Protein AF-A0AA38TNM7-F1 (afdb_monomer)

Sequence (543 aa):
MSTSIPLPTKPESNQDALYEKIIVEYEHLIKTLPEGKGWLFEHICNYNGFWLGPIMLKNVLLLQSYFKSQPSDVFLASFVKSGTTWLKALMFSTINRHRYTISDHHLLHHAPQTTFPNIEVSFDHTTDLTHLPAPRLFHTHLPRTLLPPSMTSCKFVYICRDPKDVLISKWYFMNKIKSKDLAPLSMDEAFELFCQGVSEYGPLWDQALQYWRASLDSPNKVLFLKYEELKKQPEVELRKLAAFIGHPFTVEEEEKGVVEGIVKLCSFENLSNLEVNKAGSNDYKVAEVDNSLFFRKGEIGDWKNYLSEEMKERIDRITNEKLKGSGLILGCWRRALRGGREENEKKNLERICENLPVNEVGRGWTWGLTSNGIFTVASLREALDDMTLRRCGLPTIWINTVPIKVRICYWRARLGRLPTKINLVKRRMGIESDLCVMCNDERETGNHIFFTCRKATEVRRALNLWMNLFPNSCANWEDFYNVHGAGSNFADDKKILEITRQAYIWAIWIGRNNVIFNNKVFNSLYTAILIQSLVHLWTLARG

pLDDT: mean 88.7, std 12.92, range [33.84, 98.75]

InterPro domains:
  IPR000863 Sulfotransferase domain [PF00685] (71-327)
  IPR026960 Reverse transcriptase zinc-binding domain [PF13966] (375-458)
  IPR027417 P-loop containing nucleoside triphosphate hydrolase [G3DSA:3.40.50.300] (11-329)
  IPR027417 P-loop containing nucleoside triphosphate hydrolase [SSF52540] (45-329)

Solvent-accessible surface area (backbone atoms only — not comparable to full-atom values): 31185 Å² total; per-residue (Å²): 141,88,81,81,81,83,77,82,78,75,80,76,53,79,65,57,62,52,50,53,52,51,51,53,49,41,63,48,45,74,73,70,39,56,75,45,68,35,68,60,43,78,54,20,32,44,56,96,78,27,22,31,39,69,72,45,50,48,26,38,57,42,41,51,74,60,65,80,68,50,67,63,28,38,30,42,33,30,55,77,65,21,48,60,61,50,50,41,33,48,54,51,49,61,76,38,53,90,81,32,52,89,93,64,31,69,69,70,72,38,48,47,72,75,75,42,53,42,56,55,70,71,49,54,88,83,61,82,71,82,85,55,61,85,62,37,58,36,30,40,52,70,41,71,90,67,51,40,78,73,47,75,62,24,33,35,43,34,32,40,51,33,64,61,43,26,50,53,49,38,54,58,44,32,54,71,56,32,56,87,90,50,83,72,73,50,69,69,57,49,50,53,31,52,76,74,25,50,32,80,58,12,30,61,65,64,37,51,47,49,53,48,51,44,20,71,79,33,59,89,35,23,45,74,44,43,40,68,55,39,71,72,39,46,61,60,48,46,49,53,49,26,46,66,80,69,55,55,79,50,74,69,42,55,76,70,39,49,56,60,48,50,52,53,59,46,26,64,74,47,46,56,67,31,62,40,23,60,74,31,69,47,77,59,93,82,41,72,38,55,37,38,73,78,56,84,79,87,69,86,68,63,31,69,82,76,50,53,72,68,57,48,51,51,52,51,49,53,50,51,63,73,35,56,92,69,82,66,78,71,80,48,102,57,79,77,71,87,43,71,68,55,44,51,52,48,53,50,48,50,57,52,58,73,70,50,61,66,46,81,52,92,98,47,69,33,25,64,79,35,97,84,32,57,82,47,73,64,51,53,48,53,54,50,44,64,76,71,46,85,81,70,96,63,85,86,84,84,57,84,44,48,58,67,72,44,55,52,49,45,55,31,49,75,69,65,65,50,87,32,51,51,54,36,49,76,68,72,45,95,65,95,65,50,52,19,90,76,72,65,79,49,65,21,39,67,44,32,62,68,30,59,29,67,52,36,44,49,21,44,55,57,42,32,78,74,51,39,52,61,65,96,70,33,66,43,70,64,55,65,64,76,55,64,24,88,90,24,98,54,54,84,40,67,64,61,49,52,45,41,53,42,29,47,54,44,38,52,52,50,42,52,47,35,32,73,80,64,74,43,81,71,50,38,66,61,40,32,53,49,28,51,53,46,32,54,52,38,69,67,43,79,116

Foldseek 3Di:
DDDDDDDDDDPDPPLVVVLVVLVVVLVVQVVPFDWDQEQQDRIWGQDPNWTADSLLSSLLSQQQPQPDDDLQEEEEEEAPPQCSQLVLLLLLCLVCVVVAPLVGDPLLPARSCPSAEASSQPDDNPDDPPPADTPHYYYYHAFPVSGHPNCPSYAYEYEGAFLLSSLVLVLLLSQVFHDPVDDRQDSVNSLVCQLVQNYHRTDRLVSLLRLLVCCVVCVLRGHYHYLVVCVVCVLVVSQVSCVSSPRHDDPVCVVVCVSVSSCVCSDLVNSLPRPCQQANWDDSVSGIGRSNSSRDPSDHPCSVVPDDPVSVVSSQVSNCVSCPPSPDDHPDPDDPQPDDVSVVVVVVVVVLVVPQPWDDDDPDIFHPQDPVSDDDPVSVVVSCCVVPFDDDPDDQDDQPLADPVLSVLLVCLSRQNDPQLVVCVVVVHDDPDQAQLQQSPDGGGSQCLQFVPPLNLLLVVLLCVPFVWADNHGRDDCNRVVTQRPPGPCSPPPSLSSQLVSLSSVLSVVLSVCCVPVVDHRDSNVSSVSSVVSSVSSVPDDD

Mean predicted aligned error: 15.74 Å

Radius of gyration: 34.66 Å; Cα contacts (8 Å, |Δi|>4): 697; chains: 1; bounding box: 106×96×76 Å

Secondary structure (DSSP, 8-state):
----PPPPPPPPPHHHHHHHHHHHHHHHHHHHSPEEE-SSSSEEEEETTEEE-HHHHHHHHHHHHH----TT-EEEEE-TTSSHHHHHHHHHHHHHTTT--STT-GGGTS-GGGSS-BHHHH--TT---TTSPSSPEEEE-S-GGGS-GGGGGSEEEEEE--HHHHHHHHHHHHHHHS-TTSPPPPHHHHHHHHHTT-STT--HHHHHHHHHHHHHH-TTTEEEEEHHHHHHSHHHHHHHHHHHHT-PPPHHHHHTTHHHHHHHHTSHHHHHHSHHHHH-EEE-SS-EEEGGGG-S---SSGGGGT--HHHHHHHHHHHHHHHTTT----S-SSPPP-STHHHHHHHHHHHHHHTS-EEEETTEEEETTSTT----HHHHHHHHHHHHS---SSPPP--TTS-HHHHHHHHHHHTT-S--HHHHHHTT---S--B-TTTSSSB--HHIIIII-HHHHHHHHHHHHHH--S-S---SHHHHHS---TT-TTTT-HHHHHHHHHHHHHHHHHHHHHHHHH-PPP-HHHHHHHHHHHHHHHHH---

Organism: NCBI:txid347529

Nearest PDB structures (foldseek):
  5mex-assembly1_A  TM=9.234E-01  e=1.250E-27  Arabidopsis thaliana
  8k9y-assembly2_B  TM=9.255E-01  e=1.830E-27  Arabidopsis thaliana
  8xjp-assembly1_A  TM=8.372E-01  e=2.563E-15  Bambusicola thoracicus
  3ckl-assembly2_B  TM=8.364E-01  e=4.262E-14  Homo sapiens
  2z5f-assembly1_B  TM=8.142E-01  e=1.402E-13  Homo sapiens

Structure (mmCIF, N/CA/C/O backbone):
data_AF-A0AA38TNM7-F1
#
_entry.id   AF-A0AA38TNM7-F1
#
loop_
_atom_site.group_PDB
_atom_site.id
_atom_site.type_symbol
_atom_site.label_atom_id
_atom_site.label_alt_id
_atom_site.label_comp_id
_atom_site.label_asym_id
_atom_site.label_entity_id
_atom_site.label_seq_id
_atom_site.pdbx_PDB_ins_code
_atom_site.Cartn_x
_atom_site.Cartn_y
_atom_site.Cartn_z
_atom_site.occupancy
_atom_site.B_iso_or_equiv
_atom_site.auth_seq_id
_atom_site.auth_comp_id
_atom_site.auth_asym_id
_atom_site.auth_atom_id
_atom_site.pdbx_PDB_model_num
ATOM 1 N N . MET A 1 1 ? 45.335 -56.166 -32.153 1.00 39.31 1 MET A N 1
ATOM 2 C CA . MET A 1 1 ? 44.394 -55.118 -32.596 1.00 39.31 1 MET A CA 1
ATOM 3 C C . MET A 1 1 ? 43.359 -54.946 -31.500 1.00 39.31 1 MET A C 1
ATOM 5 O O . MET A 1 1 ? 42.541 -55.832 -31.316 1.00 39.31 1 MET A O 1
ATOM 9 N N . SER A 1 2 ? 43.482 -53.888 -30.701 1.00 40.25 2 SER A N 1
ATOM 10 C CA . SER A 1 2 ? 42.500 -53.518 -29.679 1.00 40.25 2 SER A CA 1
ATOM 11 C C . SER A 1 2 ? 41.967 -52.150 -30.074 1.00 40.25 2 SER A C 1
ATOM 13 O O . SER A 1 2 ? 42.717 -51.178 -30.045 1.00 40.25 2 SER A O 1
ATOM 15 N N . THR A 1 3 ? 40.714 -52.090 -30.511 1.00 35.44 3 THR A N 1
ATOM 16 C CA . THR A 1 3 ? 40.023 -50.833 -30.812 1.00 35.44 3 THR A CA 1
ATOM 17 C C . THR A 1 3 ? 38.659 -50.849 -30.141 1.00 35.44 3 THR A C 1
ATOM 19 O O . THR A 1 3 ? 37.692 -51.411 -30.647 1.00 35.44 3 THR A O 1
ATOM 22 N N . SER A 1 4 ? 38.697 -50.294 -28.930 1.00 33.84 4 SER A N 1
ATOM 23 C CA . SER A 1 4 ? 37.693 -49.521 -28.193 1.00 33.84 4 SER A CA 1
ATOM 24 C C . SER A 1 4 ? 36.262 -49.465 -28.740 1.00 33.84 4 SER A C 1
ATOM 26 O O . SER A 1 4 ? 35.990 -48.876 -29.785 1.00 33.84 4 SER A O 1
ATOM 28 N N . ILE A 1 5 ? 35.346 -49.963 -27.910 1.00 39.00 5 ILE A N 1
ATOM 29 C CA . ILE A 1 5 ? 33.904 -49.705 -27.941 1.00 39.00 5 ILE A CA 1
ATOM 30 C C . ILE A 1 5 ? 33.664 -48.224 -27.564 1.00 39.00 5 ILE A C 1
ATOM 32 O O . ILE A 1 5 ? 34.296 -47.754 -26.613 1.00 39.00 5 ILE A O 1
ATOM 36 N N . PRO A 1 6 ? 32.777 -47.476 -28.251 1.00 41.78 6 PRO A N 1
ATOM 37 C CA . PRO A 1 6 ? 32.454 -46.102 -27.875 1.00 41.78 6 PRO A CA 1
ATOM 38 C C . PRO A 1 6 ? 31.722 -46.073 -26.528 1.00 41.78 6 PRO A C 1
ATOM 40 O O . PRO A 1 6 ? 30.757 -46.811 -26.324 1.00 41.78 6 PRO A O 1
ATOM 43 N N . LEU A 1 7 ? 32.171 -45.214 -25.611 1.00 39.44 7 LEU A N 1
ATOM 44 C CA . LEU A 1 7 ? 31.452 -44.926 -24.369 1.00 39.44 7 LEU A CA 1
ATOM 45 C C . LEU A 1 7 ? 30.089 -44.277 -24.677 1.00 39.44 7 LEU A C 1
ATOM 47 O O . LEU A 1 7 ? 30.015 -43.444 -25.583 1.00 39.44 7 LEU A O 1
ATOM 51 N N . PRO A 1 8 ? 29.024 -44.589 -23.913 1.00 41.22 8 PRO A N 1
ATOM 52 C CA . PRO A 1 8 ? 27.747 -43.912 -24.063 1.00 41.22 8 PRO A CA 1
ATOM 53 C C . PRO A 1 8 ? 27.897 -42.447 -23.647 1.00 41.22 8 PRO A C 1
ATOM 55 O O . PRO A 1 8 ? 28.389 -42.144 -22.556 1.00 41.22 8 PRO A O 1
ATOM 58 N N . THR A 1 9 ? 27.449 -41.539 -24.509 1.00 47.22 9 THR A N 1
ATOM 59 C CA . THR A 1 9 ? 27.214 -40.134 -24.171 1.00 47.22 9 THR A CA 1
ATOM 60 C C . THR A 1 9 ? 26.310 -40.059 -22.942 1.00 47.22 9 THR A C 1
ATOM 62 O O . THR A 1 9 ? 25.226 -40.649 -22.927 1.00 47.22 9 THR A O 1
ATOM 65 N N . LYS A 1 10 ? 26.774 -39.364 -21.895 1.00 41.28 10 LYS A N 1
ATOM 66 C CA . LYS A 1 10 ? 25.965 -39.039 -20.713 1.00 41.28 10 LYS A CA 1
ATOM 67 C C . LYS A 1 10 ? 24.643 -38.406 -21.172 1.00 41.28 10 LYS A C 1
ATOM 69 O O . LYS A 1 10 ? 24.690 -37.560 -22.061 1.00 41.28 10 LYS A O 1
ATOM 74 N N . PRO A 1 11 ? 23.495 -38.761 -20.574 1.00 40.03 11 PRO A N 1
ATOM 75 C CA . PRO A 1 11 ? 22.277 -38.002 -20.797 1.00 40.03 11 PRO A CA 1
ATOM 76 C C . PRO A 1 11 ? 22.515 -36.582 -20.272 1.00 40.03 11 PRO A C 1
ATOM 78 O O . PRO A 1 11 ? 22.844 -36.413 -19.095 1.00 40.03 11 PRO A O 1
ATOM 81 N N . GLU A 1 12 ? 22.411 -35.583 -21.150 1.00 45.84 12 GLU A N 1
ATOM 82 C CA . GLU A 1 12 ? 22.304 -34.177 -20.753 1.00 45.84 12 GLU A CA 1
ATOM 83 C C . GLU A 1 12 ? 21.226 -34.069 -19.675 1.00 45.84 12 GLU A C 1
ATOM 85 O O . GLU A 1 12 ? 20.172 -34.714 -19.755 1.00 45.84 12 GLU A O 1
ATOM 90 N N . SER A 1 13 ? 21.520 -33.341 -18.599 1.00 57.41 13 SER A N 1
ATOM 91 C CA . SER A 1 13 ? 20.575 -33.259 -17.499 1.00 57.41 13 SER A CA 1
ATOM 92 C C . SER A 1 13 ? 19.302 -32.575 -18.011 1.00 57.41 13 SER A C 1
ATOM 94 O O . SER A 1 13 ? 19.357 -31.604 -18.759 1.00 57.41 13 SER A O 1
ATOM 96 N N . ASN A 1 14 ? 18.122 -33.056 -17.613 1.00 63.53 14 ASN A N 1
ATOM 97 C CA . ASN A 1 14 ? 16.833 -32.475 -18.027 1.00 63.53 14 ASN A CA 1
ATOM 98 C C . ASN A 1 14 ? 16.710 -30.964 -17.680 1.00 63.53 14 ASN A C 1
ATOM 100 O O . ASN A 1 14 ? 15.830 -30.269 -18.181 1.00 63.53 14 ASN A O 1
ATOM 104 N N . GLN A 1 15 ? 17.585 -30.446 -16.806 1.00 68.69 15 GLN A N 1
ATOM 105 C CA . GLN A 1 15 ? 17.685 -29.024 -16.475 1.00 68.69 15 GLN A CA 1
ATOM 106 C C . GLN A 1 15 ? 18.393 -28.201 -17.559 1.00 68.69 15 GLN A C 1
ATOM 108 O O . GLN A 1 15 ? 17.965 -27.069 -17.791 1.00 68.69 15 GLN A O 1
ATOM 113 N N . ASP A 1 16 ? 19.394 -28.768 -18.237 1.00 77.31 16 ASP A N 1
ATOM 114 C CA . ASP A 1 16 ? 20.164 -28.095 -19.292 1.00 77.31 16 ASP A CA 1
ATOM 115 C C . ASP A 1 16 ? 19.284 -27.867 -20.533 1.00 77.31 16 ASP A C 1
ATOM 117 O O . ASP A 1 16 ? 19.188 -26.749 -21.036 1.00 77.31 16 ASP A O 1
ATOM 121 N N . ALA A 1 17 ? 18.502 -28.878 -20.929 1.00 87.56 17 ALA A N 1
ATOM 122 C CA . ALA A 1 17 ? 17.564 -28.776 -22.051 1.00 87.56 17 ALA A CA 1
ATOM 123 C C . ALA A 1 17 ? 16.440 -27.741 -21.820 1.00 87.56 17 ALA A C 1
ATOM 125 O O . ALA A 1 17 ? 16.013 -27.047 -22.747 1.00 87.56 17 ALA A O 1
ATOM 126 N N . LEU A 1 18 ? 15.939 -27.613 -20.582 1.00 91.62 18 LEU A N 1
ATOM 127 C CA . LEU A 1 18 ? 14.939 -26.594 -20.243 1.00 91.62 18 LEU A CA 1
ATOM 128 C C . LEU A 1 18 ? 15.538 -25.183 -20.290 1.00 91.62 18 LEU A C 1
ATOM 130 O O . LEU A 1 18 ? 14.882 -24.263 -20.781 1.00 91.62 18 LEU A O 1
ATOM 134 N N . TYR A 1 19 ? 16.770 -25.017 -19.806 1.00 92.75 19 TYR A N 1
ATOM 135 C CA . TYR A 1 19 ? 17.457 -23.732 -19.835 1.00 92.75 19 TYR A CA 1
ATOM 136 C C . TYR A 1 19 ? 17.687 -23.280 -21.278 1.00 92.75 19 TYR A C 1
ATOM 138 O O . TYR A 1 19 ? 17.301 -22.169 -21.634 1.00 92.75 19 TYR A O 1
ATOM 146 N N . GLU A 1 20 ? 18.216 -24.158 -22.135 1.00 93.81 20 GLU A N 1
ATOM 147 C CA . GLU A 1 20 ? 18.411 -23.873 -23.561 1.00 93.81 20 GLU A CA 1
ATOM 148 C C . GLU A 1 20 ? 17.106 -23.476 -24.252 1.00 93.81 20 GLU A C 1
ATOM 150 O O . GLU A 1 20 ? 17.064 -22.478 -24.974 1.00 93.81 20 GLU A O 1
ATOM 155 N N . LYS A 1 21 ? 16.006 -24.183 -23.963 1.00 95.69 21 LYS A N 1
ATOM 156 C CA . LYS A 1 21 ? 14.682 -23.828 -24.485 1.00 95.69 21 LYS A CA 1
ATOM 157 C C . LYS A 1 21 ? 14.261 -22.410 -24.083 1.00 95.69 21 LYS A C 1
ATOM 159 O O . LYS A 1 21 ? 13.740 -21.676 -24.920 1.00 95.69 21 LYS A O 1
ATOM 164 N N . ILE A 1 22 ? 14.494 -22.017 -22.829 1.00 95.56 22 ILE A N 1
ATOM 165 C CA . ILE A 1 22 ? 14.178 -20.669 -22.333 1.00 95.56 22 ILE A CA 1
ATOM 166 C C . ILE A 1 22 ? 15.063 -19.612 -23.001 1.00 95.56 22 ILE A C 1
ATOM 168 O O . ILE A 1 22 ? 14.580 -18.522 -23.303 1.00 95.56 22 ILE A O 1
ATOM 172 N N . ILE A 1 23 ? 16.337 -19.912 -23.265 1.00 95.62 23 ILE A N 1
ATOM 173 C CA . ILE A 1 23 ? 17.227 -18.994 -23.987 1.00 95.62 23 ILE A CA 1
ATOM 174 C C . ILE A 1 23 ? 16.756 -18.794 -25.431 1.00 95.62 23 ILE A C 1
ATOM 176 O O . ILE A 1 23 ? 16.663 -17.651 -25.873 1.00 95.62 23 ILE A O 1
ATOM 180 N N . VAL A 1 24 ? 16.370 -19.862 -26.133 1.00 97.00 24 VAL A N 1
ATOM 181 C CA . VAL A 1 24 ? 15.803 -19.762 -27.490 1.00 97.00 24 VAL A CA 1
ATOM 182 C C . VAL A 1 24 ? 14.502 -18.951 -27.489 1.00 97.00 24 VAL A C 1
ATOM 184 O O . VAL A 1 24 ? 14.302 -18.095 -28.353 1.00 97.00 24 VAL A O 1
ATOM 187 N N . GLU A 1 25 ? 13.624 -19.172 -26.507 1.00 96.88 25 GLU A N 1
ATOM 188 C CA . GLU A 1 25 ? 12.398 -18.384 -26.338 1.00 96.88 25 GLU A CA 1
ATOM 189 C C . GLU A 1 25 ? 12.708 -16.902 -26.084 1.00 96.88 25 GLU A C 1
ATOM 191 O O . GLU A 1 25 ? 12.135 -16.029 -26.734 1.00 96.88 25 GLU A O 1
ATOM 196 N N . TYR A 1 26 ? 13.655 -16.604 -25.194 1.00 96.75 26 TYR A N 1
ATOM 197 C CA . TYR A 1 26 ? 14.118 -15.246 -24.923 1.00 96.75 26 TYR A CA 1
ATOM 198 C C . TYR A 1 26 ? 14.662 -14.553 -26.183 1.00 96.75 26 TYR A C 1
ATOM 200 O O . TYR A 1 26 ? 14.276 -13.420 -26.476 1.00 96.75 26 TYR A O 1
ATOM 208 N N . GLU A 1 27 ? 15.523 -15.227 -26.950 1.00 97.00 27 GLU A N 1
ATOM 209 C CA . GLU A 1 27 ? 16.099 -14.701 -28.193 1.00 97.00 27 GLU A CA 1
ATOM 210 C C . GLU A 1 27 ? 15.050 -14.452 -29.278 1.00 97.00 27 GLU A C 1
ATOM 212 O O . GLU A 1 27 ? 15.219 -13.558 -30.113 1.00 97.00 27 GLU A O 1
ATOM 217 N N . HIS A 1 28 ? 13.972 -15.236 -29.284 1.00 97.38 28 HIS A N 1
ATOM 218 C CA . HIS A 1 28 ? 12.823 -14.983 -30.139 1.00 97.38 28 HIS A CA 1
ATOM 219 C C . HIS A 1 28 ? 12.050 -13.750 -29.653 1.00 97.38 28 HIS A C 1
ATOM 221 O O . HIS A 1 28 ? 11.879 -12.797 -30.412 1.00 97.38 28 HIS A O 1
ATOM 227 N N . LEU A 1 29 ? 11.658 -13.725 -28.375 1.00 96.94 29 LEU A N 1
ATOM 228 C CA . LEU A 1 29 ? 10.849 -12.656 -27.788 1.00 96.94 29 LEU A CA 1
ATOM 229 C C . LEU A 1 29 ? 11.516 -11.282 -27.895 1.00 96.94 29 LEU A C 1
ATOM 231 O O . LEU A 1 29 ? 10.850 -10.316 -28.265 1.00 96.94 29 LEU A O 1
ATOM 235 N N . ILE A 1 30 ? 12.823 -11.179 -27.637 1.00 95.50 30 ILE A N 1
ATOM 236 C CA . ILE A 1 30 ? 13.545 -9.900 -27.721 1.00 95.50 30 ILE A CA 1
ATOM 237 C C . ILE A 1 30 ? 13.505 -9.297 -29.138 1.00 95.50 30 ILE A C 1
ATOM 239 O O . ILE A 1 30 ? 13.589 -8.083 -29.282 1.00 95.50 30 ILE A O 1
ATOM 243 N N . LYS A 1 31 ? 13.354 -10.128 -30.181 1.00 95.19 31 LYS A N 1
ATOM 244 C CA . LYS A 1 31 ? 13.289 -9.696 -31.589 1.00 95.19 31 LYS A CA 1
ATOM 245 C C . LYS A 1 31 ? 11.867 -9.399 -32.063 1.00 95.19 31 LYS A C 1
ATOM 247 O O . LYS A 1 31 ? 11.703 -8.689 -33.049 1.00 95.19 31 LYS A O 1
ATOM 252 N N . THR A 1 32 ? 10.850 -9.983 -31.427 1.00 97.06 32 THR A N 1
ATOM 253 C CA . THR A 1 32 ? 9.458 -9.905 -31.901 1.00 97.06 32 THR A CA 1
ATOM 254 C C . THR A 1 32 ? 8.562 -8.994 -31.074 1.00 97.06 32 THR A C 1
ATOM 256 O O . THR A 1 32 ? 7.527 -8.551 -31.572 1.00 97.06 32 THR A O 1
ATOM 259 N N . LEU A 1 33 ? 8.889 -8.762 -29.801 1.00 97.62 33 LEU A N 1
ATOM 260 C CA . LEU A 1 33 ? 8.066 -7.926 -28.930 1.00 97.62 33 LEU A CA 1
ATOM 261 C C . LEU A 1 33 ? 8.165 -6.445 -29.326 1.00 97.62 33 LEU A C 1
ATOM 263 O O . LEU A 1 33 ? 9.218 -6.006 -29.785 1.00 97.62 33 LEU A O 1
ATOM 267 N N . PRO A 1 34 ? 7.099 -5.648 -29.108 1.00 97.69 34 PRO A N 1
ATOM 268 C CA . PRO A 1 34 ? 7.151 -4.212 -29.340 1.00 97.69 34 PRO A CA 1
ATOM 269 C C . PRO A 1 34 ? 8.281 -3.559 -28.544 1.00 97.69 34 PRO A C 1
ATOM 271 O O . PRO A 1 34 ? 8.395 -3.763 -27.332 1.00 97.69 34 PRO A O 1
ATOM 274 N N . GLU A 1 35 ? 9.083 -2.753 -29.226 1.00 97.00 35 GLU A N 1
ATOM 275 C CA . GLU A 1 35 ? 10.228 -2.054 -28.655 1.00 97.00 35 GLU A CA 1
ATOM 276 C C . GLU A 1 35 ? 9.861 -0.615 -28.265 1.00 97.00 35 GLU A C 1
ATOM 278 O O . GLU A 1 35 ? 9.003 0.024 -28.877 1.00 97.00 35 GLU A O 1
ATOM 283 N N . GLY A 1 36 ? 10.502 -0.102 -27.221 1.00 95.25 36 GLY A N 1
ATOM 284 C CA . GLY A 1 36 ? 10.356 1.264 -26.743 1.00 95.25 36 GLY A CA 1
ATOM 285 C C . GLY A 1 36 ? 11.671 1.782 -26.174 1.00 95.25 36 GLY A C 1
ATOM 286 O O . GLY A 1 36 ? 12.573 1.010 -25.846 1.00 95.25 36 GLY A O 1
ATOM 287 N N . LYS A 1 37 ? 11.779 3.104 -26.031 1.00 95.44 37 LYS A N 1
ATOM 288 C CA . LYS A 1 37 ? 12.970 3.743 -25.465 1.00 95.44 37 LYS A CA 1
ATOM 289 C C . LYS A 1 37 ? 13.038 3.520 -23.953 1.00 95.44 37 LYS A C 1
ATOM 291 O O . LYS A 1 37 ? 12.096 3.848 -23.227 1.00 95.44 37 LYS A O 1
ATOM 296 N N . GLY A 1 38 ? 14.154 2.974 -23.477 1.00 94.06 38 GLY A N 1
ATOM 297 C CA . GLY A 1 38 ? 14.403 2.775 -22.050 1.00 94.06 38 GLY A CA 1
ATOM 298 C C . GLY A 1 38 ? 14.877 4.045 -21.339 1.00 94.06 38 GLY A C 1
ATOM 299 O O . GLY A 1 38 ? 15.362 4.999 -21.951 1.00 94.06 38 GLY A O 1
ATOM 300 N N . TRP A 1 39 ? 14.730 4.072 -20.013 1.00 95.12 39 TRP A N 1
ATOM 301 C CA . TRP A 1 39 ? 15.268 5.154 -19.182 1.00 95.12 39 TRP A CA 1
ATOM 302 C C . TRP A 1 39 ? 16.670 4.793 -18.702 1.00 95.12 39 TRP A C 1
ATOM 304 O O . TRP A 1 39 ? 17.563 5.640 -18.699 1.00 95.12 39 TRP A O 1
ATOM 314 N N . LEU A 1 40 ? 16.849 3.525 -18.328 1.00 92.31 40 LEU A N 1
ATOM 315 C CA . LEU A 1 40 ? 18.116 2.909 -17.955 1.00 92.31 40 LEU A CA 1
ATOM 316 C C . LEU A 1 40 ? 18.809 2.270 -19.163 1.00 92.31 40 LEU A C 1
ATOM 318 O O . LEU A 1 40 ? 2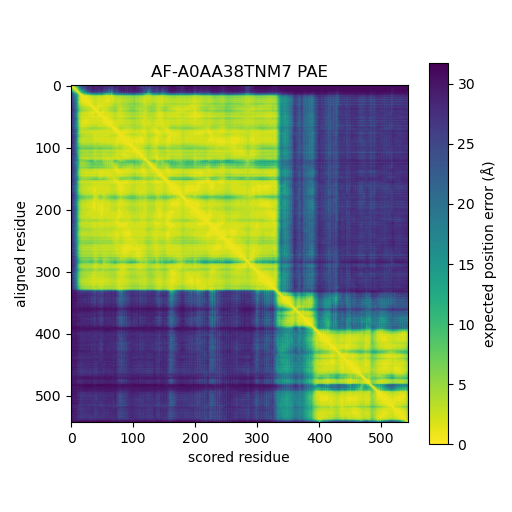0.003 2.465 -19.366 1.00 92.31 40 LEU A O 1
ATOM 322 N N . PHE A 1 41 ? 18.050 1.521 -19.962 1.00 91.31 41 PHE A N 1
ATOM 323 C CA . PHE A 1 41 ? 18.541 0.854 -21.168 1.00 91.31 41 PHE A CA 1
ATOM 324 C C . PHE A 1 41 ? 18.290 1.714 -22.405 1.00 91.31 41 PHE A C 1
ATOM 326 O O . PHE A 1 41 ? 17.440 2.600 -22.381 1.00 91.31 41 PHE A O 1
ATOM 333 N N . GLU A 1 42 ? 19.004 1.446 -23.496 1.00 91.44 42 GLU A N 1
ATOM 334 C CA . GLU A 1 42 ? 18.698 2.065 -24.790 1.00 91.44 42 GLU A CA 1
ATOM 335 C C . GLU A 1 42 ? 17.298 1.644 -25.264 1.00 91.44 42 GLU A C 1
ATOM 337 O O . GLU A 1 42 ? 16.442 2.488 -25.538 1.00 91.44 42 GLU A O 1
ATOM 342 N N . HIS A 1 43 ? 17.029 0.337 -25.191 1.00 94.00 43 HIS A N 1
ATOM 343 C CA . HIS A 1 43 ? 15.781 -0.282 -25.622 1.00 94.00 43 HIS A CA 1
ATOM 344 C C . HIS A 1 43 ? 15.171 -1.156 -24.518 1.00 94.00 43 HIS A C 1
ATOM 346 O O . HIS A 1 43 ? 15.871 -1.845 -23.769 1.00 94.00 43 HIS A O 1
ATOM 352 N N . ILE A 1 44 ? 13.843 -1.124 -24.425 1.00 97.00 44 ILE A N 1
ATOM 353 C CA . ILE A 1 44 ? 13.010 -1.982 -23.577 1.00 97.00 44 ILE A CA 1
ATOM 354 C C . ILE A 1 44 ? 11.928 -2.636 -24.440 1.00 97.00 44 ILE A C 1
ATOM 356 O O . ILE A 1 44 ? 11.517 -2.084 -25.456 1.00 97.00 44 ILE A O 1
ATOM 360 N N . CYS A 1 45 ? 11.442 -3.800 -24.026 1.00 97.75 45 CYS A N 1
ATOM 361 C CA . CYS A 1 45 ? 10.435 -4.570 -24.755 1.00 97.75 45 CYS A CA 1
ATOM 362 C C . CYS A 1 45 ? 9.128 -4.659 -23.961 1.00 97.75 45 CYS A C 1
ATOM 364 O O . CYS A 1 45 ? 9.144 -4.754 -22.730 1.00 97.75 45 CYS A O 1
ATOM 366 N N . ASN A 1 46 ? 7.989 -4.620 -24.652 1.00 97.94 46 ASN A N 1
ATOM 367 C CA . ASN A 1 46 ? 6.679 -4.795 -24.037 1.00 97.94 46 ASN A CA 1
ATOM 368 C C . ASN A 1 46 ? 6.327 -6.286 -23.954 1.00 97.94 46 ASN A C 1
ATOM 370 O O . ASN A 1 46 ? 5.943 -6.893 -24.950 1.00 97.94 46 ASN A O 1
ATOM 374 N N . TYR A 1 47 ? 6.436 -6.869 -22.762 1.00 97.50 47 TYR A N 1
ATOM 375 C CA . TYR A 1 47 ? 6.063 -8.251 -22.478 1.00 97.50 47 TYR A CA 1
ATOM 376 C C . TYR A 1 47 ? 4.796 -8.289 -21.620 1.00 97.50 47 TYR A C 1
ATOM 378 O O . TYR A 1 47 ? 4.780 -7.813 -20.483 1.00 97.50 47 TYR A O 1
ATOM 386 N N . ASN A 1 48 ? 3.713 -8.848 -22.170 1.00 95.69 48 ASN A N 1
ATOM 387 C CA . ASN A 1 48 ? 2.401 -8.950 -21.517 1.00 95.69 48 ASN A CA 1
ATOM 388 C C . ASN A 1 48 ? 1.893 -7.619 -20.928 1.00 95.69 48 ASN A C 1
ATOM 390 O O . ASN A 1 48 ? 1.340 -7.579 -19.827 1.00 95.69 48 ASN A O 1
ATOM 394 N N . GLY A 1 49 ? 2.089 -6.520 -21.662 1.00 97.00 49 GLY A N 1
ATOM 395 C CA . GLY A 1 49 ? 1.630 -5.188 -21.272 1.00 97.00 49 GLY A CA 1
ATOM 396 C C . GLY A 1 49 ? 2.593 -4.414 -20.373 1.00 97.00 49 GLY A C 1
ATOM 397 O O . GLY A 1 49 ? 2.256 -3.293 -19.996 1.00 97.00 49 GLY A O 1
ATOM 398 N N . PHE A 1 50 ? 3.770 -4.964 -20.048 1.00 98.19 50 PHE A N 1
ATOM 399 C CA . PHE A 1 50 ? 4.771 -4.303 -19.209 1.00 98.19 50 PHE A CA 1
ATOM 400 C C . PHE A 1 50 ? 6.128 -4.180 -19.888 1.00 98.19 50 PHE A C 1
ATOM 402 O O . PHE A 1 50 ? 6.558 -5.070 -20.615 1.00 98.19 50 PHE A O 1
ATOM 409 N N . TRP A 1 51 ? 6.824 -3.082 -19.615 1.00 98.25 51 TRP A N 1
ATOM 410 C CA . TRP A 1 51 ? 8.096 -2.780 -20.261 1.00 98.25 51 TRP A CA 1
ATOM 411 C C . TRP A 1 51 ? 9.292 -3.300 -19.465 1.00 98.25 51 TRP A C 1
ATOM 413 O O . TRP A 1 51 ? 9.511 -2.893 -18.322 1.00 98.25 51 TRP A O 1
ATOM 423 N N . LEU A 1 52 ? 10.093 -4.174 -20.070 1.00 96.62 52 LEU A N 1
ATOM 424 C CA . LEU A 1 52 ? 11.253 -4.808 -19.442 1.00 96.62 52 LEU A CA 1
ATOM 425 C C . LEU A 1 52 ? 12.524 -4.563 -20.259 1.00 96.62 52 LEU A C 1
ATOM 427 O O . LEU A 1 52 ? 12.503 -4.587 -21.488 1.00 96.62 52 LEU A O 1
ATOM 431 N N . GLY A 1 53 ? 13.647 -4.361 -19.568 1.00 93.56 53 GLY A N 1
ATOM 432 C CA . GLY A 1 53 ? 14.961 -4.423 -20.207 1.00 93.56 53 GLY A CA 1
ATOM 433 C C . GLY A 1 53 ? 15.319 -5.864 -20.600 1.00 93.56 53 GLY A C 1
ATOM 434 O O . GLY A 1 53 ? 14.800 -6.794 -19.975 1.00 93.56 53 GLY A O 1
ATOM 435 N N . PRO A 1 54 ? 16.230 -6.073 -21.567 1.00 91.75 54 PRO A N 1
ATOM 436 C CA . PRO A 1 54 ? 16.575 -7.404 -22.082 1.00 91.75 54 PRO A CA 1
ATOM 437 C C . PRO A 1 54 ? 16.937 -8.421 -20.988 1.00 91.75 54 PRO A C 1
ATOM 439 O O . PRO A 1 54 ? 16.345 -9.494 -20.893 1.00 91.75 54 PRO A O 1
ATOM 442 N N . ILE A 1 55 ? 17.836 -8.035 -20.076 1.00 90.19 55 ILE A N 1
ATOM 443 C CA . ILE A 1 55 ? 18.267 -8.882 -18.951 1.00 90.19 55 ILE A CA 1
ATOM 444 C C . ILE A 1 55 ? 17.079 -9.245 -18.049 1.00 90.19 55 ILE A C 1
ATOM 446 O O . ILE A 1 55 ? 16.959 -10.379 -17.592 1.00 90.19 55 ILE A O 1
ATOM 450 N N . MET A 1 56 ? 16.170 -8.294 -17.822 1.00 92.56 56 MET A N 1
ATOM 451 C CA . MET A 1 56 ? 15.014 -8.503 -16.957 1.00 92.56 56 MET A CA 1
ATOM 452 C C . MET A 1 56 ? 13.999 -9.461 -17.582 1.00 92.56 56 MET A C 1
ATOM 454 O O . MET A 1 56 ? 13.455 -10.306 -16.878 1.00 92.56 56 MET A O 1
ATOM 458 N N . LEU A 1 57 ? 13.770 -9.370 -18.897 1.00 94.56 57 LEU A N 1
ATOM 459 C CA . LEU A 1 57 ? 12.903 -10.307 -19.613 1.00 94.56 57 LEU A CA 1
ATOM 460 C C . LEU A 1 57 ? 13.429 -11.741 -19.486 1.00 94.56 57 LEU A C 1
ATOM 462 O O . LEU A 1 57 ? 12.677 -12.628 -19.084 1.00 94.56 57 LEU A O 1
ATOM 466 N N . LYS A 1 58 ? 14.725 -11.956 -19.750 1.00 93.75 58 LYS A N 1
ATOM 467 C CA . LYS A 1 58 ? 15.369 -13.265 -19.564 1.00 93.75 58 LYS A CA 1
ATOM 468 C C . LYS A 1 58 ? 15.142 -13.793 -18.144 1.00 93.75 58 LYS A C 1
ATOM 470 O O . LYS A 1 58 ? 14.710 -14.931 -17.965 1.00 93.75 58 LYS A O 1
ATOM 475 N N . ASN A 1 59 ? 15.395 -12.963 -17.133 1.00 92.38 59 ASN A N 1
ATOM 476 C CA . ASN A 1 59 ? 15.270 -13.376 -15.738 1.00 92.38 59 ASN A CA 1
ATOM 477 C C . ASN A 1 59 ? 13.822 -13.680 -15.337 1.00 92.38 59 ASN A C 1
ATOM 479 O O . ASN A 1 59 ? 13.601 -14.588 -14.543 1.00 92.38 59 ASN A O 1
ATOM 483 N N . VAL A 1 60 ? 12.830 -12.987 -15.905 1.00 94.31 60 VAL A N 1
ATOM 484 C CA . VAL A 1 60 ? 11.409 -13.311 -15.695 1.00 94.31 60 VAL A CA 1
ATOM 485 C C . VAL A 1 60 ? 11.081 -14.712 -16.214 1.00 94.31 60 VAL A C 1
ATOM 487 O O . VAL A 1 60 ? 10.433 -15.472 -15.497 1.00 94.31 60 VAL A O 1
ATOM 490 N N . LEU A 1 61 ? 11.557 -15.087 -17.406 1.00 94.69 61 LEU A N 1
ATOM 491 C CA . LEU A 1 61 ? 11.319 -16.423 -17.975 1.00 94.69 61 LEU A CA 1
ATOM 492 C C . LEU A 1 61 ? 11.970 -17.529 -17.127 1.00 94.69 61 LEU A C 1
ATOM 494 O O . LEU A 1 61 ? 11.357 -18.565 -16.845 1.00 94.69 61 LEU A O 1
ATOM 498 N N . LEU A 1 62 ? 13.194 -17.280 -16.649 1.00 93.56 62 LEU A N 1
ATOM 499 C CA . LEU A 1 62 ? 13.891 -18.185 -15.733 1.00 93.56 62 LEU A CA 1
ATOM 500 C C . LEU A 1 62 ? 13.161 -18.293 -14.390 1.00 93.56 62 LEU A C 1
ATOM 502 O O . LEU A 1 62 ? 12.943 -19.398 -13.896 1.00 93.56 62 LEU A O 1
ATOM 506 N N . LEU A 1 63 ? 12.729 -17.170 -13.816 1.00 93.06 63 LEU A N 1
ATOM 507 C CA . LEU A 1 63 ? 11.981 -17.138 -12.561 1.00 93.06 63 LEU A CA 1
ATOM 508 C C . LEU A 1 63 ? 10.683 -17.947 -12.680 1.00 93.06 63 LEU A C 1
ATOM 510 O O . LEU A 1 63 ? 10.414 -18.793 -11.830 1.00 93.06 63 LEU A O 1
ATOM 514 N N . GLN A 1 64 ? 9.908 -17.733 -13.747 1.00 92.25 64 GLN A N 1
ATOM 515 C CA . GLN A 1 64 ? 8.651 -18.446 -14.011 1.00 92.25 64 GLN A CA 1
ATOM 516 C C . GLN A 1 64 ? 8.833 -19.967 -14.111 1.00 92.25 64 GLN A C 1
ATOM 518 O O . GLN A 1 64 ? 7.931 -20.711 -13.725 1.00 92.25 64 GLN A O 1
ATOM 523 N N . SER A 1 65 ? 10.002 -20.423 -14.566 1.00 91.56 65 SER A N 1
ATOM 524 C CA . SER A 1 65 ? 10.297 -21.844 -14.776 1.00 91.56 65 SER A CA 1
ATOM 525 C C . SER A 1 65 ? 10.932 -22.521 -13.553 1.00 91.56 65 SER A C 1
ATOM 527 O O . SER A 1 65 ? 10.573 -23.649 -13.196 1.00 91.56 65 SER A O 1
ATOM 529 N N . TYR A 1 66 ? 11.863 -21.840 -12.881 1.00 91.25 66 TYR A N 1
ATOM 530 C CA . TYR A 1 66 ? 12.720 -22.449 -11.861 1.00 91.25 66 TYR A CA 1
ATOM 531 C C . TYR A 1 66 ? 12.380 -22.047 -10.425 1.00 91.25 66 TYR A C 1
ATOM 533 O O . TYR A 1 66 ? 12.680 -22.817 -9.511 1.00 91.25 66 TYR A O 1
ATOM 541 N N . PHE A 1 67 ? 11.741 -20.897 -10.183 1.00 91.31 67 PHE A N 1
ATOM 542 C CA . PHE A 1 67 ? 11.521 -20.428 -8.814 1.00 91.31 67 PHE A CA 1
ATOM 543 C C . PHE A 1 67 ? 10.588 -21.361 -8.032 1.00 91.31 67 PHE A C 1
ATOM 545 O O . PHE A 1 67 ? 9.454 -21.631 -8.433 1.00 91.31 67 PHE A O 1
ATOM 552 N N . LYS A 1 68 ? 11.058 -21.839 -6.876 1.00 90.12 68 LYS A N 1
ATOM 553 C CA . LYS A 1 68 ? 10.282 -22.685 -5.960 1.00 90.12 68 LYS A CA 1
ATOM 554 C C . LYS A 1 68 ? 9.876 -21.886 -4.724 1.00 90.12 68 LYS A C 1
ATOM 556 O O . LYS A 1 68 ? 10.641 -21.724 -3.767 1.00 90.12 68 LYS A O 1
ATOM 561 N N . SER A 1 69 ? 8.649 -21.381 -4.767 1.00 91.94 69 SER A N 1
ATOM 562 C CA . SER A 1 69 ? 8.014 -20.687 -3.650 1.00 91.94 69 SER A CA 1
ATOM 563 C C . SER A 1 69 ? 7.688 -21.634 -2.495 1.00 91.94 69 SER A C 1
ATOM 565 O O . SER A 1 69 ? 7.376 -22.808 -2.690 1.00 91.94 69 SER A O 1
ATOM 567 N N . GLN A 1 70 ? 7.709 -21.091 -1.282 1.00 92.75 70 GLN A N 1
ATOM 568 C CA . GLN A 1 70 ? 7.192 -21.715 -0.070 1.00 92.75 70 GLN A CA 1
ATOM 569 C C . GLN A 1 70 ? 6.018 -20.883 0.479 1.00 92.75 70 GLN A C 1
ATOM 571 O O . GLN A 1 70 ? 6.015 -19.656 0.349 1.00 92.75 70 GLN A O 1
ATOM 576 N N . PRO A 1 71 ? 5.014 -21.501 1.132 1.00 92.00 71 PRO A N 1
ATOM 577 C CA . PRO A 1 71 ? 3.877 -20.766 1.700 1.00 92.00 71 PRO A CA 1
ATOM 578 C C . PRO A 1 71 ? 4.253 -19.715 2.757 1.00 92.00 71 PRO A C 1
ATOM 580 O O . PRO A 1 71 ? 3.486 -18.779 2.983 1.00 92.00 71 PRO A O 1
ATOM 583 N N . SER A 1 72 ? 5.410 -19.880 3.406 1.00 93.12 72 SER A N 1
ATOM 584 C CA . SER A 1 72 ? 5.976 -18.958 4.396 1.00 93.12 72 SER A CA 1
ATOM 585 C C . SER A 1 72 ? 6.737 -17.781 3.780 1.00 93.12 72 SER A C 1
ATOM 587 O O . SER A 1 72 ? 7.086 -16.863 4.516 1.00 93.12 72 SER A O 1
ATOM 589 N N . ASP A 1 73 ? 6.988 -17.775 2.467 1.00 95.88 73 ASP A N 1
ATOM 590 C CA . ASP A 1 73 ? 7.713 -16.684 1.814 1.00 95.88 73 ASP A CA 1
ATOM 591 C C . ASP A 1 73 ? 6.924 -15.371 1.872 1.00 95.88 73 ASP A C 1
ATOM 593 O O . ASP A 1 73 ? 5.699 -15.334 1.674 1.00 95.88 73 ASP A O 1
ATOM 597 N N . VAL A 1 74 ? 7.656 -14.277 2.085 1.00 97.56 74 VAL A N 1
ATOM 598 C CA . VAL A 1 74 ? 7.109 -12.922 2.136 1.00 97.56 74 VAL A CA 1
ATOM 599 C C . VAL A 1 74 ? 7.843 -12.032 1.140 1.00 97.56 74 VAL A C 1
ATOM 601 O O . VAL A 1 74 ? 9.056 -11.841 1.215 1.00 97.56 74 VAL A O 1
ATOM 604 N N . PHE A 1 75 ? 7.082 -11.444 0.224 1.00 97.94 75 PHE A N 1
ATOM 605 C CA . PHE A 1 75 ? 7.588 -10.585 -0.836 1.00 97.94 75 PHE A CA 1
ATOM 606 C C . PHE A 1 75 ? 7.256 -9.126 -0.553 1.00 97.94 75 PHE A C 1
ATOM 608 O O . PHE A 1 75 ? 6.094 -8.768 -0.374 1.00 97.94 75 PHE A O 1
ATOM 615 N N . LEU A 1 76 ? 8.261 -8.261 -0.587 1.00 98.56 76 LEU A N 1
ATOM 616 C CA . LEU A 1 76 ? 8.068 -6.834 -0.794 1.00 98.56 76 LEU A CA 1
ATOM 617 C C . LEU A 1 76 ? 7.879 -6.600 -2.294 1.00 98.56 76 LEU A C 1
ATOM 619 O O . LEU A 1 76 ? 8.790 -6.862 -3.074 1.00 98.56 76 LEU A O 1
ATOM 623 N N . ALA A 1 77 ? 6.727 -6.084 -2.703 1.00 98.44 77 ALA A N 1
ATOM 624 C CA . ALA A 1 77 ? 6.487 -5.666 -4.077 1.00 98.44 77 ALA A CA 1
ATOM 625 C C . ALA A 1 77 ? 6.334 -4.141 -4.165 1.00 98.44 77 ALA A C 1
ATOM 627 O O . ALA A 1 77 ? 5.756 -3.507 -3.284 1.00 98.44 77 ALA A O 1
ATOM 628 N N . SER A 1 78 ? 6.853 -3.514 -5.215 1.00 98.50 78 SER A N 1
ATOM 629 C CA . SER A 1 78 ? 6.604 -2.086 -5.443 1.00 98.50 78 SER A CA 1
ATOM 630 C C . SER A 1 78 ? 6.964 -1.677 -6.857 1.00 98.50 78 SER A C 1
ATOM 632 O O . SER A 1 78 ? 7.980 -2.140 -7.373 1.00 98.50 78 SER A O 1
ATOM 634 N N . PHE A 1 79 ? 6.296 -0.667 -7.405 1.00 98.19 79 PHE A N 1
ATOM 635 C CA . PHE A 1 79 ? 6.866 0.037 -8.550 1.00 98.19 79 PHE A CA 1
ATOM 636 C C . PHE A 1 79 ? 8.181 0.712 -8.138 1.00 98.19 79 PHE A C 1
ATOM 638 O O . PHE A 1 79 ? 8.307 1.197 -7.003 1.00 98.19 79 PHE A O 1
ATOM 645 N N . VAL A 1 80 ? 9.176 0.736 -9.027 1.00 95.25 80 VAL A N 1
ATOM 646 C CA . VAL A 1 80 ? 10.498 1.311 -8.728 1.00 95.25 80 VAL A CA 1
ATOM 647 C C . VAL A 1 80 ? 10.335 2.745 -8.204 1.00 95.25 80 VAL A C 1
ATOM 649 O O . VAL A 1 80 ? 9.574 3.537 -8.750 1.00 95.25 80 VAL A O 1
ATOM 652 N N . LYS A 1 81 ? 11.051 3.077 -7.121 1.00 97.25 81 LYS A N 1
ATOM 653 C CA . LYS A 1 81 ? 11.011 4.381 -6.416 1.00 97.25 81 LYS A CA 1
ATOM 654 C C . LYS A 1 81 ? 9.722 4.717 -5.645 1.00 97.25 81 LYS A C 1
ATOM 656 O O . LYS A 1 81 ? 9.525 5.870 -5.254 1.00 97.25 81 LYS A O 1
ATOM 661 N N . SER A 1 82 ? 8.915 3.713 -5.303 1.00 97.81 82 SER A N 1
ATOM 662 C CA . SER A 1 82 ? 7.709 3.889 -4.467 1.00 97.81 82 SER A CA 1
ATOM 663 C C . SER A 1 82 ? 7.931 3.717 -2.954 1.00 97.81 82 SER A C 1
ATOM 665 O O . SER A 1 82 ? 6.969 3.707 -2.200 1.00 97.81 82 SER A O 1
ATOM 667 N N . GLY A 1 83 ? 9.181 3.589 -2.488 1.00 96.75 83 GLY A N 1
ATOM 668 C CA . GLY A 1 83 ? 9.505 3.416 -1.058 1.00 96.75 83 GLY A CA 1
ATOM 669 C C . GLY A 1 83 ? 10.132 2.069 -0.685 1.00 96.75 83 GLY A C 1
ATOM 670 O O . GLY A 1 83 ? 10.200 1.729 0.491 1.00 96.75 83 GLY A O 1
ATOM 671 N N . THR A 1 84 ? 10.623 1.316 -1.670 1.00 97.38 84 THR A N 1
ATOM 672 C CA . THR A 1 84 ? 11.206 -0.025 -1.514 1.00 97.38 84 THR A CA 1
ATOM 673 C C . THR A 1 84 ? 12.289 -0.104 -0.438 1.00 97.38 84 THR A C 1
ATOM 675 O O . THR A 1 84 ? 12.190 -0.940 0.447 1.00 97.38 84 THR A O 1
ATOM 678 N N . THR A 1 85 ? 13.298 0.775 -0.476 1.00 97.69 85 THR A N 1
ATOM 679 C CA . THR A 1 85 ? 14.407 0.798 0.498 1.00 97.69 85 THR A CA 1
ATOM 680 C C . THR A 1 85 ? 13.904 0.950 1.929 1.00 97.69 85 THR A C 1
ATOM 682 O O . THR A 1 85 ? 14.353 0.242 2.826 1.00 97.69 85 THR A O 1
ATOM 685 N N . TRP A 1 86 ? 12.936 1.845 2.131 1.00 98.44 86 TRP A N 1
ATOM 686 C CA . TRP A 1 86 ? 12.386 2.108 3.453 1.00 98.44 86 TRP A CA 1
ATOM 687 C C . TRP A 1 86 ? 11.571 0.921 3.965 1.00 98.44 86 TRP A C 1
ATOM 689 O O . TRP A 1 86 ? 11.764 0.469 5.091 1.00 98.44 86 TRP A O 1
ATOM 699 N N . LEU A 1 87 ? 10.723 0.351 3.106 1.00 98.50 87 LEU A N 1
ATOM 700 C CA . LEU A 1 87 ? 9.939 -0.823 3.467 1.00 98.50 87 LEU A CA 1
ATOM 701 C C . LEU A 1 87 ? 10.818 -2.074 3.661 1.00 98.50 87 LEU A C 1
ATOM 703 O O . LEU A 1 87 ? 10.526 -2.859 4.559 1.00 98.50 87 LEU A O 1
ATOM 707 N N . LYS A 1 88 ? 11.923 -2.238 2.913 1.00 98.06 88 LYS A N 1
ATOM 708 C CA . LYS A 1 88 ? 12.918 -3.301 3.159 1.00 98.06 88 LYS A CA 1
ATOM 709 C C . LYS A 1 88 ? 13.470 -3.207 4.579 1.00 98.06 88 LYS A C 1
ATOM 711 O O . LYS A 1 88 ? 13.434 -4.199 5.301 1.00 98.06 88 LYS A O 1
ATOM 716 N N . ALA A 1 89 ? 13.920 -2.016 4.983 1.00 98.56 89 ALA A N 1
ATOM 717 C CA . ALA A 1 89 ? 14.438 -1.774 6.327 1.00 98.56 89 ALA A CA 1
ATOM 718 C C . ALA A 1 89 ? 13.395 -2.121 7.404 1.00 98.56 89 ALA A C 1
ATOM 720 O O . ALA A 1 89 ? 13.679 -2.920 8.293 1.00 98.56 89 ALA A O 1
ATOM 721 N N . LEU A 1 90 ? 12.163 -1.615 7.268 1.00 98.62 90 LEU A N 1
ATOM 722 C CA . LEU A 1 90 ? 11.078 -1.876 8.221 1.00 98.62 90 LEU A CA 1
ATOM 723 C C . LEU A 1 90 ? 10.720 -3.364 8.315 1.00 98.62 90 LEU A C 1
ATOM 725 O O . LEU A 1 90 ? 10.570 -3.886 9.419 1.00 98.62 90 LEU A O 1
ATOM 729 N N . MET A 1 91 ? 10.598 -4.064 7.184 1.00 98.44 91 MET A N 1
ATOM 730 C CA . MET A 1 91 ? 10.302 -5.500 7.166 1.00 98.44 91 MET A CA 1
ATOM 731 C C . MET A 1 91 ? 11.420 -6.307 7.830 1.00 98.44 91 MET A C 1
ATOM 733 O O . MET A 1 91 ? 11.144 -7.147 8.688 1.00 98.44 91 MET A O 1
ATOM 737 N N . PHE A 1 92 ? 12.675 -6.026 7.469 1.00 98.00 92 PHE A N 1
ATOM 738 C CA . PHE A 1 92 ? 13.833 -6.724 8.018 1.00 98.00 92 PHE A CA 1
ATOM 739 C C . PHE A 1 92 ? 13.962 -6.503 9.528 1.00 98.00 92 PHE A C 1
ATOM 741 O O . PHE A 1 92 ? 14.077 -7.479 10.272 1.00 98.00 92 PHE A O 1
ATOM 748 N N . SER A 1 93 ? 13.894 -5.248 9.985 1.00 98.06 93 SER A N 1
ATOM 749 C CA . SER A 1 93 ? 13.956 -4.908 11.409 1.00 98.06 93 SER A CA 1
ATOM 750 C C . SER A 1 93 ? 12.803 -5.525 12.190 1.00 98.06 93 SER A C 1
ATOM 752 O O . SER A 1 93 ? 13.019 -6.041 13.276 1.00 98.06 93 SER A O 1
ATOM 754 N N . THR A 1 94 ? 11.592 -5.554 11.629 1.00 97.50 94 THR A N 1
ATOM 755 C CA . THR A 1 94 ? 10.423 -6.150 12.296 1.00 97.50 94 THR A CA 1
ATOM 756 C C . THR A 1 94 ? 10.591 -7.650 12.522 1.00 97.50 94 THR A C 1
ATOM 758 O O . THR A 1 94 ? 10.306 -8.135 13.615 1.00 97.50 94 THR A O 1
ATOM 761 N N . ILE A 1 95 ? 11.052 -8.393 11.513 1.00 95.88 95 ILE A N 1
ATOM 762 C CA . ILE A 1 95 ? 11.233 -9.852 11.607 1.00 95.88 95 ILE A CA 1
ATOM 763 C C . ILE A 1 95 ? 12.434 -10.210 12.490 1.00 95.88 95 ILE A C 1
ATOM 765 O O . ILE A 1 95 ? 12.394 -11.207 13.207 1.00 95.88 95 ILE A O 1
ATOM 769 N N . ASN A 1 96 ? 13.489 -9.391 12.479 1.00 95.69 96 ASN A N 1
ATOM 770 C CA . ASN A 1 96 ? 14.736 -9.672 13.191 1.00 95.69 96 ASN A CA 1
ATOM 771 C C . ASN A 1 96 ? 14.904 -8.885 14.503 1.00 95.69 96 ASN A C 1
ATOM 773 O O . ASN A 1 96 ? 15.995 -8.885 15.069 1.00 95.69 96 ASN A O 1
ATOM 777 N N . ARG A 1 97 ? 13.849 -8.259 15.037 1.00 95.56 97 ARG A N 1
ATOM 778 C CA . ARG A 1 97 ? 13.913 -7.443 16.270 1.00 95.56 97 ARG A CA 1
ATOM 779 C C . ARG A 1 97 ? 14.333 -8.198 17.536 1.00 95.56 97 ARG A C 1
ATOM 781 O O . ARG A 1 97 ? 14.769 -7.580 18.495 1.00 95.56 97 ARG A O 1
ATOM 788 N N . HIS A 1 98 ? 14.220 -9.527 17.545 1.00 94.12 98 HIS A N 1
ATOM 789 C CA . HIS A 1 98 ? 14.739 -10.373 18.631 1.00 94.12 98 HIS A CA 1
ATOM 790 C C . HIS A 1 98 ? 16.184 -10.834 18.395 1.00 94.12 98 HIS A C 1
ATOM 792 O O . HIS A 1 98 ? 16.828 -11.336 19.309 1.00 94.12 98 HIS A O 1
ATOM 798 N N . ARG A 1 99 ? 16.682 -10.696 17.161 1.00 94.50 99 ARG A N 1
ATOM 799 C CA . ARG A 1 99 ? 18.051 -11.045 16.764 1.00 94.50 99 ARG A CA 1
ATOM 800 C C . ARG A 1 99 ? 19.018 -9.886 16.954 1.00 94.50 99 ARG A C 1
ATOM 802 O O . ARG A 1 99 ? 20.181 -10.126 17.247 1.00 94.50 99 ARG A O 1
ATOM 809 N N . TYR A 1 100 ? 18.535 -8.662 16.767 1.00 95.81 100 TYR A N 1
ATOM 810 C CA . TYR A 1 100 ? 19.343 -7.456 16.839 1.00 95.81 100 TYR A CA 1
ATOM 811 C C . TYR A 1 100 ? 18.725 -6.447 17.795 1.00 95.81 100 TYR A C 1
ATOM 813 O O . TYR A 1 100 ? 17.522 -6.192 17.749 1.00 95.81 100 TYR A O 1
ATOM 821 N N . THR A 1 101 ? 19.564 -5.824 18.618 1.00 94.56 101 THR A N 1
ATOM 822 C CA . THR A 1 101 ? 19.168 -4.634 19.378 1.00 94.56 101 THR A CA 1
ATOM 823 C C . THR A 1 101 ? 19.238 -3.400 18.478 1.00 94.56 101 THR A C 1
ATOM 825 O O . THR A 1 101 ? 19.856 -3.433 17.417 1.00 94.56 101 THR A O 1
ATOM 828 N N . ILE A 1 102 ? 18.631 -2.284 18.890 1.00 93.75 102 ILE A N 1
ATOM 829 C CA . ILE A 1 102 ? 18.699 -1.031 18.117 1.00 93.75 102 ILE A CA 1
ATOM 830 C C . ILE A 1 102 ? 20.141 -0.500 18.015 1.00 93.75 102 ILE A C 1
ATOM 832 O O . ILE A 1 102 ? 20.509 0.052 16.982 1.00 93.75 102 ILE A O 1
ATOM 836 N N . SER A 1 103 ? 20.956 -0.677 19.061 1.00 93.56 103 SER A N 1
ATOM 837 C CA . SER A 1 103 ? 22.347 -0.203 19.115 1.00 93.56 103 SER A CA 1
ATOM 838 C C . SER A 1 103 ? 23.337 -1.074 18.342 1.00 93.56 103 SER A C 1
ATOM 840 O O . SER A 1 103 ? 24.405 -0.589 17.992 1.00 93.56 103 SER A O 1
ATOM 842 N N . ASP A 1 104 ? 22.990 -2.335 18.085 1.00 95.56 104 ASP A N 1
ATOM 843 C CA . ASP A 1 104 ? 23.806 -3.299 17.336 1.00 95.56 104 ASP A CA 1
ATOM 844 C C . ASP A 1 104 ? 22.964 -3.929 16.217 1.00 95.56 104 ASP A C 1
ATOM 846 O O . ASP A 1 104 ? 22.777 -5.143 16.107 1.00 95.56 104 ASP A O 1
ATOM 850 N N . HIS A 1 105 ? 22.325 -3.058 15.433 1.00 97.69 105 HIS A N 1
ATOM 851 C CA . HIS A 1 105 ? 21.434 -3.487 14.369 1.00 97.69 105 HIS A CA 1
ATOM 852 C C . HIS A 1 105 ? 22.192 -3.712 13.062 1.00 97.69 105 HIS A C 1
ATOM 854 O O . HIS A 1 105 ? 22.985 -2.874 12.642 1.00 97.69 105 HIS A O 1
ATOM 860 N N . HIS A 1 106 ? 21.860 -4.783 12.333 1.00 96.56 106 HIS A N 1
ATOM 861 C CA . HIS A 1 106 ? 22.479 -5.120 11.041 1.00 96.56 106 HIS A CA 1
ATOM 862 C C . HIS A 1 106 ? 22.523 -3.943 10.044 1.00 96.56 106 HIS A C 1
ATOM 864 O O . HIS A 1 106 ? 23.518 -3.746 9.348 1.00 96.56 106 HIS A O 1
ATOM 870 N N . LEU A 1 107 ? 21.461 -3.128 10.023 1.00 97.50 107 LEU A N 1
ATOM 871 C CA . LEU A 1 107 ? 21.331 -1.931 9.176 1.00 97.50 107 LEU A CA 1
ATOM 872 C C . LEU A 1 107 ? 22.346 -0.815 9.473 1.00 97.50 107 LEU A C 1
ATOM 874 O O . LEU A 1 107 ? 22.505 0.069 8.640 1.00 97.50 107 LEU A O 1
ATOM 878 N N . LEU A 1 108 ? 23.025 -0.833 10.625 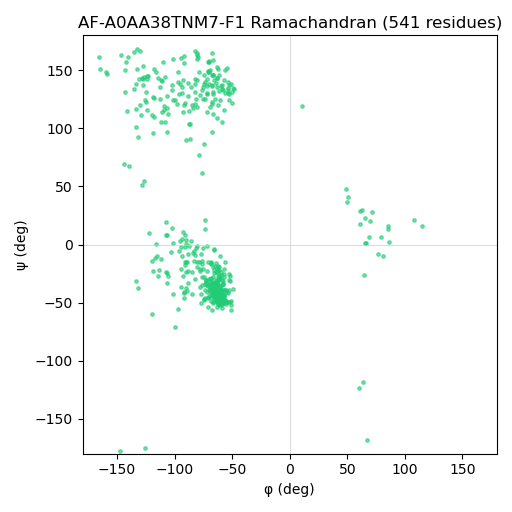1.00 96.56 108 LEU A N 1
ATOM 879 C CA . LEU A 1 108 ? 24.099 0.118 10.940 1.00 96.56 108 LEU A CA 1
ATOM 880 C C . LEU A 1 108 ? 25.365 -0.154 10.114 1.00 96.56 108 LEU A C 1
ATOM 882 O O . LEU A 1 108 ? 26.167 0.751 9.894 1.00 96.56 108 LEU A O 1
ATOM 886 N N . HIS A 1 109 ? 25.517 -1.389 9.633 1.00 95.06 109 HIS A N 1
ATOM 887 C CA . HIS A 1 109 ? 26.705 -1.861 8.921 1.00 95.06 109 HIS A CA 1
ATOM 888 C C . HIS A 1 109 ? 26.412 -2.336 7.495 1.00 95.06 109 HIS A C 1
ATOM 890 O O . HIS A 1 109 ? 27.341 -2.496 6.712 1.00 95.06 109 HIS A O 1
ATOM 896 N 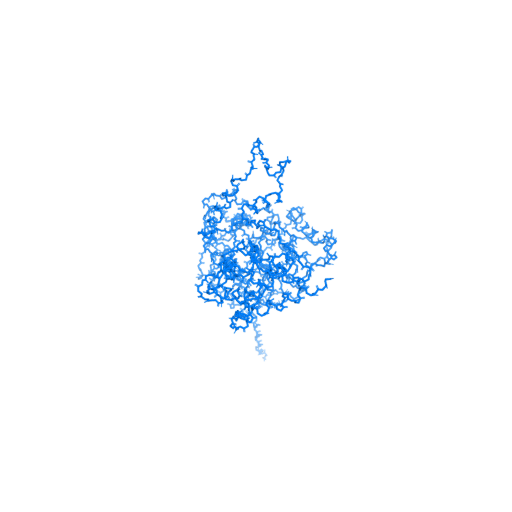N . HIS A 1 110 ? 25.139 -2.544 7.146 1.00 95.50 110 HIS A N 1
ATOM 897 C CA . HIS A 1 110 ? 24.709 -3.038 5.839 1.00 95.50 110 HIS A CA 1
ATOM 898 C C . HIS A 1 110 ? 23.548 -2.203 5.302 1.00 95.50 110 HIS A C 1
ATOM 900 O O . HIS A 1 110 ? 22.615 -1.861 6.031 1.00 95.50 110 HIS A O 1
ATOM 906 N N . ALA A 1 111 ? 23.585 -1.894 4.008 1.00 95.12 111 ALA A N 1
ATOM 907 C CA . ALA A 1 111 ? 22.522 -1.136 3.365 1.00 95.12 111 ALA A CA 1
ATOM 908 C C . ALA A 1 111 ? 21.206 -1.946 3.339 1.00 95.12 111 ALA A C 1
ATOM 910 O O . ALA A 1 111 ? 21.235 -3.162 3.135 1.00 95.12 111 ALA A O 1
ATOM 911 N N . PRO A 1 112 ? 20.021 -1.313 3.452 1.00 96.44 112 PRO A N 1
ATOM 912 C CA . PRO A 1 112 ? 18.740 -2.027 3.372 1.00 96.44 112 PRO A CA 1
ATOM 913 C C . PRO A 1 112 ? 18.579 -2.909 2.121 1.00 96.44 112 PRO A C 1
ATOM 915 O O . PRO A 1 112 ? 17.830 -3.883 2.122 1.00 96.44 112 PRO A O 1
ATOM 918 N N . GLN A 1 113 ? 19.279 -2.573 1.043 1.00 93.62 113 GLN A N 1
ATOM 919 C CA . GLN A 1 113 ? 19.292 -3.251 -0.245 1.00 93.62 113 GLN A CA 1
ATOM 920 C C . GLN A 1 113 ? 19.768 -4.702 -0.142 1.00 93.62 113 GLN A C 1
ATOM 922 O O . GLN A 1 113 ? 19.187 -5.552 -0.821 1.00 93.62 113 GLN A O 1
ATOM 927 N N . THR A 1 114 ? 20.745 -4.974 0.730 1.00 92.38 114 THR A N 1
ATOM 928 C CA . THR A 1 114 ? 21.400 -6.283 0.892 1.00 92.38 114 THR A CA 1
ATOM 929 C C . THR A 1 114 ? 20.691 -7.194 1.888 1.00 92.38 114 THR A C 1
ATOM 931 O O . THR A 1 114 ? 21.028 -8.367 1.991 1.00 92.38 114 THR A O 1
ATOM 934 N N . THR A 1 115 ? 19.697 -6.679 2.617 1.00 93.56 115 THR A N 1
ATOM 935 C CA . THR A 1 115 ? 19.009 -7.432 3.681 1.00 93.56 115 THR A CA 1
ATOM 936 C C . THR A 1 115 ? 18.268 -8.666 3.176 1.00 93.56 115 THR A C 1
ATOM 938 O O . THR A 1 115 ? 18.175 -9.663 3.888 1.00 93.56 115 THR A O 1
ATOM 941 N N . PHE A 1 116 ? 17.724 -8.600 1.960 1.00 93.88 116 PHE A N 1
ATOM 942 C CA . PHE A 1 116 ? 17.124 -9.739 1.277 1.00 93.88 116 PHE A CA 1
ATOM 943 C C . PHE A 1 116 ? 17.046 -9.519 -0.244 1.00 93.88 116 PHE A C 1
ATOM 945 O O . PHE A 1 116 ? 16.895 -8.370 -0.699 1.00 93.88 116 PHE A O 1
ATOM 952 N N . PRO A 1 117 ? 17.150 -10.602 -1.041 1.00 92.69 117 PRO A N 1
ATOM 953 C CA . PRO A 1 117 ? 17.427 -10.510 -2.469 1.00 92.69 117 PRO A CA 1
ATOM 954 C C . PRO A 1 117 ? 16.250 -9.965 -3.280 1.00 92.69 117 PRO A C 1
ATOM 956 O O . PRO A 1 117 ? 15.076 -10.184 -2.965 1.00 92.69 117 PRO A O 1
ATOM 959 N N . ASN A 1 118 ? 16.588 -9.263 -4.363 1.00 92.62 118 ASN A N 1
ATOM 960 C CA . ASN A 1 118 ? 15.649 -8.962 -5.437 1.00 92.62 118 ASN A CA 1
ATOM 961 C C . ASN A 1 118 ? 15.571 -10.181 -6.369 1.00 92.62 118 ASN A C 1
ATOM 963 O O . ASN A 1 118 ? 16.601 -10.587 -6.912 1.00 92.62 118 ASN A O 1
ATOM 967 N N . ILE A 1 119 ? 14.387 -10.765 -6.543 1.00 91.44 119 ILE A N 1
ATOM 968 C CA . ILE A 1 119 ? 14.247 -12.040 -7.261 1.00 91.44 119 ILE A CA 1
ATOM 969 C C . ILE A 1 119 ? 14.450 -11.903 -8.767 1.00 91.44 119 ILE A C 1
ATOM 971 O O . ILE A 1 119 ? 14.960 -12.827 -9.376 1.00 91.44 119 ILE A O 1
ATOM 975 N N . GLU A 1 120 ? 14.119 -10.773 -9.381 1.00 89.38 120 GLU A N 1
ATOM 976 C CA . GLU A 1 120 ? 14.316 -10.587 -10.821 1.00 89.38 120 GLU A CA 1
ATOM 977 C C . GLU A 1 120 ? 15.742 -10.159 -11.206 1.00 89.38 120 GLU A C 1
ATOM 979 O O . GLU A 1 120 ? 16.122 -10.272 -12.367 1.00 89.38 120 GLU A O 1
ATOM 984 N N . VAL A 1 121 ? 16.564 -9.716 -10.249 1.00 86.50 121 VAL A N 1
ATOM 985 C CA . VAL A 1 121 ? 17.980 -9.367 -10.482 1.00 86.50 121 VAL A CA 1
ATOM 986 C C . VAL A 1 121 ? 18.933 -10.471 -10.019 1.00 86.50 121 VAL A C 1
ATOM 988 O O . VAL A 1 121 ? 19.919 -10.786 -10.691 1.00 86.50 121 VAL A O 1
ATOM 991 N N . SER A 1 122 ? 18.659 -11.054 -8.853 1.00 79.94 122 SER A N 1
ATOM 992 C CA . SER A 1 122 ? 19.602 -11.956 -8.177 1.00 79.94 122 SER A CA 1
ATOM 993 C C . SER A 1 122 ? 19.443 -13.408 -8.622 1.00 79.94 122 SER A C 1
ATOM 995 O O . SER A 1 122 ? 20.389 -14.177 -8.488 1.00 79.94 122 SER A O 1
ATOM 997 N N . PHE A 1 123 ? 18.268 -13.784 -9.137 1.00 81.38 123 PHE A N 1
ATOM 998 C CA . PHE A 1 123 ? 17.948 -15.168 -9.469 1.00 81.38 123 PHE A CA 1
ATOM 999 C C . PHE A 1 123 ? 18.504 -15.589 -10.832 1.00 81.38 123 PHE A C 1
ATOM 1001 O O . PHE A 1 123 ? 18.396 -14.874 -11.826 1.00 81.38 123 PHE A O 1
ATOM 1008 N N . ASP A 1 124 ? 19.039 -16.800 -10.853 1.00 77.50 124 ASP A N 1
ATOM 1009 C CA . ASP A 1 124 ? 19.375 -17.603 -12.021 1.00 77.50 124 ASP A CA 1
ATOM 1010 C C . ASP A 1 124 ? 18.893 -19.048 -11.777 1.00 77.50 124 ASP A C 1
ATOM 1012 O O . ASP A 1 124 ? 18.612 -19.428 -10.638 1.00 77.50 124 ASP A O 1
ATOM 1016 N N . HIS A 1 125 ? 18.826 -19.876 -12.819 1.00 77.25 125 HIS A N 1
ATOM 1017 C CA . HIS A 1 125 ? 18.420 -21.285 -12.741 1.00 77.25 125 HIS A CA 1
ATOM 1018 C C . HIS A 1 125 ? 19.273 -22.129 -11.773 1.00 77.25 125 HIS A C 1
ATOM 1020 O O . HIS A 1 125 ? 18.806 -23.154 -11.282 1.00 77.25 125 HIS A O 1
ATOM 1026 N N . THR A 1 126 ? 20.490 -21.677 -11.455 1.00 82.88 126 THR A N 1
ATOM 1027 C CA . THR A 1 126 ? 21.423 -22.304 -10.501 1.00 82.88 126 THR A CA 1
ATOM 1028 C C . THR A 1 126 ? 21.344 -21.733 -9.081 1.00 82.88 126 THR A C 1
ATOM 1030 O O . THR A 1 126 ? 22.062 -22.187 -8.192 1.00 82.88 126 THR A O 1
ATOM 1033 N N . THR A 1 127 ? 20.500 -20.725 -8.836 1.00 84.06 127 THR A N 1
ATOM 1034 C CA . THR A 1 127 ? 20.446 -20.039 -7.538 1.00 84.06 127 THR A CA 1
ATOM 1035 C C . THR A 1 127 ? 19.826 -20.929 -6.464 1.00 84.06 127 THR A C 1
ATOM 1037 O O . THR A 1 127 ? 18.627 -21.212 -6.493 1.00 84.06 127 THR A O 1
ATOM 1040 N N . ASP A 1 128 ? 20.622 -21.312 -5.463 1.00 83.44 128 ASP A N 1
ATOM 1041 C CA . ASP A 1 128 ? 20.126 -22.011 -4.278 1.00 83.44 128 ASP A CA 1
ATOM 1042 C C . ASP A 1 128 ? 19.588 -21.023 -3.232 1.00 83.44 128 ASP A C 1
ATOM 1044 O O . ASP A 1 128 ? 20.319 -20.207 -2.675 1.00 83.44 128 ASP A O 1
ATOM 1048 N N . LEU A 1 129 ? 18.290 -21.127 -2.941 1.00 86.19 129 LEU A N 1
ATOM 1049 C CA . LEU A 1 129 ? 17.581 -20.310 -1.949 1.00 86.19 129 LEU A CA 1
ATOM 1050 C C . LEU A 1 129 ? 17.222 -21.084 -0.672 1.00 86.19 129 LEU A C 1
ATOM 1052 O O . LEU A 1 129 ? 16.445 -20.583 0.146 1.00 86.19 129 LEU A O 1
ATOM 1056 N N . THR A 1 130 ? 17.711 -22.317 -0.512 1.00 83.62 130 THR A N 1
ATOM 1057 C CA . THR A 1 130 ? 17.396 -23.170 0.645 1.00 83.62 130 THR A CA 1
ATOM 1058 C C . THR A 1 130 ? 18.129 -22.755 1.918 1.00 83.62 130 THR A C 1
ATOM 1060 O O . THR A 1 130 ? 17.647 -23.038 3.011 1.00 83.62 130 THR A O 1
ATOM 1063 N N . HIS A 1 131 ? 19.237 -22.021 1.794 1.00 86.69 131 HIS A N 1
ATOM 1064 C CA . HIS A 1 131 ? 20.021 -21.521 2.925 1.00 86.69 131 HIS A CA 1
ATOM 1065 C C . HIS A 1 131 ? 19.382 -20.309 3.635 1.00 86.69 131 HIS A C 1
ATOM 1067 O O . HIS A 1 131 ? 19.805 -19.940 4.731 1.00 86.69 131 HIS A O 1
ATOM 1073 N N . LEU A 1 132 ? 18.381 -19.662 3.022 1.00 88.31 132 LEU A N 1
ATOM 1074 C CA . LEU A 1 132 ? 17.732 -18.479 3.589 1.00 88.31 132 LEU A CA 1
ATOM 1075 C C . LEU A 1 132 ? 16.846 -18.850 4.794 1.00 88.31 132 LEU A C 1
ATOM 1077 O O . LEU A 1 132 ? 16.074 -19.809 4.712 1.00 88.31 132 LEU A O 1
ATOM 1081 N N . PRO A 1 133 ? 16.889 -18.080 5.900 1.00 88.81 133 PRO A N 1
ATOM 1082 C CA . PRO A 1 133 ? 16.083 -18.365 7.083 1.00 88.81 133 PRO A CA 1
ATOM 1083 C C . PRO A 1 133 ? 14.586 -18.173 6.808 1.00 88.81 133 PRO A C 1
ATOM 1085 O O . PRO A 1 133 ? 14.193 -17.278 6.061 1.00 88.81 133 PRO A O 1
ATOM 1088 N N . ALA A 1 134 ? 13.744 -18.987 7.449 1.00 88.50 134 ALA A N 1
ATOM 1089 C CA . ALA A 1 134 ? 12.291 -18.848 7.381 1.00 88.50 134 ALA A CA 1
ATOM 1090 C C . ALA A 1 134 ? 11.766 -17.776 8.372 1.00 88.50 134 ALA A C 1
ATOM 1092 O O . ALA A 1 134 ? 12.251 -17.727 9.505 1.00 88.50 134 ALA A O 1
ATOM 1093 N N . PRO A 1 135 ? 10.746 -16.972 8.001 1.00 92.44 135 PRO A N 1
ATOM 1094 C CA . PRO A 1 135 ? 10.204 -16.844 6.647 1.00 92.44 135 PRO A CA 1
ATOM 1095 C C . PRO A 1 135 ? 11.228 -16.197 5.704 1.00 92.44 135 PRO A C 1
ATOM 1097 O O . PRO A 1 135 ? 11.870 -15.210 6.069 1.00 92.44 135 PRO A O 1
ATOM 1100 N N . ARG A 1 136 ? 11.364 -16.729 4.482 1.00 94.50 136 ARG A N 1
ATOM 1101 C CA . ARG A 1 136 ? 12.286 -16.147 3.501 1.00 94.50 136 ARG A CA 1
ATOM 1102 C C . ARG A 1 136 ? 11.712 -14.824 3.012 1.00 94.50 136 ARG A C 1
ATOM 1104 O O . ARG A 1 136 ? 10.543 -14.748 2.621 1.00 94.50 136 ARG A O 1
ATOM 1111 N N . LEU A 1 137 ? 12.544 -13.790 3.043 1.00 96.38 137 LEU A N 1
ATOM 1112 C CA . LEU A 1 137 ? 12.200 -12.472 2.535 1.00 96.38 137 LEU A CA 1
ATOM 1113 C C . LEU A 1 137 ? 12.730 -12.305 1.119 1.00 96.38 137 LEU A C 1
ATOM 1115 O O . LEU A 1 137 ? 13.853 -12.692 0.808 1.00 96.38 137 LEU A O 1
ATOM 1119 N N . PHE A 1 138 ? 11.919 -11.677 0.282 1.00 96.62 138 PHE A N 1
ATOM 1120 C CA . PHE A 1 138 ? 12.244 -11.393 -1.105 1.00 96.62 138 PHE A CA 1
ATOM 1121 C C . PHE A 1 138 ? 11.700 -10.024 -1.493 1.00 96.62 138 PHE A C 1
ATOM 1123 O O . PHE A 1 138 ? 10.753 -9.516 -0.893 1.00 96.62 138 PHE A O 1
ATOM 1130 N N . HIS A 1 139 ? 12.279 -9.414 -2.519 1.00 96.31 139 HIS A N 1
ATOM 1131 C CA . HIS A 1 139 ? 11.769 -8.181 -3.110 1.00 96.31 139 HIS A CA 1
ATOM 1132 C C . HIS A 1 139 ? 11.587 -8.345 -4.615 1.00 96.31 139 HIS A C 1
ATOM 1134 O O . HIS A 1 139 ? 12.377 -9.023 -5.262 1.00 96.31 139 HIS A O 1
ATOM 1140 N N . THR A 1 140 ? 10.548 -7.712 -5.158 1.00 97.25 140 THR A N 1
ATOM 1141 C CA . THR A 1 140 ? 10.330 -7.603 -6.596 1.00 97.25 140 THR A CA 1
ATOM 1142 C C . THR A 1 140 ? 9.736 -6.259 -7.024 1.00 97.25 140 THR A C 1
ATOM 1144 O O . THR A 1 140 ? 8.984 -5.609 -6.292 1.00 97.25 140 THR A O 1
ATOM 1147 N N . HIS A 1 141 ? 10.066 -5.841 -8.238 1.00 97.50 141 HIS A N 1
ATOM 1148 C CA . HIS A 1 141 ? 9.428 -4.764 -8.985 1.00 97.50 141 HIS A CA 1
ATOM 1149 C C . HIS A 1 141 ? 8.459 -5.276 -10.054 1.00 97.50 141 HIS A C 1
ATOM 1151 O O . HIS A 1 141 ? 7.852 -4.471 -10.763 1.00 97.50 141 HIS A O 1
ATOM 1157 N N . LEU A 1 142 ? 8.289 -6.596 -10.173 1.00 97.25 142 LEU A N 1
ATOM 1158 C CA . LEU A 1 142 ? 7.429 -7.191 -11.182 1.00 97.25 142 LEU A CA 1
ATOM 1159 C C . LEU A 1 142 ? 5.939 -6.969 -10.869 1.00 97.25 142 LEU A C 1
ATOM 1161 O O . LEU A 1 142 ? 5.503 -7.041 -9.710 1.00 97.25 142 LEU A O 1
ATOM 1165 N N . PRO A 1 143 ? 5.116 -6.731 -11.903 1.00 96.56 143 PRO A N 1
ATOM 1166 C CA . PRO A 1 143 ? 3.669 -6.839 -11.779 1.00 96.56 143 PRO A CA 1
ATOM 1167 C C . PRO A 1 143 ? 3.271 -8.276 -11.425 1.00 96.56 143 PRO A C 1
ATOM 1169 O O . PRO A 1 143 ? 3.941 -9.240 -11.800 1.00 96.56 143 PRO A O 1
ATOM 1172 N N . ARG A 1 144 ? 2.148 -8.428 -10.718 1.00 94.50 144 ARG A N 1
ATOM 1173 C CA . ARG A 1 144 ? 1.679 -9.725 -10.210 1.00 94.50 144 ARG A CA 1
ATOM 1174 C C . ARG A 1 144 ? 1.472 -10.747 -11.330 1.00 94.50 144 ARG A C 1
ATOM 1176 O O . ARG A 1 144 ? 1.727 -11.924 -11.118 1.00 94.50 144 ARG A O 1
ATOM 1183 N N . THR A 1 145 ? 1.043 -10.304 -12.511 1.00 94.81 145 THR A N 1
ATOM 1184 C CA . THR A 1 145 ? 0.825 -11.171 -13.683 1.00 94.81 145 THR A CA 1
ATOM 1185 C C . THR A 1 145 ? 2.104 -11.747 -14.286 1.00 94.81 145 THR A C 1
ATOM 1187 O O . THR A 1 145 ? 2.014 -12.700 -15.049 1.00 94.81 145 THR A O 1
ATOM 1190 N N . LEU A 1 146 ? 3.278 -11.188 -13.974 1.00 95.88 146 LEU A N 1
ATOM 1191 C CA . LEU A 1 146 ? 4.564 -11.719 -14.434 1.00 95.88 146 LEU A CA 1
ATOM 1192 C C . LEU A 1 146 ? 5.240 -12.630 -13.402 1.00 95.88 146 LEU A C 1
ATOM 1194 O O . LEU A 1 146 ? 6.259 -13.244 -13.713 1.00 95.88 146 LEU A O 1
ATOM 1198 N N . LEU A 1 147 ? 4.684 -12.747 -12.195 1.00 95.06 147 LEU A N 1
ATOM 1199 C CA . LEU A 1 147 ? 5.214 -13.635 -11.168 1.00 95.06 147 LEU A CA 1
ATOM 1200 C C . LEU A 1 147 ? 4.809 -15.099 -11.420 1.00 95.06 147 LEU A C 1
ATOM 1202 O O . LEU A 1 147 ? 3.706 -15.350 -11.912 1.00 95.06 147 LEU A O 1
ATOM 1206 N N . PRO A 1 148 ? 5.657 -16.074 -11.039 1.00 92.25 148 PRO A N 1
ATOM 1207 C CA . PRO A 1 148 ? 5.324 -17.492 -11.092 1.00 92.25 148 PRO A CA 1
ATOM 1208 C C . PRO A 1 148 ? 3.960 -17.818 -10.450 1.00 92.25 148 PRO A C 1
ATOM 1210 O O . PRO A 1 148 ? 3.702 -17.406 -9.312 1.00 92.25 148 PRO A O 1
ATOM 1213 N N . PRO A 1 149 ? 3.104 -18.636 -11.096 1.00 86.56 149 PRO A N 1
ATOM 1214 C CA . PRO A 1 149 ? 1.815 -19.049 -10.529 1.00 86.56 149 PRO A CA 1
ATOM 1215 C C . PRO A 1 149 ? 1.926 -19.742 -9.161 1.00 86.56 149 PRO A C 1
ATOM 1217 O O . PRO A 1 149 ? 1.020 -19.643 -8.328 1.00 86.56 149 PRO A O 1
ATOM 1220 N N . SER A 1 150 ? 3.058 -20.401 -8.890 1.00 86.25 150 SER A N 1
ATOM 1221 C CA . SER A 1 150 ? 3.344 -21.049 -7.606 1.00 86.25 150 SER A CA 1
ATOM 1222 C C . SER A 1 150 ? 3.395 -20.064 -6.429 1.00 86.25 150 SER A C 1
ATOM 1224 O O . SER A 1 150 ? 3.274 -20.472 -5.275 1.00 86.25 150 SER A O 1
ATOM 1226 N N . MET A 1 151 ? 3.565 -18.763 -6.683 1.00 91.12 151 MET A N 1
ATOM 1227 C CA . MET A 1 151 ? 3.645 -17.732 -5.644 1.00 91.12 151 MET A CA 1
ATOM 1228 C C . MET A 1 151 ? 2.273 -17.282 -5.128 1.00 91.12 151 MET A C 1
ATOM 1230 O O . MET A 1 151 ? 2.200 -16.480 -4.199 1.00 91.12 151 MET A O 1
ATOM 1234 N N . THR A 1 152 ? 1.171 -17.800 -5.678 1.00 84.62 152 THR A N 1
ATOM 1235 C CA . THR A 1 152 ? -0.196 -17.495 -5.213 1.00 84.62 152 THR A CA 1
ATOM 1236 C C . THR A 1 152 ? -0.422 -17.827 -3.733 1.00 84.62 152 THR A C 1
ATOM 1238 O O . THR A 1 152 ? -1.245 -17.182 -3.081 1.00 84.62 152 THR A O 1
ATOM 1241 N N . SER A 1 153 ? 0.336 -18.774 -3.169 1.00 87.62 153 SER A N 1
ATOM 1242 C CA . SER A 1 153 ? 0.293 -19.128 -1.746 1.00 87.62 153 SER A CA 1
ATOM 1243 C C . SER A 1 153 ? 1.089 -18.193 -0.827 1.00 87.62 153 SER A C 1
ATOM 1245 O O . SER A 1 153 ? 0.898 -18.258 0.389 1.00 87.62 153 SER A O 1
ATOM 1247 N N . CYS A 1 154 ? 1.980 -17.357 -1.361 1.00 95.50 154 CYS A N 1
ATOM 1248 C CA . CYS A 1 154 ? 2.896 -16.513 -0.585 1.00 95.50 154 CYS A CA 1
ATOM 1249 C C . CYS A 1 154 ? 2.227 -15.220 -0.097 1.00 95.50 154 CYS A C 1
ATOM 1251 O O . CYS A 1 154 ? 1.144 -14.846 -0.557 1.00 95.50 154 CYS A O 1
ATOM 1253 N N . LYS A 1 155 ? 2.879 -14.517 0.837 1.00 97.56 155 LYS A N 1
ATOM 1254 C CA . LYS A 1 155 ? 2.450 -13.178 1.265 1.00 97.56 155 LYS A CA 1
ATOM 1255 C C . LYS A 1 155 ? 3.160 -12.096 0.454 1.00 97.56 155 LYS A C 1
ATOM 1257 O O . LYS A 1 155 ? 4.354 -12.195 0.197 1.00 97.56 155 LYS A O 1
ATOM 1262 N N . PHE A 1 156 ? 2.443 -11.030 0.120 1.00 98.38 156 PHE A N 1
ATOM 1263 C CA . PHE A 1 156 ? 2.963 -9.844 -0.553 1.00 98.38 156 PHE A CA 1
ATOM 1264 C C . PHE A 1 156 ? 2.653 -8.594 0.263 1.00 98.38 156 PHE A C 1
ATOM 1266 O O . PHE A 1 156 ? 1.508 -8.369 0.647 1.00 98.38 156 PHE A O 1
ATOM 1273 N N . VAL A 1 157 ? 3.656 -7.756 0.482 1.00 98.75 157 VAL A N 1
ATOM 1274 C CA . VAL A 1 157 ? 3.506 -6.392 0.982 1.00 98.75 157 VAL A CA 1
ATOM 1275 C C . VAL A 1 157 ? 3.815 -5.461 -0.179 1.00 98.75 157 VAL A C 1
ATOM 1277 O O . VAL A 1 157 ? 4.970 -5.328 -0.581 1.00 98.75 157 VAL A O 1
ATOM 1280 N N . TYR A 1 158 ? 2.780 -4.849 -0.747 1.00 98.69 158 TYR A N 1
ATOM 1281 C CA . TYR A 1 158 ? 2.919 -3.897 -1.839 1.00 98.69 158 TYR A CA 1
ATOM 1282 C C . TYR A 1 158 ? 2.932 -2.463 -1.314 1.00 98.69 158 TYR A C 1
ATOM 1284 O O . TYR A 1 158 ? 2.015 -2.083 -0.588 1.00 98.69 158 TYR A O 1
ATOM 1292 N N . ILE A 1 159 ? 3.918 -1.653 -1.708 1.00 98.50 159 ILE A N 1
ATOM 1293 C CA . ILE A 1 159 ? 3.931 -0.209 -1.423 1.00 98.50 159 ILE A CA 1
ATOM 1294 C C . ILE A 1 159 ? 3.780 0.616 -2.700 1.00 98.50 159 ILE A C 1
ATOM 1296 O O . ILE A 1 159 ? 4.541 0.473 -3.659 1.00 98.50 159 ILE A O 1
ATOM 1300 N N . CYS A 1 160 ? 2.784 1.500 -2.690 1.00 97.50 160 CYS A N 1
ATOM 1301 C CA . CYS A 1 160 ? 2.486 2.444 -3.760 1.00 97.50 160 CYS A CA 1
ATOM 1302 C C . CYS A 1 160 ? 2.807 3.876 -3.329 1.00 97.50 160 CYS A C 1
ATOM 1304 O O . CYS A 1 160 ? 2.791 4.185 -2.142 1.00 97.50 160 CYS A O 1
ATOM 1306 N N . ARG A 1 161 ? 3.037 4.772 -4.287 1.00 97.56 161 ARG A N 1
ATOM 1307 C CA . ARG A 1 161 ? 3.288 6.200 -4.049 1.00 97.56 161 ARG A CA 1
ATOM 1308 C C . ARG A 1 161 ? 2.591 7.044 -5.117 1.00 97.56 161 ARG A C 1
ATOM 1310 O O . ARG A 1 161 ? 2.232 6.505 -6.165 1.00 97.56 161 ARG A O 1
ATOM 1317 N N . ASP A 1 162 ? 2.384 8.335 -4.859 1.00 97.19 162 ASP A N 1
ATOM 1318 C CA . ASP A 1 162 ? 1.887 9.300 -5.847 1.00 97.19 162 ASP A CA 1
ATOM 1319 C C . ASP A 1 162 ? 2.708 9.210 -7.152 1.00 97.19 162 ASP A C 1
ATOM 1321 O O . ASP A 1 162 ? 3.928 9.420 -7.115 1.00 97.19 162 ASP A O 1
ATOM 1325 N N . PRO A 1 163 ? 2.070 8.925 -8.308 1.00 97.88 163 PRO A N 1
ATOM 1326 C CA . PRO A 1 163 ? 2.752 8.831 -9.597 1.00 97.88 163 PRO A CA 1
ATOM 1327 C C . PRO A 1 163 ? 3.619 10.050 -9.933 1.00 97.88 163 PRO A C 1
ATOM 1329 O O . PRO A 1 163 ? 4.665 9.890 -10.558 1.00 97.88 163 PRO A O 1
ATOM 1332 N N . LYS A 1 164 ? 3.236 11.251 -9.477 1.00 97.94 164 LYS A N 1
ATOM 1333 C CA . LYS A 1 164 ? 4.003 12.487 -9.702 1.00 97.94 164 LYS A CA 1
ATOM 1334 C C . LYS A 1 164 ? 5.353 12.461 -8.982 1.00 97.94 164 LYS A C 1
ATOM 1336 O O . LYS A 1 164 ? 6.383 12.760 -9.579 1.00 97.94 164 LYS A O 1
ATOM 1341 N N . ASP A 1 165 ? 5.374 12.043 -7.715 1.00 98.00 165 ASP A N 1
ATOM 1342 C CA . ASP A 1 165 ? 6.626 11.894 -6.959 1.00 98.00 165 ASP A CA 1
ATOM 1343 C C . ASP A 1 165 ? 7.461 10.708 -7.468 1.00 98.00 165 ASP A C 1
ATOM 1345 O O . ASP A 1 165 ? 8.696 10.759 -7.445 1.00 98.00 165 ASP A O 1
ATOM 1349 N N . VAL A 1 166 ? 6.804 9.640 -7.936 1.00 98.25 166 VAL A N 1
ATOM 1350 C CA . VAL A 1 166 ? 7.487 8.489 -8.539 1.00 98.25 166 VAL A CA 1
ATOM 1351 C C . VAL A 1 166 ? 8.202 8.888 -9.823 1.00 98.25 166 VAL A C 1
ATOM 1353 O O . VAL A 1 166 ? 9.373 8.541 -9.959 1.00 98.25 166 VAL A O 1
ATOM 1356 N N . LEU A 1 167 ? 7.556 9.648 -10.714 1.00 98.38 167 LEU A N 1
ATOM 1357 C CA . LEU A 1 167 ? 8.168 10.180 -11.936 1.00 98.38 167 LEU A CA 1
ATOM 1358 C C . LEU A 1 167 ? 9.487 10.895 -11.621 1.00 98.38 167 LEU A C 1
ATOM 1360 O O . LEU A 1 167 ? 10.538 10.483 -12.111 1.00 98.38 167 LEU A O 1
ATOM 1364 N N . ILE A 1 168 ? 9.458 11.898 -10.739 1.00 98.19 168 ILE A N 1
ATOM 1365 C CA . ILE A 1 168 ? 10.657 12.679 -10.394 1.00 98.19 168 ILE A CA 1
ATOM 1366 C C . ILE A 1 168 ? 11.723 11.803 -9.742 1.00 98.19 168 ILE A C 1
ATOM 1368 O O . ILE A 1 168 ? 12.905 11.877 -10.085 1.00 98.19 168 ILE A O 1
ATOM 1372 N N . SER A 1 169 ? 11.323 10.936 -8.808 1.00 98.12 169 SER A N 1
ATOM 1373 C CA . SER A 1 169 ? 12.277 10.066 -8.130 1.00 98.12 169 SER A CA 1
ATOM 1374 C C . SER A 1 169 ? 12.901 9.030 -9.065 1.00 98.12 169 SER A C 1
ATOM 1376 O O . SER A 1 169 ? 14.055 8.659 -8.838 1.00 98.12 169 SER A O 1
ATOM 1378 N N . LYS A 1 170 ? 12.155 8.531 -10.056 1.00 98.00 170 LYS A N 1
ATOM 1379 C CA . LYS A 1 170 ? 12.622 7.562 -11.052 1.00 98.00 170 LYS A CA 1
ATOM 1380 C C . LYS A 1 170 ? 13.529 8.231 -12.066 1.00 98.00 170 LYS A C 1
ATOM 1382 O O . LYS A 1 170 ? 14.624 7.727 -12.277 1.00 98.00 170 LYS A O 1
ATOM 1387 N N . TRP A 1 171 ? 13.126 9.376 -12.609 1.00 97.94 171 TRP A N 1
ATOM 1388 C CA . TRP A 1 171 ? 13.923 10.151 -13.557 1.00 97.94 171 TRP A CA 1
ATOM 1389 C C . TRP A 1 171 ? 15.305 10.483 -12.985 1.00 97.94 171 TRP A C 1
ATOM 1391 O O . TRP A 1 171 ? 16.323 10.151 -13.591 1.00 97.94 171 TRP A O 1
ATOM 1401 N N . TYR A 1 172 ? 15.345 11.036 -11.767 1.00 97.12 172 TYR A N 1
ATOM 1402 C CA . TYR A 1 172 ? 16.607 11.375 -11.111 1.00 97.12 172 TYR A CA 1
ATOM 1403 C C . TYR A 1 172 ? 17.491 10.142 -10.894 1.00 97.12 172 TYR A C 1
ATOM 1405 O O . TYR A 1 172 ? 18.685 10.174 -11.171 1.00 97.12 172 TYR A O 1
ATOM 1413 N N . PHE A 1 173 ? 16.905 9.051 -10.390 1.00 96.75 173 PHE A N 1
ATOM 1414 C CA . PHE A 1 173 ? 17.653 7.837 -10.082 1.00 96.75 173 PHE A CA 1
ATOM 1415 C C . PHE A 1 173 ? 18.205 7.170 -11.342 1.00 96.75 173 PHE A C 1
ATOM 1417 O O . PHE A 1 173 ? 19.396 6.887 -11.385 1.00 96.75 173 PHE A O 1
ATOM 1424 N N . MET A 1 174 ? 17.375 6.971 -12.372 1.00 95.56 174 MET A N 1
ATOM 1425 C CA . MET A 1 174 ? 17.796 6.304 -13.606 1.00 95.56 174 MET A CA 1
ATOM 1426 C C . MET A 1 174 ? 18.909 7.081 -14.309 1.00 95.56 174 MET A C 1
ATOM 1428 O O . MET A 1 174 ? 19.904 6.476 -14.676 1.00 95.56 174 MET A O 1
ATOM 1432 N N . ASN A 1 175 ? 18.828 8.414 -14.389 1.00 95.06 175 ASN A N 1
ATOM 1433 C CA . ASN A 1 175 ? 19.904 9.227 -14.971 1.00 95.06 175 ASN A CA 1
ATOM 1434 C C . ASN A 1 175 ? 21.235 9.148 -14.209 1.00 95.06 175 ASN A C 1
ATOM 1436 O O . ASN A 1 175 ? 22.279 9.417 -14.795 1.00 95.06 175 ASN A O 1
ATOM 1440 N N . LYS A 1 176 ? 21.217 8.809 -12.915 1.00 94.69 176 LYS A N 1
ATOM 1441 C CA . LYS A 1 176 ? 22.440 8.652 -12.115 1.00 94.69 176 LYS A CA 1
ATOM 1442 C C . LYS A 1 176 ? 23.106 7.291 -12.294 1.00 94.69 176 LYS A C 1
ATOM 1444 O O . LYS A 1 176 ? 24.319 7.222 -12.160 1.00 94.69 176 LYS A O 1
ATOM 1449 N N . ILE A 1 177 ? 22.328 6.248 -12.582 1.00 93.06 177 ILE A N 1
ATOM 1450 C CA . ILE A 1 177 ? 22.833 4.873 -12.733 1.00 93.06 177 ILE A CA 1
ATOM 1451 C C . ILE A 1 177 ? 22.949 4.423 -14.197 1.00 93.06 177 ILE A C 1
ATOM 1453 O O . ILE A 1 177 ? 23.429 3.327 -14.468 1.00 93.06 177 ILE A O 1
ATOM 1457 N N . LYS A 1 178 ? 22.475 5.240 -15.142 1.00 90.38 178 LYS A N 1
ATOM 1458 C CA . LYS A 1 178 ? 22.573 4.974 -16.578 1.00 90.38 178 LYS A CA 1
ATOM 1459 C C . LYS A 1 178 ? 24.034 4.889 -17.017 1.00 90.38 178 LYS A C 1
ATOM 1461 O O . LYS A 1 178 ? 24.873 5.629 -16.502 1.00 90.38 178 LYS A O 1
ATOM 1466 N N . SER A 1 179 ? 24.318 4.024 -17.999 1.00 88.56 179 SER A N 1
ATOM 1467 C CA . SER A 1 179 ? 25.636 3.990 -18.643 1.00 88.56 179 SER A CA 1
ATOM 1468 C C . SER A 1 179 ? 26.022 5.386 -19.131 1.00 88.56 179 SER A C 1
ATOM 1470 O O . SER A 1 179 ? 25.200 6.090 -19.722 1.00 88.56 179 SER A O 1
ATOM 1472 N N . LYS A 1 180 ? 27.286 5.763 -18.913 1.00 87.38 180 LYS A N 1
ATOM 1473 C CA . LYS A 1 180 ? 27.846 7.049 -19.354 1.00 87.38 180 LYS A CA 1
ATOM 1474 C C . LYS A 1 180 ? 27.884 7.183 -20.879 1.00 87.38 180 LYS A C 1
ATOM 1476 O O . LYS A 1 180 ? 27.959 8.304 -21.371 1.00 87.38 180 LYS A O 1
ATOM 1481 N N . ASP A 1 181 ? 27.789 6.065 -21.598 1.00 90.50 181 ASP A N 1
ATOM 1482 C CA . ASP A 1 181 ? 27.743 6.031 -23.063 1.00 90.50 181 ASP A CA 1
ATOM 1483 C C . ASP A 1 181 ? 26.371 6.441 -23.618 1.00 90.50 181 ASP A C 1
ATOM 1485 O O . ASP A 1 181 ? 26.243 6.770 -24.796 1.00 90.50 181 ASP A O 1
ATOM 1489 N N . LEU A 1 182 ? 25.331 6.442 -22.778 1.00 89.38 182 LEU A N 1
ATOM 1490 C CA . LEU A 1 182 ? 23.986 6.832 -23.175 1.00 89.38 182 LEU A CA 1
ATOM 1491 C C . LEU A 1 182 ? 23.671 8.248 -22.699 1.00 89.38 182 LEU A C 1
ATOM 1493 O O . LEU A 1 182 ? 23.896 8.609 -21.543 1.00 89.38 182 LEU A O 1
ATOM 1497 N N . ALA A 1 183 ? 23.039 9.034 -23.571 1.00 91.50 183 ALA A N 1
ATOM 1498 C CA . ALA A 1 183 ? 22.580 10.367 -23.208 1.00 91.50 183 ALA A CA 1
ATOM 1499 C C . ALA A 1 183 ? 21.588 10.315 -22.020 1.00 91.50 183 ALA A C 1
ATOM 1501 O O . ALA A 1 183 ? 20.688 9.453 -22.000 1.00 91.50 183 ALA A O 1
ATOM 1502 N N . PRO A 1 184 ? 21.711 11.237 -21.041 1.00 93.25 184 PRO A N 1
ATOM 1503 C CA . PRO A 1 184 ? 20.720 11.402 -19.987 1.00 93.25 184 PRO A CA 1
ATOM 1504 C C . PRO A 1 184 ? 19.335 11.687 -20.570 1.00 93.25 184 PRO A C 1
ATOM 1506 O O . PRO A 1 184 ? 19.194 12.423 -21.545 1.00 93.25 184 PRO A O 1
ATOM 1509 N N . LEU A 1 185 ? 18.301 11.123 -19.950 1.00 95.44 185 LEU A N 1
ATOM 1510 C CA . LEU A 1 185 ? 16.916 11.364 -20.333 1.00 95.44 185 LEU A CA 1
ATOM 1511 C C . LEU A 1 185 ? 16.485 12.750 -19.839 1.00 95.44 185 LEU A C 1
ATOM 1513 O O . LEU A 1 185 ? 16.601 13.041 -18.642 1.00 95.44 185 LEU A O 1
ATOM 1517 N N . SER A 1 186 ? 15.985 13.610 -20.726 1.00 96.94 186 SER A N 1
ATOM 1518 C CA . SER A 1 186 ? 15.459 14.918 -20.315 1.00 96.94 186 SER A CA 1
ATOM 1519 C C . SER A 1 186 ? 14.190 14.752 -19.467 1.00 96.94 186 SER A C 1
ATOM 1521 O O . SER A 1 186 ? 13.545 13.702 -19.492 1.00 96.94 186 SER A O 1
ATOM 1523 N N . MET A 1 187 ? 13.838 15.769 -18.675 1.00 97.12 187 MET A N 1
ATOM 1524 C CA . MET A 1 187 ? 12.635 15.709 -17.835 1.00 97.12 187 MET A CA 1
ATOM 1525 C C . MET A 1 187 ? 11.365 15.644 -18.693 1.00 97.12 187 MET A C 1
ATOM 1527 O O . MET A 1 187 ? 10.515 14.799 -18.430 1.00 97.12 187 MET A O 1
ATOM 1531 N N . ASP A 1 188 ? 11.282 16.447 -19.758 1.00 97.62 188 ASP A N 1
ATOM 1532 C CA . ASP A 1 188 ? 10.132 16.450 -20.672 1.00 97.62 188 ASP A CA 1
ATOM 1533 C C . ASP A 1 188 ? 9.963 15.100 -21.378 1.00 97.62 188 ASP A C 1
ATOM 1535 O O . ASP A 1 188 ? 8.860 14.562 -21.448 1.00 97.62 188 ASP A O 1
ATOM 1539 N N . GLU A 1 189 ? 11.065 14.495 -21.832 1.00 97.75 189 GLU A N 1
ATOM 1540 C CA . GLU A 1 189 ? 11.012 13.173 -22.457 1.00 97.75 189 GLU A CA 1
ATOM 1541 C C . GLU A 1 189 ? 10.604 12.091 -21.446 1.00 97.75 189 GLU A C 1
ATOM 1543 O O . GLU A 1 189 ? 9.751 11.251 -21.738 1.00 97.75 189 GLU A O 1
ATOM 1548 N N . ALA A 1 190 ? 11.153 12.134 -20.228 1.00 98.19 190 ALA A N 1
ATOM 1549 C CA . ALA A 1 190 ? 10.755 11.230 -19.154 1.00 98.19 190 ALA A CA 1
ATOM 1550 C C . ALA A 1 190 ? 9.271 11.386 -18.795 1.00 98.19 190 ALA A C 1
ATOM 1552 O O . ALA A 1 190 ? 8.582 10.392 -18.576 1.00 98.19 190 ALA A O 1
ATOM 1553 N N . PHE A 1 191 ? 8.762 12.616 -18.759 1.00 98.56 191 PHE A N 1
ATOM 1554 C CA . PHE A 1 191 ? 7.356 12.904 -18.513 1.00 98.56 191 PHE A CA 1
ATOM 1555 C C . PHE A 1 191 ? 6.453 12.295 -19.596 1.00 98.56 191 PHE A C 1
ATOM 1557 O O . PHE A 1 191 ? 5.483 11.609 -19.259 1.00 98.56 191 PHE A O 1
ATOM 1564 N N . GLU A 1 192 ? 6.785 12.485 -20.877 1.00 98.50 192 GLU A N 1
ATOM 1565 C CA . GLU A 1 192 ? 6.011 11.925 -21.991 1.00 98.50 192 GLU A CA 1
ATOM 1566 C C . GLU A 1 192 ? 5.992 10.397 -21.962 1.00 98.50 192 GLU A C 1
ATOM 1568 O O . GLU A 1 192 ? 4.920 9.784 -21.970 1.00 98.50 192 GLU A O 1
ATOM 1573 N N . LEU A 1 193 ? 7.169 9.779 -21.838 1.00 98.50 193 LEU A N 1
ATOM 1574 C CA . LEU A 1 193 ? 7.310 8.329 -21.751 1.00 98.50 193 LEU A CA 1
ATOM 1575 C C . LEU A 1 193 ? 6.546 7.764 -20.542 1.00 98.50 193 LEU A C 1
ATOM 1577 O O . LEU A 1 193 ? 5.822 6.774 -20.663 1.00 98.50 193 LEU A O 1
ATOM 1581 N N . PHE A 1 194 ? 6.621 8.424 -19.382 1.00 98.44 194 PHE A N 1
ATOM 1582 C CA . PHE A 1 194 ? 5.889 8.013 -18.182 1.00 98.44 194 PHE A CA 1
ATOM 1583 C C . PHE A 1 194 ? 4.370 8.089 -18.370 1.00 98.44 194 PHE A C 1
ATOM 1585 O O . PHE A 1 194 ? 3.664 7.152 -17.995 1.00 98.44 194 PHE A O 1
ATOM 1592 N N . CYS A 1 195 ? 3.862 9.167 -18.978 1.00 98.44 195 CYS A N 1
ATOM 1593 C CA . CYS A 1 195 ? 2.437 9.330 -19.275 1.00 98.44 195 CYS A CA 1
ATOM 1594 C C . CYS A 1 195 ? 1.918 8.265 -20.251 1.00 98.44 195 CYS A C 1
ATOM 1596 O O . CYS A 1 195 ? 0.781 7.815 -20.120 1.00 98.44 195 CYS A O 1
ATOM 1598 N N . GLN A 1 196 ? 2.753 7.831 -21.196 1.00 98.12 196 GLN A N 1
ATOM 1599 C CA . GLN A 1 196 ? 2.452 6.729 -22.116 1.00 98.12 196 GLN A CA 1
ATOM 1600 C C . GLN A 1 196 ? 2.593 5.345 -21.453 1.00 98.12 196 GLN A C 1
ATOM 1602 O O . GLN A 1 196 ? 2.222 4.329 -22.036 1.00 98.12 196 GLN A O 1
ATOM 1607 N N . GLY A 1 197 ? 3.119 5.286 -20.225 1.00 97.69 197 GLY A N 1
ATOM 1608 C CA . GLY A 1 197 ? 3.407 4.049 -19.504 1.00 97.69 197 GLY A CA 1
ATOM 1609 C C . GLY A 1 197 ? 4.706 3.354 -19.931 1.00 97.69 197 GLY A C 1
ATOM 1610 O O . GLY A 1 197 ? 4.982 2.262 -19.436 1.00 97.69 197 GLY A O 1
ATOM 1611 N N . VAL A 1 198 ? 5.506 3.976 -20.801 1.00 98.06 198 VAL A N 1
ATOM 1612 C CA . VAL A 1 198 ? 6.756 3.451 -21.371 1.00 98.06 198 VAL A CA 1
ATOM 1613 C C . VAL A 1 198 ? 7.928 3.776 -20.447 1.00 98.06 198 VAL A C 1
ATOM 1615 O O . VAL A 1 198 ? 8.541 4.835 -20.506 1.00 98.06 198 VAL A O 1
ATOM 1618 N N . SER A 1 199 ? 8.222 2.874 -19.519 1.00 96.81 199 SER A N 1
ATOM 1619 C CA . SER A 1 199 ? 9.405 2.943 -18.651 1.00 96.81 199 SER A CA 1
ATOM 1620 C C . SER A 1 199 ? 9.596 1.585 -17.975 1.00 96.81 199 SER A C 1
ATOM 1622 O O . SER A 1 199 ? 8.629 0.839 -17.884 1.00 96.81 199 SER A O 1
ATOM 1624 N N . GLU A 1 200 ? 10.771 1.254 -17.435 1.00 95.81 200 GLU A N 1
ATOM 1625 C CA . GLU A 1 200 ? 11.014 -0.069 -16.825 1.00 95.81 200 GLU A CA 1
ATOM 1626 C C . GLU A 1 200 ? 9.949 -0.413 -15.766 1.00 95.81 200 GLU A C 1
ATOM 1628 O O . GLU A 1 200 ? 9.678 0.394 -14.868 1.00 95.81 200 GLU A O 1
ATOM 1633 N N . TYR A 1 201 ? 9.363 -1.607 -15.878 1.00 96.69 201 TYR A N 1
ATOM 1634 C CA . TYR A 1 201 ? 8.230 -2.137 -15.104 1.00 96.69 201 TYR A CA 1
ATOM 1635 C C . TYR A 1 201 ? 6.887 -1.413 -15.301 1.00 96.69 201 TYR A C 1
ATOM 1637 O O . TYR A 1 201 ? 5.899 -1.767 -14.657 1.00 96.69 201 TYR A O 1
ATOM 1645 N N . GLY A 1 202 ? 6.834 -0.389 -16.157 1.00 97.19 202 GLY A N 1
ATOM 1646 C CA . GLY A 1 202 ? 5.637 0.386 -16.485 1.00 97.19 202 GLY A CA 1
ATOM 1647 C C . GLY A 1 202 ? 4.628 -0.405 -17.316 1.00 97.19 202 GLY A C 1
ATOM 1648 O O . GLY A 1 202 ? 5.042 -1.344 -17.994 1.00 97.19 202 GLY A O 1
ATOM 1649 N N . PRO A 1 203 ? 3.335 -0.021 -17.295 1.00 98.12 203 PRO A N 1
ATOM 1650 C CA . PRO A 1 203 ? 2.787 1.181 -16.647 1.00 98.12 203 PRO A CA 1
ATOM 1651 C C . PRO A 1 203 ? 2.554 1.045 -15.128 1.00 98.12 203 PRO A C 1
ATOM 1653 O O . PRO A 1 203 ? 2.067 0.024 -14.641 1.00 98.12 203 PRO A O 1
ATOM 1656 N N . LEU A 1 204 ? 2.830 2.117 -14.370 1.00 97.88 204 LEU A N 1
ATOM 1657 C CA . LEU A 1 204 ? 2.680 2.144 -12.903 1.00 97.88 204 LEU A CA 1
ATOM 1658 C C . LEU A 1 204 ? 1.248 1.843 -12.450 1.00 97.88 204 LEU A C 1
ATOM 1660 O O . LEU A 1 204 ? 1.044 1.064 -11.518 1.00 97.88 204 LEU A O 1
ATOM 1664 N N . TRP A 1 205 ? 0.255 2.477 -13.080 1.00 98.19 205 TRP A N 1
ATOM 1665 C CA . TRP A 1 205 ? -1.147 2.368 -12.664 1.00 98.19 205 TRP A CA 1
ATOM 1666 C C . TRP A 1 205 ? -1.674 0.943 -12.790 1.00 98.19 205 TRP A C 1
ATOM 1668 O O . TRP A 1 205 ? -2.335 0.448 -11.880 1.00 98.19 205 TRP A O 1
ATOM 1678 N N . ASP A 1 206 ? -1.344 0.278 -13.894 1.00 98.19 206 ASP A N 1
ATOM 1679 C CA . ASP A 1 206 ? -1.723 -1.101 -14.168 1.00 98.19 206 ASP A CA 1
ATOM 1680 C C . ASP A 1 206 ? -1.102 -2.048 -13.126 1.00 98.19 206 ASP A C 1
ATOM 1682 O O . ASP A 1 206 ? -1.810 -2.870 -12.541 1.00 98.19 206 ASP A O 1
ATOM 1686 N N . GLN A 1 207 ? 0.178 -1.860 -12.782 1.00 97.75 207 GLN A N 1
ATOM 1687 C CA . GLN A 1 207 ? 0.814 -2.605 -11.692 1.00 97.75 207 GLN A CA 1
ATOM 1688 C C . GLN A 1 207 ? 0.122 -2.357 -10.340 1.00 97.75 207 GLN A C 1
ATOM 1690 O O . GLN A 1 207 ? -0.221 -3.309 -9.635 1.00 97.75 207 GLN A O 1
ATOM 1695 N N . ALA A 1 208 ? -0.119 -1.094 -9.978 1.00 98.12 208 ALA A N 1
ATOM 1696 C CA . ALA A 1 208 ? -0.769 -0.743 -8.718 1.00 98.12 208 ALA A CA 1
ATOM 1697 C C 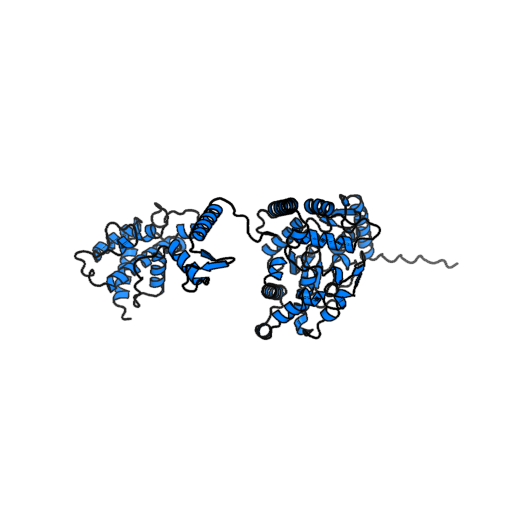. ALA A 1 208 ? -2.175 -1.356 -8.611 1.00 98.12 208 ALA A C 1
ATOM 1699 O O . ALA A 1 208 ? -2.543 -1.868 -7.555 1.00 98.12 208 ALA A O 1
ATOM 1700 N N . LEU A 1 209 ? -2.941 -1.372 -9.707 1.00 98.12 209 LEU A N 1
ATOM 1701 C CA . LEU A 1 209 ? -4.267 -1.990 -9.759 1.00 98.12 209 LEU A CA 1
ATOM 1702 C C . LEU A 1 209 ? -4.234 -3.501 -9.550 1.00 98.12 209 LEU A C 1
ATOM 1704 O O . LEU A 1 209 ? -5.122 -4.024 -8.876 1.00 98.12 209 LEU A O 1
ATOM 1708 N N . GLN A 1 210 ? -3.238 -4.202 -10.097 1.00 97.44 210 GLN A N 1
ATOM 1709 C CA . GLN A 1 210 ? -3.107 -5.646 -9.894 1.00 97.44 210 GLN A CA 1
ATOM 1710 C C . GLN A 1 210 ? -2.932 -5.989 -8.411 1.00 97.44 210 GLN A C 1
ATOM 1712 O O . GLN A 1 210 ? -3.641 -6.848 -7.886 1.00 97.44 210 GLN A O 1
ATOM 1717 N N . TYR A 1 211 ? -2.027 -5.293 -7.717 1.00 98.31 211 TYR A N 1
ATOM 1718 C CA . TYR A 1 211 ? -1.809 -5.511 -6.286 1.00 98.31 211 TYR A CA 1
ATOM 1719 C C . TYR A 1 211 ? -2.966 -4.990 -5.429 1.00 98.31 211 TYR A C 1
ATOM 1721 O O . TYR A 1 211 ? -3.317 -5.624 -4.437 1.00 98.31 211 TYR A O 1
ATOM 1729 N N . TRP A 1 212 ? -3.601 -3.883 -5.824 1.00 98.31 212 TRP A N 1
ATOM 1730 C CA . TRP A 1 212 ? -4.784 -3.357 -5.143 1.00 98.31 212 TRP A CA 1
ATOM 1731 C C . TRP A 1 212 ? -5.944 -4.352 -5.174 1.00 98.31 212 TRP A C 1
ATOM 1733 O O . TRP A 1 212 ? -6.457 -4.717 -4.120 1.00 98.31 212 TRP A O 1
ATOM 1743 N N . ARG A 1 213 ? -6.313 -4.859 -6.357 1.00 97.00 213 ARG A N 1
ATOM 1744 C CA . ARG A 1 213 ? -7.372 -5.873 -6.497 1.00 97.00 213 ARG A CA 1
ATOM 1745 C C . ARG A 1 213 ? -7.040 -7.131 -5.700 1.00 97.00 213 ARG A C 1
ATOM 1747 O O . ARG A 1 213 ? -7.850 -7.561 -4.891 1.00 97.00 213 ARG A O 1
ATOM 1754 N N . ALA A 1 214 ? -5.807 -7.625 -5.808 1.00 96.75 214 ALA A N 1
ATOM 1755 C CA . ALA A 1 214 ? -5.374 -8.790 -5.043 1.00 96.75 214 ALA A CA 1
ATOM 1756 C C . ALA A 1 214 ? -5.427 -8.578 -3.515 1.00 96.75 214 ALA A C 1
ATOM 1758 O O . ALA A 1 214 ? -5.671 -9.531 -2.779 1.00 96.75 214 ALA A O 1
ATOM 1759 N N . SER A 1 215 ? -5.231 -7.346 -3.026 1.00 97.69 215 SER A N 1
ATOM 1760 C CA . SER A 1 215 ? -5.398 -7.014 -1.602 1.00 97.69 215 SER A CA 1
ATOM 1761 C C . SER A 1 215 ? -6.850 -7.030 -1.134 1.00 97.69 215 SER A C 1
ATOM 1763 O O . SER A 1 215 ? -7.111 -7.366 0.018 1.00 97.69 215 SER A O 1
ATOM 1765 N N . LEU A 1 216 ? -7.795 -6.725 -2.026 1.00 95.75 216 LEU A N 1
ATOM 1766 C CA . LEU A 1 216 ? -9.225 -6.828 -1.740 1.00 95.75 216 LEU A CA 1
ATOM 1767 C C . LEU A 1 216 ? -9.694 -8.287 -1.797 1.00 95.75 216 LEU A C 1
ATOM 1769 O O . LEU A 1 216 ? -10.425 -8.727 -0.914 1.00 95.75 216 LEU A O 1
ATOM 1773 N N . ASP A 1 217 ? -9.228 -9.039 -2.795 1.00 95.50 217 ASP A N 1
ATOM 1774 C CA . ASP A 1 217 ? -9.608 -10.439 -3.008 1.00 95.50 217 ASP A CA 1
ATOM 1775 C C . ASP A 1 217 ? -8.982 -11.376 -1.964 1.00 95.50 217 ASP A C 1
ATOM 1777 O O . ASP A 1 217 ? -9.537 -12.419 -1.622 1.00 95.50 217 ASP A O 1
ATOM 1781 N N . SER A 1 218 ? -7.785 -11.053 -1.471 1.00 95.44 218 SER A N 1
ATOM 1782 C CA . SER A 1 218 ? -7.021 -11.903 -0.553 1.00 95.44 218 SER A CA 1
ATOM 1783 C C . SER A 1 218 ? -6.244 -11.075 0.480 1.00 95.44 218 SER A C 1
ATOM 1785 O O . SER A 1 218 ? -5.008 -11.079 0.477 1.00 95.44 218 SER A O 1
ATOM 1787 N N . PRO A 1 219 ? -6.937 -10.415 1.428 1.00 94.62 219 PRO A N 1
ATOM 1788 C CA . PRO A 1 219 ? -6.320 -9.503 2.399 1.00 94.62 219 PRO A CA 1
ATOM 1789 C C . PRO A 1 219 ? -5.323 -10.181 3.354 1.00 94.62 219 PRO A C 1
ATOM 1791 O O . PRO A 1 219 ? -4.447 -9.521 3.899 1.00 94.62 219 PRO A O 1
ATOM 1794 N N . ASN A 1 220 ? -5.398 -11.507 3.521 1.00 95.31 220 ASN A N 1
ATOM 1795 C CA . ASN A 1 220 ? -4.432 -12.292 4.307 1.00 95.31 220 ASN A CA 1
ATOM 1796 C C . ASN A 1 220 ? -3.165 -12.681 3.516 1.00 95.31 220 ASN A C 1
ATOM 1798 O O . ASN A 1 220 ? -2.235 -13.261 4.078 1.00 95.31 220 ASN A O 1
ATOM 1802 N N . LYS A 1 221 ? -3.140 -12.414 2.203 1.00 96.69 221 LYS A N 1
ATOM 1803 C CA . LYS A 1 221 ? -2.025 -12.722 1.293 1.00 96.69 221 LYS A CA 1
ATOM 1804 C C . LYS A 1 221 ? -1.430 -11.482 0.649 1.00 96.69 221 LYS A C 1
ATOM 1806 O O . LYS A 1 221 ? -0.274 -11.535 0.248 1.00 96.69 221 LYS A O 1
ATOM 1811 N N . VAL A 1 222 ? -2.164 -10.376 0.558 1.00 98.25 222 VAL A N 1
ATOM 1812 C CA . VAL A 1 222 ? -1.647 -9.128 -0.008 1.00 98.25 222 VAL A CA 1
ATOM 1813 C C . VAL A 1 222 ? -2.011 -7.950 0.885 1.00 98.25 222 VAL A C 1
ATOM 1815 O O . VAL A 1 222 ? -3.180 -7.612 1.037 1.00 98.25 222 VAL A O 1
ATOM 1818 N N . LEU A 1 223 ? -0.990 -7.299 1.433 1.00 98.62 223 LEU A N 1
ATOM 1819 C CA . LEU A 1 223 ? -1.098 -6.037 2.147 1.00 98.62 223 LEU A CA 1
ATOM 1820 C C . LEU A 1 223 ? -0.731 -4.900 1.198 1.00 98.62 223 LEU A C 1
ATOM 1822 O O . LEU A 1 223 ? 0.383 -4.861 0.684 1.00 98.62 223 LEU A O 1
ATOM 1826 N N . PHE A 1 224 ? -1.654 -3.965 0.986 1.00 98.62 224 PHE A N 1
ATOM 1827 C CA . PHE A 1 224 ? -1.404 -2.752 0.213 1.00 98.62 224 PHE A CA 1
ATOM 1828 C C . PHE A 1 224 ? -1.130 -1.574 1.156 1.00 98.62 224 PHE A C 1
ATOM 1830 O O . PHE A 1 224 ? -1.949 -1.258 2.024 1.00 98.62 224 PHE A O 1
ATOM 1837 N N . LEU A 1 225 ? 0.017 -0.927 0.972 1.00 98.25 225 LEU A N 1
ATOM 1838 C CA . LEU A 1 225 ? 0.471 0.251 1.705 1.00 98.25 225 LEU A CA 1
ATOM 1839 C C . LEU A 1 225 ? 0.645 1.427 0.744 1.00 98.25 225 LEU A C 1
ATOM 1841 O O . LEU A 1 225 ? 0.985 1.248 -0.429 1.00 98.25 225 LEU A O 1
ATOM 1845 N N . LYS A 1 226 ? 0.469 2.645 1.255 1.00 97.50 226 LYS A N 1
ATOM 1846 C CA . LYS A 1 226 ? 0.840 3.870 0.544 1.00 97.50 226 LYS A CA 1
ATOM 1847 C C . LYS A 1 226 ? 1.993 4.551 1.258 1.00 97.50 226 LYS A C 1
ATOM 1849 O O . LYS A 1 226 ? 1.973 4.693 2.478 1.00 97.50 226 LYS A O 1
ATOM 1854 N N . TYR A 1 227 ? 2.977 5.007 0.495 1.00 97.81 227 TYR A N 1
ATOM 1855 C CA . TYR A 1 227 ? 4.140 5.730 0.995 1.00 97.81 227 TYR A CA 1
ATOM 1856 C C . TYR A 1 227 ? 3.731 6.954 1.817 1.00 97.81 227 TYR A C 1
ATOM 1858 O O . TYR A 1 227 ? 4.316 7.231 2.859 1.00 97.81 227 TYR A O 1
ATOM 1866 N N . GLU A 1 228 ? 2.691 7.664 1.381 1.00 95.88 228 GLU A N 1
ATOM 1867 C CA . GLU A 1 228 ? 2.194 8.858 2.053 1.00 95.88 228 GLU A CA 1
ATOM 1868 C C . GLU A 1 228 ? 1.542 8.543 3.406 1.00 95.88 228 GLU A C 1
ATOM 1870 O O . GLU A 1 228 ? 1.701 9.308 4.356 1.00 95.88 228 GLU A O 1
ATOM 1875 N N . GLU A 1 229 ? 0.837 7.413 3.512 1.00 94.69 229 GLU A N 1
ATOM 1876 C CA . GLU A 1 229 ? 0.234 6.931 4.763 1.00 94.69 229 GLU A CA 1
ATOM 1877 C C . GLU A 1 229 ? 1.324 6.439 5.722 1.00 94.69 229 GLU A C 1
ATOM 1879 O O . GLU A 1 229 ? 1.354 6.867 6.876 1.00 94.69 229 GLU A O 1
ATOM 1884 N N . LEU A 1 230 ? 2.290 5.666 5.212 1.00 96.06 230 LEU A N 1
ATOM 1885 C CA . LEU A 1 230 ? 3.460 5.212 5.966 1.00 96.06 230 LEU A CA 1
ATOM 1886 C C . LEU A 1 230 ? 4.289 6.390 6.489 1.00 96.06 230 LEU A C 1
ATOM 1888 O O . LEU A 1 230 ? 4.747 6.364 7.624 1.00 96.06 230 LEU A O 1
ATOM 1892 N N . LYS A 1 231 ? 4.448 7.464 5.708 1.00 94.69 231 LYS A N 1
ATOM 1893 C CA . LYS A 1 231 ? 5.131 8.678 6.172 1.00 94.69 231 LYS A CA 1
ATOM 1894 C C . LYS A 1 231 ? 4.322 9.463 7.200 1.00 94.69 231 LYS A C 1
ATOM 1896 O O . LYS A 1 231 ? 4.904 10.045 8.109 1.00 94.69 231 LYS A O 1
ATOM 1901 N N . LYS A 1 232 ? 2.998 9.501 7.059 1.00 93.25 232 LYS A N 1
ATOM 1902 C CA . LYS A 1 232 ? 2.119 10.245 7.966 1.00 93.25 232 LYS A CA 1
ATOM 1903 C C . LYS A 1 232 ? 1.969 9.561 9.326 1.00 93.25 232 LYS A C 1
ATOM 1905 O O . LYS A 1 232 ? 1.875 10.257 10.330 1.00 93.25 232 LYS A O 1
ATOM 1910 N N . GLN A 1 233 ? 1.881 8.231 9.352 1.00 94.44 233 GLN A N 1
ATOM 1911 C CA . GLN A 1 233 ? 1.651 7.433 10.562 1.00 94.44 233 GLN A CA 1
ATOM 1912 C C . GLN A 1 233 ? 2.521 6.162 10.547 1.00 94.44 233 GLN A C 1
ATOM 1914 O O . GLN A 1 233 ? 1.996 5.051 10.433 1.00 94.44 233 GLN A O 1
ATOM 1919 N N . PRO A 1 234 ? 3.856 6.300 10.653 1.00 96.12 234 PRO A N 1
ATOM 1920 C CA . PRO A 1 234 ? 4.782 5.183 10.470 1.00 96.12 234 PRO A CA 1
ATOM 1921 C C . PRO A 1 234 ? 4.556 4.045 11.464 1.00 96.12 234 PRO A C 1
ATOM 1923 O O . PRO A 1 234 ? 4.577 2.883 11.075 1.00 96.12 234 PRO A O 1
ATOM 1926 N N . GLU A 1 235 ? 4.273 4.358 12.726 1.00 98.06 235 GLU A N 1
ATOM 1927 C CA . GLU A 1 235 ? 4.062 3.353 13.773 1.00 98.06 235 GLU A CA 1
ATOM 1928 C C . GLU A 1 235 ? 2.759 2.563 13.557 1.00 98.06 235 GLU A C 1
ATOM 1930 O O . GLU A 1 235 ? 2.691 1.370 13.844 1.00 98.06 235 GLU A O 1
ATOM 1935 N N . VAL A 1 236 ? 1.710 3.204 13.026 1.00 96.94 236 VAL A N 1
ATOM 1936 C CA . VAL A 1 236 ? 0.427 2.545 12.722 1.00 96.94 236 VAL A CA 1
ATOM 1937 C C . VAL A 1 236 ? 0.600 1.564 11.566 1.00 96.94 236 VAL A C 1
ATOM 1939 O O . VAL A 1 236 ? 0.214 0.398 11.671 1.00 96.94 236 VAL A O 1
ATOM 1942 N N . GLU A 1 237 ? 1.227 2.010 10.477 1.00 97.44 237 GLU A N 1
ATOM 1943 C CA . GLU A 1 237 ? 1.487 1.145 9.325 1.00 97.44 237 GLU A CA 1
ATOM 1944 C C . GLU A 1 237 ? 2.511 0.045 9.656 1.00 97.44 237 GLU A C 1
ATOM 1946 O O . GLU A 1 237 ? 2.384 -1.071 9.151 1.00 97.44 237 GLU A O 1
ATOM 1951 N N . LEU A 1 238 ? 3.470 0.295 10.559 1.00 98.56 238 LEU A N 1
ATOM 1952 C CA . LEU A 1 238 ? 4.407 -0.723 11.042 1.00 98.56 238 LEU A CA 1
ATOM 1953 C C . LEU A 1 238 ? 3.704 -1.819 11.855 1.00 98.56 238 LEU A C 1
ATOM 1955 O O . LEU A 1 238 ? 3.961 -3.000 11.628 1.00 98.56 238 LEU A O 1
ATOM 1959 N N . ARG A 1 239 ? 2.771 -1.469 12.752 1.00 98.06 239 ARG A N 1
ATOM 1960 C CA . ARG A 1 239 ? 1.953 -2.461 13.481 1.00 98.06 239 ARG A CA 1
ATOM 1961 C C . ARG A 1 239 ? 1.124 -3.317 12.524 1.00 98.06 239 ARG A C 1
ATOM 1963 O O . ARG A 1 239 ? 1.086 -4.541 12.652 1.00 98.06 239 ARG A O 1
ATOM 1970 N N . LYS A 1 240 ? 0.506 -2.685 11.521 1.00 97.88 240 LYS A N 1
ATOM 1971 C CA . LYS A 1 240 ? -0.254 -3.368 10.463 1.00 97.88 240 LYS A CA 1
ATOM 1972 C C . LYS A 1 240 ? 0.630 -4.329 9.660 1.00 97.88 240 LYS A C 1
ATOM 1974 O O . LYS A 1 240 ? 0.236 -5.471 9.428 1.00 97.88 240 LYS A O 1
ATOM 1979 N N . LEU A 1 241 ? 1.829 -3.887 9.278 1.00 98.56 241 LEU A N 1
ATOM 1980 C CA . LEU A 1 241 ? 2.839 -4.699 8.599 1.00 98.56 241 LEU A CA 1
ATOM 1981 C C . LEU A 1 241 ? 3.240 -5.917 9.440 1.00 98.56 241 LEU A C 1
ATOM 1983 O O . LEU A 1 241 ? 3.206 -7.046 8.950 1.00 98.56 241 LEU A O 1
ATOM 1987 N N . ALA A 1 242 ? 3.578 -5.693 10.709 1.00 98.12 242 ALA A N 1
ATOM 1988 C CA . ALA A 1 242 ? 4.006 -6.727 11.642 1.00 98.12 242 ALA A CA 1
ATOM 1989 C C . ALA A 1 242 ? 2.927 -7.806 11.829 1.00 98.12 242 ALA A C 1
ATOM 1991 O O . ALA A 1 242 ? 3.201 -8.999 11.670 1.00 98.12 242 ALA A O 1
ATOM 1992 N N . ALA A 1 243 ? 1.678 -7.390 12.063 1.00 97.69 243 ALA A N 1
ATOM 1993 C CA . ALA A 1 243 ? 0.539 -8.297 12.168 1.00 97.69 243 ALA A CA 1
ATOM 1994 C C . ALA A 1 243 ? 0.318 -9.104 10.877 1.00 97.69 243 ALA A C 1
ATOM 1996 O O . ALA A 1 243 ? 0.134 -10.319 10.931 1.00 97.69 243 ALA A O 1
ATOM 1997 N N . PHE A 1 244 ? 0.398 -8.458 9.710 1.00 97.81 244 PHE A N 1
ATOM 1998 C CA . PHE A 1 244 ? 0.200 -9.121 8.420 1.00 97.81 244 PHE A CA 1
ATOM 1999 C C . PHE A 1 244 ? 1.267 -10.182 8.119 1.00 97.81 244 PHE A C 1
ATOM 2001 O O . PHE A 1 244 ? 0.938 -11.290 7.687 1.00 97.81 244 PHE A O 1
ATOM 2008 N N . ILE A 1 245 ? 2.546 -9.881 8.362 1.00 95.06 245 ILE A N 1
ATOM 2009 C CA . ILE A 1 245 ? 3.646 -10.830 8.131 1.00 95.06 245 ILE A CA 1
ATOM 2010 C C . ILE A 1 245 ? 3.541 -12.015 9.106 1.00 95.06 245 ILE A C 1
ATOM 2012 O O . ILE A 1 245 ? 3.848 -13.143 8.721 1.00 95.06 245 ILE A O 1
ATOM 2016 N N . GLY A 1 246 ? 2.953 -11.812 10.288 1.00 94.44 246 GLY A N 1
ATOM 2017 C CA . GLY A 1 246 ? 2.756 -12.844 11.314 1.00 94.44 246 GLY A CA 1
ATOM 2018 C C . GLY A 1 246 ? 3.671 -12.671 12.525 1.00 94.44 246 GLY A C 1
ATOM 2019 O O . GLY A 1 246 ? 3.901 -13.626 13.255 1.00 94.44 246 GLY A O 1
ATOM 2020 N N . HIS A 1 247 ? 4.184 -11.459 12.731 1.00 94.94 247 HIS A N 1
ATOM 2021 C CA . HIS A 1 247 ? 5.038 -11.084 13.852 1.00 94.94 247 HIS A CA 1
ATOM 2022 C C . HIS A 1 247 ? 4.471 -9.851 14.581 1.00 94.94 247 HIS A C 1
ATOM 2024 O O . HIS A 1 247 ? 5.194 -8.856 14.692 1.00 94.94 247 HIS A O 1
ATOM 2030 N N . PRO A 1 248 ? 3.198 -9.864 15.036 1.00 97.12 248 PRO A N 1
ATOM 2031 C CA . PRO A 1 248 ? 2.607 -8.722 15.737 1.00 97.12 248 PRO A CA 1
ATOM 2032 C C . PRO A 1 248 ? 3.449 -8.339 16.958 1.00 97.12 248 PRO A C 1
ATOM 2034 O O . PRO A 1 248 ? 4.108 -9.197 17.547 1.00 97.12 248 PRO A O 1
ATOM 2037 N N . PHE A 1 249 ? 3.436 -7.058 17.317 1.00 97.25 249 PHE A N 1
ATOM 2038 C CA . PHE A 1 249 ? 4.098 -6.595 18.533 1.00 97.25 249 PHE A CA 1
ATOM 2039 C C . PHE A 1 249 ? 3.297 -7.015 19.766 1.00 97.25 249 PHE A C 1
ATOM 2041 O O . PHE A 1 249 ? 2.062 -6.994 19.749 1.00 97.25 249 PHE A O 1
ATOM 2048 N N . THR A 1 250 ? 3.990 -7.430 20.824 1.00 97.19 250 THR A N 1
ATOM 2049 C CA . THR A 1 250 ? 3.356 -7.718 22.117 1.00 97.19 250 THR A CA 1
ATOM 2050 C C . THR A 1 250 ? 3.101 -6.429 22.900 1.00 97.19 250 THR A C 1
ATOM 2052 O O . THR A 1 250 ? 3.709 -5.396 22.630 1.00 97.19 250 THR A O 1
ATOM 2055 N N . VAL A 1 251 ? 2.231 -6.490 23.914 1.00 95.69 251 VAL A N 1
ATOM 2056 C CA . VAL A 1 251 ? 1.988 -5.352 24.822 1.00 95.69 251 VAL A CA 1
ATOM 2057 C C . VAL A 1 251 ? 3.287 -4.896 25.495 1.00 95.69 251 VAL A C 1
ATOM 2059 O O . VAL A 1 251 ? 3.544 -3.705 25.587 1.00 95.69 251 VAL A O 1
ATOM 2062 N N . GLU A 1 252 ? 4.149 -5.835 25.885 1.00 97.00 252 GLU A N 1
ATOM 2063 C CA . GLU A 1 252 ? 5.447 -5.522 26.487 1.00 97.00 252 GLU A CA 1
ATOM 2064 C C . GLU A 1 252 ? 6.404 -4.840 25.492 1.00 97.00 252 GLU A C 1
ATOM 2066 O O . GLU A 1 252 ? 7.141 -3.931 25.866 1.00 97.00 252 GLU A O 1
ATOM 2071 N N . GLU A 1 253 ? 6.408 -5.253 24.219 1.00 97.00 253 GLU A N 1
ATOM 2072 C CA . GLU A 1 253 ? 7.201 -4.591 23.173 1.00 97.00 253 GLU A CA 1
ATOM 2073 C C . GLU A 1 253 ? 6.717 -3.158 22.914 1.00 97.00 253 GLU A C 1
ATOM 2075 O O . GLU A 1 253 ? 7.536 -2.258 22.725 1.00 97.00 253 GLU A O 1
ATOM 2080 N N . GLU A 1 254 ? 5.401 -2.946 22.932 1.00 94.12 254 GLU A N 1
ATOM 2081 C CA . GLU A 1 254 ? 4.779 -1.623 22.814 1.00 94.12 254 GLU A CA 1
ATOM 2082 C C . GLU A 1 254 ? 5.160 -0.732 24.008 1.00 94.12 254 GLU A C 1
ATOM 2084 O O . GLU A 1 254 ? 5.638 0.382 23.820 1.00 94.12 254 GLU A O 1
ATOM 2089 N N . GLU A 1 255 ? 5.045 -1.236 25.241 1.00 94.62 255 GLU A N 1
ATOM 2090 C CA . GLU A 1 255 ? 5.412 -0.499 26.460 1.00 94.62 255 GLU A CA 1
ATOM 2091 C C . GLU A 1 255 ? 6.907 -0.150 26.520 1.00 94.62 255 GLU A C 1
ATOM 2093 O O . GLU A 1 255 ? 7.284 0.904 27.034 1.00 94.62 255 GLU A O 1
ATOM 2098 N N . LYS A 1 256 ? 7.771 -1.008 25.962 1.00 96.19 256 LYS A N 1
ATOM 2099 C CA . LYS A 1 256 ? 9.221 -0.770 25.858 1.00 96.19 256 LYS A CA 1
ATOM 2100 C C . LYS A 1 256 ? 9.618 0.146 24.697 1.00 96.19 256 LYS A C 1
ATOM 2102 O O . LYS A 1 256 ? 10.809 0.410 24.525 1.00 96.19 256 LYS A O 1
ATOM 2107 N N . GLY A 1 257 ? 8.667 0.616 23.893 1.00 96.44 257 GLY A N 1
ATOM 2108 C CA . GLY A 1 257 ? 8.934 1.517 22.775 1.00 96.44 257 GLY A CA 1
ATOM 2109 C C . GLY A 1 257 ? 9.652 0.856 21.591 1.00 96.44 257 GLY A C 1
ATOM 2110 O O . GLY A 1 257 ? 10.428 1.507 20.885 1.00 96.44 257 GLY A O 1
ATOM 2111 N N . VAL A 1 258 ? 9.470 -0.457 21.383 1.00 98.00 258 VAL A N 1
ATOM 2112 C CA . VAL A 1 258 ? 10.142 -1.200 20.297 1.00 98.00 258 VAL A CA 1
ATOM 2113 C C . VAL A 1 258 ? 9.690 -0.698 18.924 1.00 98.00 258 VAL A C 1
ATOM 2115 O O . VAL A 1 258 ? 10.510 -0.588 18.009 1.00 98.00 258 VAL A O 1
ATOM 2118 N N . VAL A 1 259 ? 8.405 -0.362 18.777 1.00 98.06 259 VAL A N 1
ATOM 2119 C CA . VAL A 1 259 ? 7.828 0.146 17.521 1.00 98.06 259 VAL A CA 1
ATOM 2120 C C . VAL A 1 259 ? 8.491 1.472 17.141 1.00 98.06 259 VAL A C 1
ATOM 2122 O O . VAL A 1 259 ? 8.991 1.625 16.026 1.00 98.06 259 VAL A O 1
ATOM 2125 N N . GLU A 1 260 ? 8.572 2.398 18.089 1.00 98.31 260 GLU A N 1
ATOM 2126 C CA . GLU A 1 260 ? 9.186 3.718 17.961 1.00 98.31 260 GLU A CA 1
ATOM 2127 C C . GLU A 1 260 ? 10.690 3.588 17.682 1.00 98.31 260 GLU A C 1
ATOM 2129 O O . GLU A 1 260 ? 11.233 4.287 16.823 1.00 98.31 260 GLU A O 1
ATOM 2134 N N . GLY A 1 261 ? 11.360 2.639 18.345 1.00 98.44 261 GLY A N 1
ATOM 2135 C CA . GLY A 1 261 ? 12.763 2.306 18.107 1.00 98.44 261 GLY A CA 1
ATOM 2136 C C . GLY A 1 261 ? 13.030 1.851 16.670 1.00 98.44 261 GLY A C 1
ATOM 2137 O O . GLY A 1 261 ? 13.942 2.370 16.022 1.00 98.44 261 GLY A O 1
ATOM 2138 N N . ILE A 1 262 ? 12.210 0.937 16.137 1.00 98.62 262 ILE A N 1
ATOM 2139 C CA . ILE A 1 262 ? 12.321 0.464 14.747 1.00 98.62 262 ILE A CA 1
ATOM 2140 C C . ILE A 1 262 ? 12.021 1.595 13.759 1.00 98.62 262 ILE A C 1
ATOM 2142 O O . ILE A 1 262 ? 12.764 1.765 12.790 1.00 98.62 262 ILE A O 1
ATOM 2146 N N . VAL A 1 263 ? 10.970 2.389 13.996 1.00 98.56 263 VAL A N 1
ATOM 2147 C CA . VAL A 1 263 ? 10.625 3.541 13.144 1.00 98.56 263 VAL A CA 1
ATOM 2148 C C . VAL A 1 263 ? 11.772 4.548 13.102 1.00 98.56 263 VAL A C 1
ATOM 2150 O O . VAL A 1 263 ? 12.149 4.993 12.016 1.00 98.56 263 VAL A O 1
ATOM 2153 N N . LYS A 1 264 ? 12.367 4.873 14.255 1.00 98.56 264 LYS A N 1
ATOM 2154 C CA . LYS A 1 264 ? 13.506 5.792 14.350 1.00 98.56 264 LYS A CA 1
ATOM 2155 C C . LYS A 1 264 ? 14.736 5.242 13.630 1.00 98.56 264 LYS A C 1
ATOM 2157 O O . LYS A 1 264 ? 15.328 5.954 12.819 1.00 98.56 264 LYS A O 1
ATOM 2162 N N . LEU A 1 265 ? 15.083 3.977 13.870 1.00 98.56 265 LEU A N 1
ATOM 2163 C CA . LEU A 1 265 ? 16.197 3.288 13.214 1.00 98.56 265 LEU A CA 1
ATOM 2164 C C . LEU A 1 265 ? 16.040 3.277 11.686 1.00 98.56 265 LEU A C 1
ATOM 2166 O O . LEU A 1 265 ? 16.989 3.555 10.957 1.00 98.56 265 LEU A O 1
ATOM 2170 N N . CYS A 1 266 ? 14.838 2.977 11.198 1.00 98.50 266 CYS A N 1
ATOM 2171 C CA . CYS A 1 266 ? 14.548 2.886 9.769 1.00 98.50 266 CYS A CA 1
ATOM 2172 C C . CYS A 1 266 ? 14.188 4.238 9.138 1.00 98.50 266 CYS A C 1
ATOM 2174 O O . CYS A 1 266 ? 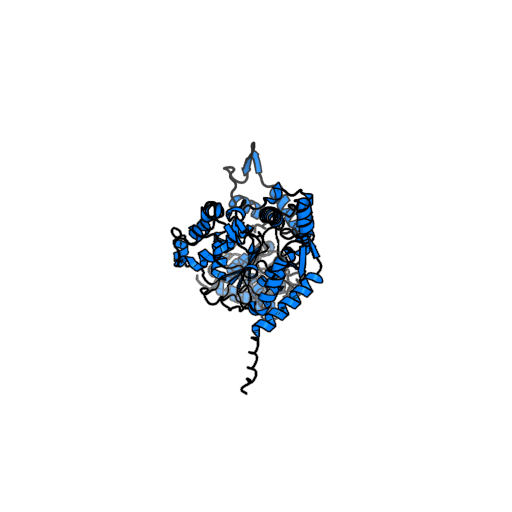13.819 4.274 7.965 1.00 98.50 266 CYS A O 1
ATOM 2176 N N . SER A 1 267 ? 14.225 5.340 9.888 1.00 98.06 267 SER A N 1
ATOM 2177 C CA . SER A 1 267 ? 13.858 6.659 9.373 1.00 98.06 267 SER A CA 1
ATOM 2178 C C . SER A 1 267 ? 14.795 7.097 8.246 1.00 98.06 267 SER A C 1
ATOM 2180 O O . SER A 1 267 ? 15.957 6.691 8.187 1.00 98.06 267 SER A O 1
ATOM 2182 N N . PHE A 1 268 ? 14.290 7.949 7.347 1.00 96.69 268 PHE A N 1
ATOM 2183 C CA . PHE A 1 268 ? 15.109 8.518 6.276 1.00 96.69 268 PHE A CA 1
ATOM 2184 C C . PHE A 1 268 ? 16.349 9.212 6.846 1.00 96.69 268 PHE A C 1
ATOM 2186 O O . PHE A 1 268 ? 17.447 8.908 6.402 1.00 96.69 268 PHE A O 1
ATOM 2193 N N . GLU A 1 269 ? 16.163 10.072 7.853 1.00 97.00 269 GLU A N 1
ATOM 2194 C CA . GLU A 1 269 ? 17.236 10.828 8.502 1.00 97.00 269 GLU A CA 1
ATOM 2195 C C . GLU A 1 269 ? 18.310 9.915 9.095 1.00 97.00 269 GLU A C 1
ATOM 2197 O O . GLU A 1 269 ? 19.495 10.164 8.892 1.00 97.00 269 GLU A O 1
ATOM 2202 N N . ASN A 1 270 ? 17.925 8.838 9.785 1.00 97.94 270 ASN A N 1
ATOM 2203 C CA . ASN A 1 270 ? 18.908 7.908 10.325 1.00 97.94 270 ASN A CA 1
ATOM 2204 C C . ASN A 1 270 ? 19.626 7.157 9.196 1.00 97.94 270 ASN A C 1
ATOM 2206 O O . ASN A 1 270 ? 20.846 7.236 9.085 1.00 97.94 270 ASN A O 1
ATOM 2210 N N . LEU A 1 271 ? 18.877 6.477 8.319 1.00 98.00 271 LEU A N 1
ATOM 2211 C CA . LEU A 1 271 ? 19.461 5.625 7.284 1.00 98.00 271 LEU A CA 1
ATOM 2212 C C . LEU A 1 271 ? 20.349 6.408 6.310 1.00 98.00 271 LEU A C 1
ATOM 2214 O O . LEU A 1 271 ? 21.437 5.935 5.996 1.00 98.00 271 LEU A O 1
ATOM 2218 N N . SER A 1 272 ? 19.944 7.602 5.867 1.00 97.12 272 SER A N 1
ATOM 2219 C CA . SER A 1 27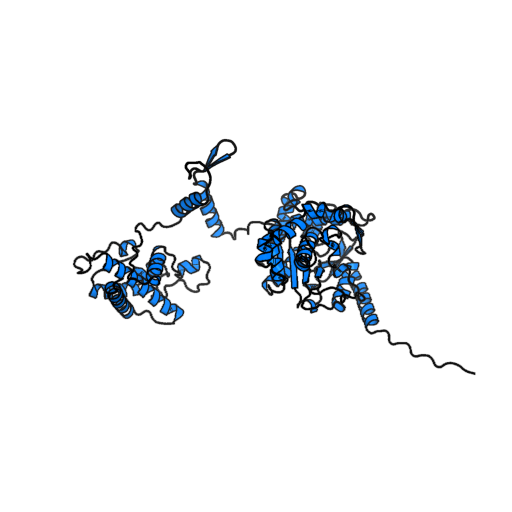2 ? 20.749 8.411 4.941 1.00 97.12 272 SER A CA 1
ATOM 2220 C C . SER A 1 272 ? 22.062 8.900 5.554 1.00 97.12 272 SER A C 1
ATOM 2222 O O . SER A 1 272 ? 22.982 9.256 4.824 1.00 97.12 272 SER A O 1
ATOM 2224 N N . ASN A 1 273 ? 22.147 8.951 6.888 1.00 97.38 273 ASN A N 1
ATOM 2225 C CA . ASN A 1 273 ? 23.318 9.447 7.600 1.00 97.38 273 ASN A CA 1
ATOM 2226 C C . ASN A 1 273 ? 24.325 8.360 7.997 1.00 97.38 273 ASN A C 1
ATOM 2228 O O . ASN A 1 273 ? 25.435 8.716 8.396 1.00 97.38 273 ASN A O 1
ATOM 2232 N N . LEU A 1 274 ? 23.982 7.077 7.852 1.00 97.50 274 LEU A N 1
ATOM 2233 C CA . LEU A 1 274 ? 24.893 5.963 8.127 1.00 97.50 274 LEU A CA 1
ATOM 2234 C C . LEU A 1 274 ? 26.009 5.882 7.079 1.00 97.50 274 LEU A C 1
ATOM 2236 O O . LEU A 1 274 ? 25.749 5.980 5.879 1.00 97.50 274 LEU A O 1
ATOM 2240 N N . GLU A 1 275 ? 27.241 5.618 7.520 1.00 96.62 275 GLU A N 1
ATOM 2241 C CA . GLU A 1 275 ? 28.419 5.556 6.640 1.00 96.62 275 GLU A CA 1
ATOM 2242 C C . GLU A 1 275 ? 28.277 4.512 5.525 1.00 96.62 275 GLU A C 1
ATOM 2244 O O . GLU A 1 275 ? 28.585 4.797 4.367 1.00 96.62 275 GLU A O 1
ATOM 2249 N N . VAL A 1 276 ? 27.686 3.348 5.824 1.00 95.75 276 VAL A N 1
ATOM 2250 C CA . VAL A 1 276 ? 27.400 2.318 4.809 1.00 95.75 276 VAL A CA 1
ATOM 2251 C C . VAL A 1 276 ? 26.507 2.835 3.673 1.00 95.75 276 VAL A C 1
ATOM 2253 O O . VAL A 1 276 ? 26.645 2.407 2.527 1.00 95.75 276 VAL A O 1
ATOM 2256 N N . ASN A 1 277 ? 25.614 3.785 3.963 1.00 96.81 277 ASN A N 1
ATOM 2257 C CA . ASN A 1 277 ? 24.709 4.367 2.977 1.00 96.81 277 ASN A CA 1
ATOM 2258 C C . ASN A 1 277 ? 25.290 5.608 2.287 1.00 96.81 277 ASN A C 1
ATOM 2260 O O . ASN A 1 277 ? 24.807 5.974 1.219 1.00 96.81 277 ASN A O 1
ATOM 2264 N N . LYS A 1 278 ? 26.323 6.240 2.853 1.00 95.50 278 LYS A N 1
ATOM 2265 C CA . LYS A 1 278 ? 27.025 7.376 2.236 1.00 95.50 278 LYS A CA 1
ATOM 2266 C C . LYS A 1 278 ? 28.117 6.936 1.268 1.00 95.50 278 LYS A C 1
ATOM 2268 O O . LYS A 1 278 ? 28.236 7.533 0.203 1.00 95.50 278 LYS A O 1
ATOM 2273 N N . ALA A 1 279 ? 28.892 5.921 1.647 1.00 92.25 279 ALA A N 1
ATOM 2274 C CA . ALA A 1 279 ? 30.118 5.533 0.950 1.00 92.25 279 ALA A CA 1
ATOM 2275 C C . ALA A 1 279 ? 30.092 4.119 0.347 1.00 92.25 279 ALA A C 1
ATOM 2277 O O . ALA A 1 279 ? 30.991 3.773 -0.412 1.00 92.25 279 ALA A O 1
ATOM 2278 N N . GLY A 1 280 ? 29.100 3.287 0.679 1.00 93.12 280 GLY A N 1
ATOM 2279 C CA . GLY A 1 280 ? 28.984 1.949 0.096 1.00 93.12 280 GLY A CA 1
ATOM 2280 C C . GLY A 1 280 ? 28.365 1.957 -1.305 1.00 93.12 280 GLY A C 1
ATOM 2281 O O . GLY A 1 280 ? 27.645 2.889 -1.665 1.00 93.12 280 GLY A O 1
ATOM 2282 N N . SER A 1 281 ? 28.571 0.874 -2.052 1.00 92.44 281 SER A N 1
ATOM 2283 C CA . SER A 1 281 ? 27.924 0.593 -3.338 1.00 92.44 281 SER A CA 1
ATOM 2284 C C . SER A 1 281 ? 27.333 -0.823 -3.355 1.00 92.44 281 SER A C 1
ATOM 2286 O O . SER A 1 281 ? 27.579 -1.635 -2.459 1.00 92.44 281 SER A O 1
ATOM 2288 N N . ASN A 1 282 ? 26.489 -1.105 -4.346 1.00 87.38 282 ASN A N 1
ATOM 2289 C CA . ASN A 1 282 ? 25.934 -2.429 -4.615 1.00 87.38 282 ASN A CA 1
ATOM 2290 C C . ASN A 1 282 ? 25.996 -2.729 -6.116 1.00 87.38 282 ASN A C 1
ATOM 2292 O O . ASN A 1 282 ? 25.558 -1.906 -6.923 1.00 87.38 282 ASN A O 1
ATOM 2296 N N . ASP A 1 283 ? 26.456 -3.925 -6.477 1.00 85.12 283 ASP A N 1
ATOM 2297 C CA . ASP A 1 283 ? 26.446 -4.416 -7.856 1.00 85.12 283 ASP A CA 1
ATOM 2298 C C . ASP A 1 283 ? 25.146 -5.180 -8.157 1.00 85.12 283 ASP A C 1
ATOM 2300 O O . ASP A 1 283 ? 24.805 -6.164 -7.496 1.00 85.12 283 ASP A O 1
ATOM 2304 N N . TYR A 1 284 ? 24.409 -4.718 -9.168 1.00 79.06 284 TYR A N 1
ATOM 2305 C CA . TYR A 1 284 ? 23.160 -5.326 -9.631 1.00 79.06 284 TYR A CA 1
ATOM 2306 C C . TYR A 1 284 ? 23.305 -6.051 -10.976 1.00 79.06 284 TYR A C 1
ATOM 2308 O O . TYR A 1 284 ? 22.297 -6.251 -11.658 1.00 79.06 284 TYR A O 1
ATOM 2316 N N . LYS A 1 285 ? 24.528 -6.409 -11.403 1.00 75.44 285 LYS A N 1
ATOM 2317 C CA . LYS A 1 285 ? 24.887 -6.983 -12.724 1.00 75.44 285 LYS A CA 1
ATOM 2318 C C . LYS A 1 285 ? 24.642 -6.053 -13.920 1.00 75.44 285 LYS A C 1
ATOM 2320 O O . LYS A 1 285 ? 25.266 -6.207 -14.962 1.00 75.44 285 LYS A O 1
ATOM 2325 N N . VAL A 1 286 ? 23.703 -5.118 -13.786 1.00 73.81 286 VAL A N 1
ATOM 2326 C CA . VAL A 1 286 ? 23.328 -4.118 -14.792 1.00 73.81 286 VAL A CA 1
ATOM 2327 C C . VAL A 1 286 ? 24.082 -2.807 -14.575 1.00 73.81 286 VAL A C 1
ATOM 2329 O O . VAL A 1 286 ? 24.425 -2.127 -15.536 1.00 73.81 286 VAL A O 1
ATOM 2332 N N . ALA A 1 287 ? 24.303 -2.442 -13.314 1.00 81.50 287 ALA A N 1
ATOM 2333 C CA . ALA A 1 287 ? 25.030 -1.249 -12.913 1.00 81.50 287 ALA A CA 1
ATOM 2334 C C . ALA A 1 287 ? 25.543 -1.419 -11.479 1.00 81.50 287 ALA A C 1
ATOM 2336 O O . ALA A 1 287 ? 24.858 -2.012 -10.637 1.00 81.50 287 ALA A O 1
ATOM 2337 N N . GLU A 1 288 ? 26.707 -0.837 -11.206 1.00 88.31 288 GLU A N 1
ATOM 2338 C CA . GLU A 1 288 ? 27.131 -0.532 -9.845 1.00 88.31 288 GLU A CA 1
ATOM 2339 C C . GLU A 1 288 ? 26.393 0.726 -9.373 1.00 88.31 288 GLU A C 1
ATOM 2341 O O . GLU A 1 288 ? 26.336 1.737 -10.078 1.00 88.31 288 GLU A O 1
ATOM 2346 N N . VAL A 1 289 ? 25.768 0.647 -8.200 1.00 92.44 289 VAL A N 1
ATOM 2347 C CA . VAL A 1 289 ? 24.923 1.716 -7.665 1.00 92.44 289 VAL A CA 1
ATOM 2348 C C . VAL A 1 289 ? 25.423 2.133 -6.292 1.00 92.44 289 VAL A C 1
ATOM 2350 O O . VAL A 1 289 ? 25.325 1.364 -5.335 1.00 92.44 289 VAL A O 1
ATOM 2353 N N . ASP A 1 290 ? 25.870 3.382 -6.183 1.00 95.25 290 ASP A N 1
ATOM 2354 C CA . ASP A 1 290 ? 26.198 4.002 -4.900 1.00 95.25 290 ASP A CA 1
ATOM 2355 C C . ASP A 1 290 ? 24.975 4.016 -3.977 1.00 95.25 290 ASP A C 1
ATOM 2357 O O . ASP A 1 290 ? 23.870 4.426 -4.361 1.00 95.25 290 ASP A O 1
ATOM 2361 N N . ASN A 1 291 ? 25.170 3.625 -2.719 1.00 95.81 291 ASN A N 1
ATOM 2362 C CA . ASN A 1 291 ? 24.093 3.531 -1.736 1.00 95.81 291 ASN A CA 1
ATOM 2363 C C . ASN A 1 291 ? 23.428 4.886 -1.478 1.00 95.81 291 ASN A C 1
ATOM 2365 O O . ASN A 1 291 ? 22.220 4.954 -1.222 1.00 95.81 291 ASN A O 1
ATOM 2369 N N . SER A 1 292 ? 24.185 5.971 -1.634 1.00 96.12 292 SER A N 1
ATOM 2370 C CA . SER A 1 292 ? 23.706 7.341 -1.460 1.00 96.12 292 SER A CA 1
ATOM 2371 C C . SER A 1 292 ? 22.585 7.688 -2.448 1.00 96.12 292 SER A C 1
ATOM 2373 O O . SER A 1 292 ? 21.661 8.425 -2.106 1.00 96.12 292 SER A O 1
ATOM 2375 N N . LEU A 1 293 ? 22.561 7.073 -3.638 1.00 95.75 293 LEU A N 1
ATOM 2376 C CA . LEU A 1 293 ? 21.538 7.309 -4.665 1.00 95.75 293 LEU A CA 1
ATOM 2377 C C . LEU A 1 293 ? 20.146 6.785 -4.275 1.00 95.75 293 LEU A C 1
ATOM 2379 O O . LEU A 1 293 ? 19.133 7.172 -4.875 1.00 95.75 293 LEU A O 1
ATOM 2383 N N . PHE A 1 294 ? 20.049 5.922 -3.260 1.00 95.62 294 PHE A N 1
ATOM 2384 C CA . PHE A 1 294 ? 18.759 5.501 -2.712 1.00 95.62 294 PHE A CA 1
ATOM 2385 C C . PHE A 1 294 ? 18.138 6.548 -1.774 1.00 95.62 294 PHE A C 1
ATOM 2387 O O . PHE A 1 294 ? 16.926 6.496 -1.543 1.00 95.62 294 PHE A O 1
ATOM 2394 N N . PHE A 1 295 ? 18.916 7.531 -1.309 1.00 96.25 295 PHE A N 1
ATOM 2395 C CA . PHE A 1 295 ? 18.503 8.549 -0.345 1.00 96.25 295 PHE A CA 1
ATOM 2396 C C . PHE A 1 295 ? 18.598 9.953 -0.958 1.00 96.25 295 PHE A C 1
ATOM 2398 O O . PHE A 1 295 ? 19.648 10.578 -0.965 1.00 96.25 295 PHE A O 1
ATOM 2405 N N . ARG A 1 296 ? 17.476 10.467 -1.484 1.00 93.44 296 ARG A N 1
ATOM 2406 C CA . ARG A 1 296 ? 17.437 11.797 -2.128 1.00 93.44 296 ARG A CA 1
ATOM 2407 C C . ARG A 1 296 ? 16.878 12.900 -1.227 1.00 93.44 296 ARG A C 1
ATOM 2409 O O . ARG A 1 296 ? 17.602 13.790 -0.814 1.00 93.44 296 ARG A O 1
ATOM 2416 N N . LYS A 1 297 ? 15.570 12.857 -0.964 1.00 92.25 297 LYS A N 1
ATOM 2417 C CA . LYS A 1 297 ? 14.868 13.802 -0.069 1.00 92.25 297 LYS A CA 1
ATOM 2418 C C . LYS A 1 297 ? 13.923 13.111 0.909 1.00 92.25 297 LYS A C 1
ATOM 2420 O O . LYS A 1 297 ? 13.678 13.607 1.995 1.00 92.25 297 LYS A O 1
ATOM 2425 N N . GLY A 1 298 ? 13.343 11.976 0.509 1.00 90.44 298 GLY A N 1
ATOM 2426 C CA . GLY A 1 298 ? 12.369 11.262 1.338 1.00 90.44 298 GLY A CA 1
ATOM 2427 C C . GLY A 1 298 ? 11.070 12.042 1.572 1.00 90.44 298 GLY A C 1
ATOM 2428 O O . GLY A 1 298 ? 10.389 11.789 2.558 1.00 90.44 298 GLY A O 1
ATOM 2429 N N . GLU A 1 299 ? 10.723 13.004 0.711 1.00 91.94 299 GLU A N 1
ATOM 2430 C CA . GLU A 1 299 ? 9.594 13.935 0.876 1.00 91.94 299 GLU A CA 1
ATOM 2431 C C . GLU A 1 299 ? 8.351 13.573 0.053 1.00 91.94 299 GLU A C 1
ATOM 2433 O O . GLU A 1 299 ? 8.430 12.818 -0.913 1.00 91.94 299 GLU A O 1
ATOM 2438 N N . ILE A 1 300 ? 7.192 14.104 0.457 1.00 94.12 300 ILE A N 1
ATOM 2439 C CA . ILE A 1 300 ? 5.936 14.020 -0.303 1.00 94.12 300 ILE A CA 1
ATOM 2440 C C . ILE A 1 300 ? 5.722 15.369 -0.979 1.00 94.12 300 ILE A C 1
ATOM 2442 O O . ILE A 1 300 ? 5.798 16.401 -0.313 1.00 94.12 300 ILE A O 1
ATOM 2446 N N . GLY A 1 301 ? 5.390 15.359 -2.266 1.00 93.75 301 GLY A N 1
ATOM 2447 C CA . GLY A 1 301 ? 5.071 16.568 -3.017 1.00 93.75 301 GLY A CA 1
ATOM 2448 C C . GLY A 1 301 ? 6.282 17.296 -3.589 1.00 93.75 301 GLY A C 1
ATOM 2449 O O . GLY A 1 301 ? 6.141 18.448 -3.996 1.00 93.75 301 GLY A O 1
ATOM 2450 N N . ASP A 1 302 ? 7.449 16.649 -3.648 1.00 94.62 302 ASP A N 1
ATOM 2451 C CA . ASP A 1 302 ? 8.645 17.241 -4.260 1.00 94.62 302 ASP A CA 1
ATOM 2452 C C . ASP A 1 302 ? 8.466 17.435 -5.772 1.00 94.62 302 ASP A C 1
ATOM 2454 O O . ASP A 1 302 ? 9.130 18.278 -6.366 1.00 94.62 302 ASP A O 1
ATOM 2458 N N . TRP A 1 303 ? 7.506 16.732 -6.385 1.00 95.81 303 TRP A N 1
ATOM 2459 C CA . TRP A 1 303 ? 7.084 16.974 -7.765 1.00 95.81 303 TRP A CA 1
ATOM 2460 C C . TRP A 1 303 ? 6.734 18.435 -8.072 1.00 95.81 303 TRP A C 1
ATOM 2462 O O . TRP A 1 303 ? 6.924 18.869 -9.205 1.00 95.81 303 TRP A O 1
ATOM 2472 N N . LYS A 1 304 ? 6.294 19.219 -7.078 1.00 94.75 304 LYS A N 1
ATOM 2473 C CA . LYS A 1 304 ? 5.972 20.650 -7.239 1.00 94.75 304 LYS A CA 1
ATOM 2474 C C . LYS A 1 304 ? 7.170 21.499 -7.661 1.00 94.75 304 LYS A C 1
ATOM 2476 O O . LYS A 1 304 ? 6.984 22.577 -8.206 1.00 94.75 304 LYS A O 1
ATOM 2481 N N . ASN A 1 305 ? 8.386 21.020 -7.402 1.00 96.25 305 ASN A N 1
ATOM 2482 C CA . ASN A 1 305 ? 9.618 21.711 -7.775 1.00 96.25 305 ASN A CA 1
ATOM 2483 C C . ASN A 1 305 ? 10.037 21.447 -9.232 1.00 96.25 305 ASN A C 1
ATOM 2485 O O . ASN A 1 305 ? 11.025 22.018 -9.683 1.00 96.25 305 ASN A O 1
ATOM 2489 N N . TYR A 1 306 ? 9.337 20.558 -9.944 1.00 96.06 306 TYR A N 1
ATOM 2490 C CA . TYR A 1 306 ? 9.745 20.073 -11.267 1.00 96.06 306 TYR A CA 1
ATOM 2491 C C . TYR A 1 306 ? 8.620 20.116 -12.300 1.00 96.06 306 TYR A C 1
ATOM 2493 O O . TYR A 1 306 ? 8.883 20.385 -13.466 1.00 96.06 306 TYR A O 1
ATOM 2501 N N . LEU A 1 307 ? 7.381 19.826 -11.895 1.00 96.00 307 LEU A N 1
ATOM 2502 C CA . LEU A 1 307 ? 6.247 19.735 -12.810 1.00 96.00 307 LEU A CA 1
ATOM 2503 C C . LEU A 1 307 ? 5.502 21.066 -12.888 1.00 96.00 307 LEU A C 1
ATOM 2505 O O . LEU A 1 307 ? 5.193 21.671 -11.860 1.00 96.00 307 LEU A O 1
ATOM 2509 N N . SER A 1 308 ? 5.151 21.473 -14.108 1.00 96.62 308 SER A N 1
ATOM 2510 C CA . SER A 1 308 ? 4.172 22.537 -14.329 1.00 96.62 308 SER A CA 1
ATOM 2511 C C . SER A 1 308 ? 2.771 22.091 -13.889 1.00 96.62 308 SER A C 1
ATOM 2513 O O . SER A 1 308 ? 2.501 20.896 -13.718 1.00 96.62 308 SER A O 1
ATOM 2515 N N . GLU A 1 309 ? 1.849 23.046 -13.739 1.00 92.62 309 GLU A N 1
ATOM 2516 C CA . GLU A 1 309 ? 0.456 22.721 -13.411 1.00 92.62 309 GLU A CA 1
ATOM 2517 C C . GLU A 1 309 ? -0.179 21.834 -14.497 1.00 92.62 309 GLU A C 1
ATOM 2519 O O . GLU A 1 309 ? -0.827 20.845 -14.169 1.00 92.62 309 GLU A O 1
ATOM 2524 N N . GLU A 1 310 ? 0.105 22.098 -15.778 1.00 94.31 310 GLU A N 1
ATOM 2525 C CA . GLU A 1 310 ? -0.366 21.282 -16.907 1.00 94.31 310 GLU A CA 1
ATOM 2526 C C . GLU A 1 310 ? 0.139 19.831 -16.824 1.00 94.31 310 GLU A C 1
ATOM 2528 O O . GLU A 1 310 ? -0.635 18.880 -16.977 1.00 94.31 310 GLU A O 1
ATOM 2533 N N . MET A 1 311 ? 1.428 19.640 -16.524 1.00 97.12 311 MET A N 1
ATOM 2534 C CA . MET A 1 311 ? 2.013 18.308 -16.356 1.00 97.12 311 MET A CA 1
ATOM 2535 C C . MET A 1 311 ? 1.351 17.545 -15.207 1.00 97.12 311 MET A C 1
ATOM 2537 O O . MET A 1 311 ? 0.991 16.369 -15.342 1.00 97.12 311 MET A O 1
ATOM 2541 N N . LYS A 1 312 ? 1.149 18.223 -14.073 1.00 95.44 312 LYS A N 1
ATOM 2542 C CA . LYS A 1 312 ? 0.448 17.654 -12.921 1.00 95.44 312 LYS A CA 1
ATOM 2543 C C . LYS A 1 312 ? -0.995 17.290 -13.275 1.00 95.44 312 LYS A C 1
ATOM 2545 O O . LYS A 1 312 ? -1.427 16.185 -12.950 1.00 95.44 312 LYS A O 1
ATOM 2550 N N . GLU A 1 313 ? -1.728 18.160 -13.965 1.00 93.88 313 GLU A N 1
ATOM 2551 C CA . GLU A 1 313 ? -3.118 17.908 -14.352 1.00 93.88 313 GLU A CA 1
ATOM 2552 C C . GLU A 1 313 ? -3.241 16.718 -15.302 1.00 93.88 313 GLU A C 1
ATOM 2554 O O . GLU A 1 313 ? -4.168 15.914 -15.170 1.00 93.88 313 GLU A O 1
ATOM 2559 N N . ARG A 1 314 ? -2.294 16.558 -16.232 1.00 97.44 314 ARG A N 1
ATOM 2560 C CA . ARG A 1 314 ? -2.251 15.401 -17.129 1.00 97.44 314 ARG A CA 1
ATOM 2561 C C . ARG A 1 314 ? -2.022 14.099 -16.362 1.00 97.44 314 ARG A C 1
ATOM 2563 O O . ARG A 1 314 ? -2.764 13.143 -16.581 1.00 97.44 314 ARG A O 1
ATOM 2570 N N . ILE A 1 315 ? -1.065 14.059 -15.431 1.00 97.38 315 ILE A N 1
ATOM 2571 C CA . ILE A 1 315 ? -0.832 12.868 -14.594 1.00 97.38 315 ILE A CA 1
ATOM 2572 C C . ILE A 1 315 ? -2.051 12.565 -13.719 1.00 97.38 315 ILE A C 1
ATOM 2574 O O . ILE A 1 315 ? -2.447 11.402 -13.601 1.00 97.38 315 ILE A O 1
ATOM 2578 N N . ASP A 1 316 ? -2.674 13.581 -13.125 1.00 94.81 316 ASP A N 1
ATOM 2579 C CA . ASP A 1 316 ? -3.876 13.401 -12.311 1.00 94.81 316 ASP A CA 1
ATOM 2580 C C . ASP A 1 316 ? -5.046 12.872 -13.155 1.00 94.81 316 ASP A C 1
ATOM 2582 O O . ASP A 1 316 ? -5.774 11.983 -12.708 1.00 94.81 316 ASP A O 1
ATOM 2586 N N . ARG A 1 317 ? -5.208 13.347 -14.397 1.00 95.44 317 ARG A N 1
ATOM 2587 C CA . ARG A 1 317 ? -6.219 12.844 -15.339 1.00 95.44 317 ARG A CA 1
ATOM 2588 C C . ARG A 1 317 ? -5.991 11.372 -15.674 1.00 95.44 317 ARG A C 1
ATOM 2590 O O . ARG A 1 317 ? -6.901 10.574 -15.466 1.00 95.44 317 ARG A O 1
ATOM 2597 N N . ILE A 1 318 ? -4.772 11.004 -16.078 1.00 97.25 318 ILE A N 1
ATOM 2598 C CA . ILE A 1 318 ? -4.396 9.608 -16.362 1.00 97.25 318 ILE A CA 1
ATOM 2599 C C . ILE A 1 318 ? -4.643 8.732 -15.129 1.00 97.25 318 ILE A C 1
ATOM 2601 O O . ILE A 1 318 ? -5.236 7.659 -15.229 1.00 97.25 318 ILE A O 1
ATOM 2605 N N . THR A 1 319 ? -4.246 9.209 -13.946 1.00 96.31 319 THR A N 1
ATOM 2606 C CA . THR A 1 319 ? -4.445 8.495 -12.680 1.00 96.31 319 THR A CA 1
ATOM 2607 C C . THR A 1 319 ? -5.924 8.261 -12.398 1.00 96.31 319 THR A C 1
ATOM 2609 O O . THR A 1 319 ? -6.324 7.138 -12.095 1.00 96.31 319 THR A O 1
ATOM 2612 N N . ASN A 1 320 ? -6.757 9.292 -12.530 1.00 92.75 320 ASN A N 1
ATOM 2613 C CA . ASN A 1 320 ? -8.193 9.182 -12.300 1.00 92.75 320 ASN A CA 1
ATOM 2614 C C . ASN A 1 320 ? -8.875 8.257 -13.313 1.00 92.75 320 ASN A C 1
ATOM 2616 O O . ASN A 1 320 ? -9.746 7.482 -12.924 1.00 92.75 320 ASN A O 1
ATOM 2620 N N . GLU A 1 321 ? -8.483 8.313 -14.586 1.00 94.38 321 GLU A N 1
ATOM 2621 C CA . GLU A 1 321 ? -9.018 7.455 -15.645 1.00 94.38 321 GLU A CA 1
ATOM 2622 C C . GLU A 1 321 ? -8.639 5.990 -15.426 1.00 94.38 321 GLU A C 1
ATOM 2624 O O . GLU A 1 321 ? -9.518 5.128 -15.388 1.00 94.38 321 GLU A O 1
ATOM 2629 N N . LYS A 1 322 ? -7.350 5.709 -15.200 1.00 95.56 322 LYS A N 1
ATOM 2630 C CA . LYS A 1 322 ? -6.842 4.350 -14.976 1.00 95.56 322 LYS A CA 1
ATOM 2631 C C . LYS A 1 322 ? -7.419 3.722 -13.712 1.00 95.56 322 LYS A C 1
ATOM 2633 O O . LYS A 1 322 ? -7.789 2.553 -13.724 1.00 95.56 322 LYS A O 1
ATOM 2638 N N . LEU A 1 323 ? -7.526 4.484 -12.622 1.00 94.94 323 LEU A N 1
ATOM 2639 C CA . LEU A 1 323 ? -8.001 3.971 -11.333 1.00 94.94 323 LEU A CA 1
ATOM 2640 C C . LEU A 1 323 ? -9.526 4.035 -11.171 1.00 94.94 323 LEU A C 1
ATOM 2642 O O . LEU A 1 323 ? -10.053 3.600 -10.137 1.00 94.94 323 LEU A O 1
ATOM 2646 N N . LYS A 1 324 ? -10.256 4.552 -12.166 1.00 91.19 324 LYS A N 1
ATOM 2647 C CA . LYS A 1 324 ? -11.711 4.718 -12.111 1.00 91.19 324 LYS A CA 1
ATOM 2648 C C . LYS A 1 324 ? -12.404 3.403 -11.750 1.00 91.19 324 LYS A C 1
ATOM 2650 O O . LYS A 1 324 ? -12.144 2.352 -12.324 1.00 91.19 324 LYS A O 1
ATOM 2655 N N . GLY A 1 325 ? -13.304 3.464 -10.770 1.00 89.56 325 GLY A N 1
ATOM 2656 C CA . GLY A 1 325 ? -14.087 2.306 -10.322 1.00 89.56 325 GLY A CA 1
ATOM 2657 C C . GLY A 1 325 ? -13.333 1.296 -9.447 1.00 89.56 325 GLY A C 1
ATOM 2658 O O . GLY A 1 325 ? -13.978 0.436 -8.862 1.00 89.56 325 GLY A O 1
ATOM 2659 N N . SER A 1 326 ? -12.011 1.417 -9.282 1.00 91.00 326 SER A N 1
ATOM 2660 C CA . SER A 1 326 ? -11.228 0.484 -8.453 1.00 91.00 326 SER A CA 1
ATOM 2661 C C . SER A 1 326 ? -11.353 0.731 -6.945 1.00 91.00 326 SER A C 1
ATOM 2663 O O . SER A 1 326 ? -11.077 -0.159 -6.147 1.00 91.00 326 SER A O 1
ATOM 2665 N N . GLY A 1 327 ? -11.716 1.953 -6.543 1.00 90.50 327 GLY A N 1
ATOM 2666 C CA . GLY A 1 327 ? -11.662 2.401 -5.147 1.00 90.50 327 GLY A CA 1
ATOM 2667 C C . GLY A 1 327 ? -10.270 2.852 -4.678 1.00 90.50 327 GLY A C 1
ATOM 2668 O O . GLY A 1 327 ? -10.182 3.475 -3.620 1.00 90.50 327 GLY A O 1
ATOM 2669 N N . LEU A 1 328 ? -9.207 2.618 -5.462 1.00 92.50 328 LEU A N 1
ATOM 2670 C CA . LEU A 1 328 ? -7.870 3.140 -5.184 1.00 92.50 328 LEU A CA 1
ATOM 2671 C C . LEU A 1 328 ? -7.794 4.628 -5.544 1.00 92.50 328 LEU A C 1
ATOM 2673 O O . LEU A 1 328 ? -8.191 5.042 -6.630 1.00 92.50 328 LEU A O 1
ATOM 2677 N N . ILE A 1 329 ? -7.242 5.423 -4.629 1.00 89.94 329 ILE A N 1
ATOM 2678 C CA . ILE A 1 329 ? -6.969 6.849 -4.825 1.00 89.94 329 ILE A CA 1
ATOM 2679 C C . ILE A 1 329 ? -5.490 7.084 -4.523 1.00 89.94 329 ILE A C 1
ATOM 2681 O O . ILE A 1 329 ? -5.027 6.747 -3.425 1.00 89.94 329 ILE A O 1
ATOM 2685 N N . LEU A 1 330 ? -4.782 7.665 -5.493 1.00 88.19 330 LEU A N 1
ATOM 2686 C CA . LEU A 1 330 ? -3.375 8.058 -5.413 1.00 88.19 330 LEU A CA 1
ATOM 2687 C C . LEU A 1 330 ? -3.239 9.553 -5.704 1.00 88.19 330 LEU A C 1
ATOM 2689 O O . LEU A 1 330 ? -3.979 10.092 -6.521 1.00 88.19 330 LEU A O 1
ATOM 2693 N N . GLY A 1 331 ? -2.301 10.216 -5.027 1.00 70.38 331 GLY A N 1
ATOM 2694 C CA . GLY A 1 331 ? -1.903 11.597 -5.321 1.00 70.38 331 GLY A CA 1
ATOM 2695 C C . GLY A 1 331 ? -2.947 12.689 -5.077 1.00 70.38 331 GLY A C 1
ATOM 2696 O O . GLY A 1 331 ? -2.659 13.864 -5.287 1.00 70.38 331 GLY A O 1
ATOM 2697 N N . CYS A 1 332 ? -4.134 12.328 -4.585 1.00 55.50 332 CYS A N 1
ATOM 2698 C CA . CYS A 1 332 ? -5.161 13.267 -4.168 1.00 55.50 332 CYS A CA 1
ATOM 2699 C C . CYS A 1 332 ? -5.633 12.912 -2.754 1.00 55.50 332 CYS A C 1
ATOM 2701 O O . CYS A 1 332 ? -6.290 11.894 -2.535 1.00 55.50 332 CYS A O 1
ATOM 2703 N N . TRP A 1 333 ? -5.326 13.771 -1.776 1.00 50.84 333 TRP A N 1
ATOM 2704 C CA . TRP A 1 333 ? -5.811 13.639 -0.392 1.00 50.84 333 TRP A CA 1
ATOM 2705 C C . TRP A 1 333 ? -7.331 13.805 -0.268 1.00 50.84 333 TRP A C 1
ATOM 2707 O O . TRP A 1 333 ? -7.893 13.663 0.818 1.00 50.84 333 TRP A O 1
ATOM 2717 N N . ARG A 1 334 ? -8.010 14.122 -1.373 1.00 46.62 334 ARG A N 1
ATOM 2718 C CA . ARG A 1 334 ? -9.459 14.222 -1.447 1.00 46.62 334 ARG A CA 1
ATOM 2719 C C . ARG A 1 334 ? -9.941 13.408 -2.634 1.00 46.62 334 ARG A C 1
ATOM 2721 O O . ARG A 1 334 ? -9.605 13.686 -3.777 1.00 46.62 334 ARG A O 1
ATOM 2728 N N . ARG A 1 335 ? -10.784 12.413 -2.368 1.00 53.50 335 ARG A N 1
ATOM 2729 C CA . ARG A 1 335 ? -11.628 11.837 -3.415 1.00 53.50 335 ARG A CA 1
ATOM 2730 C C . ARG A 1 335 ? -12.335 12.991 -4.133 1.00 53.50 335 ARG A C 1
ATOM 2732 O O . ARG A 1 335 ? -12.921 13.835 -3.456 1.00 53.50 335 ARG A O 1
ATOM 2739 N N . ALA A 1 336 ? -12.310 13.014 -5.465 1.00 48.50 336 ALA A N 1
ATOM 2740 C CA . ALA A 1 336 ? -13.139 13.951 -6.214 1.00 48.50 336 ALA A CA 1
ATOM 2741 C C . ALA A 1 336 ? -14.606 13.792 -5.770 1.00 48.50 336 ALA A C 1
ATOM 2743 O O . ALA A 1 336 ? -15.109 12.666 -5.616 1.00 48.50 336 ALA A O 1
ATOM 2744 N N . LEU A 1 337 ? -15.278 14.914 -5.502 1.00 53.28 337 LEU A N 1
ATOM 2745 C CA . LEU A 1 337 ? -16.705 14.901 -5.188 1.00 53.28 337 LEU A CA 1
ATOM 2746 C C . LEU A 1 337 ? -17.414 14.262 -6.376 1.00 53.28 337 LEU A C 1
ATOM 2748 O O . LEU A 1 337 ? -17.139 14.601 -7.525 1.00 53.28 337 LEU A O 1
ATOM 2752 N N . ARG A 1 338 ? -18.326 13.323 -6.122 1.00 53.53 338 ARG A N 1
ATOM 2753 C CA . ARG A 1 338 ? -19.043 12.614 -7.197 1.00 53.53 338 ARG A CA 1
ATOM 2754 C C . ARG A 1 338 ? -20.106 13.498 -7.876 1.00 53.53 338 ARG A C 1
ATOM 2756 O O . ARG A 1 338 ? -20.960 12.974 -8.584 1.00 53.53 338 ARG A O 1
ATOM 2763 N N . GLY A 1 339 ? -20.073 14.813 -7.641 1.00 62.69 339 GLY A N 1
ATOM 2764 C CA . GLY A 1 339 ? -21.100 15.768 -8.039 1.00 62.69 339 GLY A CA 1
ATOM 2765 C C . GLY A 1 339 ? -22.427 15.573 -7.292 1.00 62.69 339 GLY A C 1
ATOM 2766 O O . GLY A 1 339 ? -22.524 14.854 -6.291 1.00 62.69 339 GLY A O 1
ATOM 2767 N N . GLY A 1 340 ? -23.476 16.238 -7.780 1.00 75.31 340 GLY A N 1
ATOM 2768 C CA . GLY A 1 340 ? -24.847 16.091 -7.283 1.00 75.31 340 GLY A CA 1
ATOM 2769 C C . GLY A 1 340 ? -25.006 16.458 -5.804 1.00 75.31 340 GLY A C 1
ATOM 2770 O O . GLY A 1 340 ? -24.687 17.569 -5.383 1.00 75.31 340 GLY A O 1
ATOM 2771 N N . ARG A 1 341 ? -25.518 15.518 -4.997 1.00 53.41 341 ARG A N 1
ATOM 2772 C CA . ARG A 1 341 ? -25.788 15.749 -3.567 1.00 53.41 341 ARG A CA 1
ATOM 2773 C C . ARG A 1 341 ? -24.522 16.025 -2.759 1.00 53.41 341 ARG A C 1
ATOM 2775 O O . ARG A 1 341 ? -24.589 16.803 -1.822 1.00 53.41 341 ARG A O 1
ATOM 2782 N N . GLU A 1 342 ? -23.396 15.417 -3.124 1.00 59.09 342 GLU A N 1
ATOM 2783 C CA . GLU A 1 342 ? -22.131 15.598 -2.404 1.00 59.09 342 GLU A CA 1
ATOM 2784 C C . GLU A 1 342 ? -21.573 17.015 -2.599 1.00 59.09 342 GLU A C 1
ATOM 2786 O O . GLU A 1 342 ? -21.100 17.635 -1.652 1.00 59.09 342 GLU A O 1
ATOM 2791 N N . GLU A 1 343 ? -21.719 17.560 -3.810 1.00 74.19 343 GLU A N 1
ATOM 2792 C CA . GLU A 1 343 ? -21.397 18.959 -4.103 1.00 74.19 343 GLU A CA 1
ATOM 2793 C C . GLU A 1 343 ? -22.316 19.902 -3.317 1.00 74.19 343 GLU A C 1
ATOM 2795 O O . GLU A 1 343 ? -21.853 20.877 -2.739 1.00 74.19 343 GLU A O 1
ATOM 2800 N N . ASN A 1 344 ? -23.613 19.587 -3.225 1.00 72.06 344 ASN A N 1
ATOM 2801 C CA . ASN A 1 344 ? -24.550 20.375 -2.421 1.00 72.06 344 ASN A CA 1
ATOM 2802 C C . ASN A 1 344 ? -24.275 20.277 -0.913 1.00 72.06 344 ASN A C 1
ATOM 2804 O O . ASN A 1 344 ? -24.419 21.270 -0.208 1.00 72.06 344 ASN A O 1
ATOM 2808 N N . GLU A 1 345 ? -23.890 19.109 -0.396 1.00 70.56 345 GLU A N 1
ATOM 2809 C CA . GLU A 1 345 ? -23.498 18.930 1.008 1.00 70.56 345 GLU A CA 1
ATOM 2810 C C . GLU A 1 345 ? -22.228 19.718 1.329 1.00 70.56 345 GLU A C 1
ATOM 2812 O O . GLU A 1 345 ? -22.184 20.393 2.355 1.00 70.56 345 GLU A O 1
ATOM 2817 N N . LYS A 1 346 ? -21.241 19.708 0.426 1.00 75.31 346 LYS A N 1
ATOM 2818 C CA . LYS A 1 346 ? -20.057 20.559 0.539 1.00 75.31 346 LYS A CA 1
ATOM 2819 C C . LYS A 1 346 ? -20.427 22.040 0.491 1.00 75.31 346 LYS A C 1
ATOM 2821 O O . LYS A 1 346 ? -20.049 22.749 1.409 1.00 75.31 346 LYS A O 1
ATOM 2826 N N . LYS A 1 347 ? -21.209 22.491 -0.495 1.00 78.44 347 LYS A N 1
ATOM 2827 C CA . LYS A 1 347 ? -21.671 23.889 -0.588 1.00 78.44 347 LYS A CA 1
ATOM 2828 C C . LYS A 1 347 ? -22.425 24.328 0.666 1.00 78.44 347 LYS A C 1
ATOM 2830 O O . LYS A 1 347 ? -22.255 25.444 1.139 1.00 78.44 347 LYS A O 1
ATOM 2835 N N . ASN A 1 348 ? -23.244 23.443 1.234 1.00 77.38 348 ASN A N 1
ATOM 2836 C CA . ASN A 1 348 ? -23.930 23.708 2.495 1.00 77.38 348 ASN A CA 1
ATOM 2837 C C . ASN A 1 348 ? -22.951 23.828 3.666 1.00 77.38 348 ASN A C 1
ATOM 2839 O O . ASN A 1 348 ? -23.126 24.716 4.492 1.00 77.38 348 ASN A O 1
ATOM 2843 N N . LEU A 1 349 ? -21.945 22.954 3.743 1.00 73.19 349 LEU A N 1
ATOM 2844 C CA . LEU A 1 349 ? -20.912 23.019 4.774 1.00 73.19 349 LEU A CA 1
ATOM 2845 C C . LEU A 1 349 ? -20.052 24.279 4.629 1.00 73.19 349 LEU A C 1
ATOM 2847 O O . LEU A 1 349 ? -19.806 24.942 5.626 1.00 73.19 349 LEU A O 1
ATOM 2851 N N . GLU A 1 350 ? -19.656 24.636 3.409 1.00 79.31 350 GLU A N 1
ATOM 2852 C CA . GLU A 1 350 ? -18.928 25.871 3.093 1.00 79.31 350 GLU A CA 1
ATOM 2853 C C . GLU A 1 350 ? -19.733 27.092 3.533 1.00 79.31 350 GLU A C 1
ATOM 2855 O O . GLU A 1 350 ? -19.228 27.901 4.302 1.00 79.31 350 GLU A O 1
ATOM 2860 N N . ARG A 1 351 ? -21.028 27.143 3.200 1.00 81.19 351 ARG A N 1
ATOM 2861 C CA . ARG A 1 351 ? -21.930 28.201 3.669 1.00 81.19 351 ARG A CA 1
ATOM 2862 C C . ARG A 1 351 ? -22.056 28.246 5.195 1.00 81.19 351 ARG A C 1
ATOM 2864 O O . ARG A 1 351 ? -22.185 29.321 5.766 1.00 81.19 351 ARG A O 1
ATOM 2871 N N . ILE A 1 352 ? -22.067 27.100 5.879 1.00 77.12 352 ILE A N 1
ATOM 2872 C CA . ILE A 1 352 ? -22.078 27.073 7.352 1.00 77.12 352 ILE A CA 1
ATOM 2873 C C . ILE A 1 352 ? -20.759 27.639 7.890 1.00 77.12 352 ILE A C 1
ATOM 2875 O O . ILE A 1 352 ? -20.785 28.476 8.785 1.00 77.12 352 ILE A O 1
ATOM 2879 N N . CYS A 1 353 ? -19.626 27.224 7.319 1.00 74.94 353 CYS A N 1
ATOM 2880 C CA . CYS A 1 353 ? -18.298 27.691 7.700 1.00 74.94 353 CYS A CA 1
ATOM 2881 C C . CYS A 1 353 ? -18.104 29.198 7.474 1.00 74.94 353 CYS A C 1
ATOM 2883 O O . CYS A 1 353 ? -17.513 29.846 8.329 1.00 74.94 353 CYS A O 1
ATOM 2885 N N . GLU A 1 354 ? -18.630 29.755 6.380 1.00 80.00 354 GLU A N 1
ATOM 2886 C CA . GLU A 1 354 ? -18.601 31.198 6.077 1.00 80.00 354 GLU A CA 1
ATOM 2887 C C . GLU A 1 354 ? -19.314 32.047 7.138 1.00 80.00 354 GLU A C 1
ATOM 2889 O O . GLU A 1 354 ? -18.957 33.201 7.346 1.00 80.00 354 GLU A O 1
ATOM 2894 N N . ASN A 1 355 ? -20.308 31.479 7.824 1.00 77.25 355 ASN A N 1
ATOM 2895 C CA . ASN A 1 355 ? -21.089 32.176 8.846 1.00 77.25 355 ASN A CA 1
ATOM 2896 C C . ASN A 1 355 ? -20.568 31.945 10.274 1.00 77.25 355 ASN A C 1
ATOM 2898 O O . ASN A 1 355 ? -21.190 32.403 11.236 1.00 77.25 355 ASN A O 1
ATOM 2902 N N . LEU A 1 356 ? -19.457 31.220 10.446 1.00 83.38 356 LEU A N 1
ATOM 2903 C CA . LEU A 1 356 ? -18.834 31.070 11.759 1.00 83.38 356 LEU A CA 1
ATOM 2904 C C . LEU A 1 356 ? -18.114 32.374 12.134 1.00 83.38 356 LEU A C 1
ATOM 2906 O O . LEU A 1 356 ? -17.440 32.958 11.286 1.00 83.38 356 LEU A O 1
ATOM 2910 N N . PRO A 1 357 ? -18.217 32.838 13.392 1.00 81.38 357 PRO A N 1
ATOM 2911 C CA . PRO A 1 357 ? -17.624 34.100 13.812 1.00 81.38 357 PRO A CA 1
ATOM 2912 C C . PRO A 1 357 ? -16.104 33.944 13.940 1.00 81.38 357 PRO A C 1
ATOM 2914 O O . PRO A 1 357 ? -15.578 33.629 15.005 1.00 81.38 357 PRO A O 1
ATOM 2917 N N . VAL A 1 358 ? -15.395 34.133 12.831 1.00 81.75 358 VAL A N 1
ATOM 2918 C CA . VAL A 1 358 ? -13.933 34.167 12.753 1.00 81.75 358 VAL A CA 1
ATOM 2919 C C . VAL A 1 358 ? -13.528 35.597 12.440 1.00 81.75 358 VAL A C 1
ATOM 2921 O O . VAL A 1 358 ? -13.846 36.104 11.369 1.00 81.75 358 VAL A O 1
ATOM 2924 N N . ASN A 1 359 ? -12.842 36.257 13.372 1.00 82.69 359 ASN A N 1
ATOM 2925 C CA . ASN A 1 359 ? -12.425 37.646 13.179 1.00 82.69 359 ASN A CA 1
ATOM 2926 C C . ASN A 1 359 ? -10.949 37.686 12.790 1.00 82.69 359 ASN A C 1
ATOM 2928 O O . ASN A 1 359 ? -10.105 37.177 13.531 1.00 82.69 359 ASN A O 1
ATOM 2932 N N . GLU A 1 360 ? -10.625 38.308 11.660 1.00 78.25 360 GLU A N 1
ATOM 2933 C CA . GLU A 1 360 ? -9.236 38.532 11.256 1.00 78.25 360 GLU A CA 1
ATOM 2934 C C . GLU A 1 360 ? -8.583 39.601 12.141 1.00 78.25 360 GLU A C 1
ATOM 2936 O O . GLU A 1 360 ? -9.131 40.683 12.355 1.00 78.25 360 GLU A O 1
ATOM 2941 N N . VAL A 1 361 ? -7.399 39.292 12.672 1.00 73.75 361 VAL A N 1
ATOM 2942 C CA . VAL A 1 361 ? -6.606 40.206 13.500 1.00 73.75 361 VAL A CA 1
ATOM 2943 C C . VAL A 1 361 ? -5.158 40.158 13.013 1.00 73.75 361 VAL A C 1
ATOM 2945 O O . VAL A 1 361 ? -4.402 39.229 13.309 1.00 73.75 361 VAL A O 1
ATOM 2948 N N . GLY A 1 362 ? -4.756 41.168 12.238 1.00 76.75 362 GLY A N 1
ATOM 2949 C CA . GLY A 1 362 ? -3.408 41.256 11.668 1.00 76.75 362 GLY A CA 1
ATOM 2950 C C . GLY A 1 362 ? -3.107 40.108 10.696 1.00 76.75 362 GLY A C 1
ATOM 2951 O O . GLY A 1 362 ? -3.758 39.987 9.667 1.00 76.75 362 GLY A O 1
ATOM 2952 N N . ARG A 1 363 ? -2.102 39.272 11.005 1.00 67.12 363 ARG A N 1
ATOM 2953 C CA . ARG A 1 363 ? -1.767 38.054 10.227 1.00 67.12 363 ARG A CA 1
ATOM 2954 C C . ARG A 1 363 ? -2.433 36.776 10.759 1.00 67.12 363 ARG A C 1
ATOM 2956 O O . ARG A 1 363 ? -2.104 35.686 10.297 1.00 67.12 363 ARG A O 1
ATOM 2963 N N . GLY A 1 364 ? -3.297 36.889 11.764 1.00 71.69 364 GLY A N 1
ATOM 2964 C CA . GLY A 1 364 ? -3.975 35.764 12.399 1.00 71.69 364 GLY A CA 1
ATOM 2965 C C . GLY A 1 364 ? -5.489 35.935 12.411 1.00 71.69 364 GLY A C 1
ATOM 2966 O O . GLY A 1 364 ? -6.036 36.893 11.869 1.00 71.69 364 GLY A O 1
ATOM 2967 N N . TRP A 1 365 ? -6.168 35.000 13.063 1.00 84.06 365 TRP A N 1
ATOM 2968 C CA . TRP A 1 365 ? -7.608 35.043 13.287 1.00 84.06 365 TRP A CA 1
ATOM 2969 C C . TRP A 1 365 ? -7.912 34.721 14.748 1.00 84.06 365 TRP A C 1
ATOM 2971 O O . TRP A 1 365 ? -7.168 33.991 15.403 1.00 84.06 365 TRP A O 1
ATOM 2981 N N . THR A 1 366 ? -9.011 35.271 15.254 1.00 87.81 366 THR A N 1
ATOM 2982 C CA . THR A 1 366 ? -9.558 34.953 16.575 1.00 87.81 366 THR A CA 1
ATOM 2983 C C . THR A 1 366 ? -10.870 34.199 16.421 1.00 87.81 366 THR A C 1
ATOM 2985 O O . THR A 1 366 ? -11.672 34.467 15.522 1.00 87.81 366 THR A O 1
ATOM 2988 N N . TRP A 1 367 ? -11.071 33.212 17.289 1.00 90.69 367 TRP A N 1
ATOM 2989 C CA . TRP A 1 367 ? -12.252 32.362 17.296 1.00 90.69 367 TRP A CA 1
ATOM 2990 C C . TRP A 1 367 ? -13.369 32.993 18.128 1.00 90.69 367 TRP A C 1
ATOM 2992 O O . TRP A 1 367 ? -13.338 32.953 19.353 1.00 90.69 367 TRP A O 1
ATOM 3002 N N . GLY A 1 368 ? -14.381 33.560 17.480 1.00 85.88 368 GLY A N 1
ATOM 3003 C CA . GLY A 1 368 ? -15.478 34.275 18.138 1.00 85.88 368 GLY A CA 1
ATOM 3004 C C . GLY A 1 368 ? -16.478 33.394 18.893 1.00 85.88 368 GLY A C 1
ATOM 3005 O O . GLY A 1 368 ? -17.406 33.927 19.494 1.00 85.88 368 GLY A O 1
ATOM 3006 N N . LEU A 1 369 ? -16.315 32.064 18.885 1.00 86.06 369 LEU A N 1
ATOM 3007 C CA . LEU A 1 369 ? -17.135 31.142 19.688 1.00 86.06 369 LEU A CA 1
ATOM 3008 C C . LEU A 1 369 ? -16.537 30.843 21.072 1.00 86.06 369 LEU A C 1
ATOM 3010 O O . LEU A 1 369 ? -17.141 30.108 21.850 1.00 86.06 369 LEU A O 1
ATOM 3014 N N . THR A 1 370 ? -15.361 31.384 21.397 1.00 86.12 370 THR A N 1
ATOM 3015 C CA . THR A 1 370 ? -14.751 31.256 22.726 1.00 86.12 370 THR A CA 1
ATOM 3016 C C . THR A 1 370 ? -14.359 32.623 23.271 1.00 86.12 370 THR A C 1
ATOM 3018 O O . THR A 1 370 ? -13.895 33.501 22.550 1.00 86.12 370 THR A O 1
ATOM 3021 N N . SER A 1 371 ? -14.518 32.813 24.582 1.00 84.75 371 SER A N 1
ATOM 3022 C CA . SER A 1 371 ? -14.190 34.080 25.251 1.00 84.75 371 SER A CA 1
ATOM 3023 C C . SER A 1 371 ? -12.694 34.407 25.239 1.00 84.75 371 SER A C 1
ATOM 3025 O O . SER A 1 371 ? -12.321 35.573 25.313 1.00 84.75 371 SER A O 1
ATOM 3027 N N . ASN A 1 372 ? -11.834 33.392 25.128 1.00 87.44 372 ASN A N 1
ATOM 3028 C CA . ASN A 1 372 ? -10.383 33.548 25.017 1.00 87.44 372 ASN A CA 1
ATOM 3029 C C . ASN A 1 372 ? -9.893 33.672 23.563 1.00 87.44 372 ASN A C 1
ATOM 3031 O O . ASN A 1 372 ? -8.688 33.766 23.344 1.00 87.44 372 ASN A O 1
ATOM 3035 N N . GLY A 1 373 ? -10.794 33.631 22.574 1.00 86.69 373 GLY A N 1
ATOM 3036 C CA . GLY A 1 373 ? -10.449 33.716 21.155 1.00 86.69 373 GLY A CA 1
ATOM 3037 C C . GLY A 1 373 ? -9.701 32.499 20.599 1.00 86.69 373 GLY A C 1
ATOM 3038 O O . GLY A 1 373 ? -9.258 32.542 19.451 1.00 86.69 373 GLY A O 1
ATOM 3039 N N . ILE A 1 374 ? -9.546 31.422 21.381 1.00 87.06 374 ILE A N 1
ATOM 3040 C CA . ILE A 1 374 ? -8.829 30.204 20.986 1.00 87.06 374 ILE A CA 1
ATOM 3041 C C . ILE A 1 374 ? -9.815 29.191 20.418 1.00 87.06 374 ILE A C 1
ATOM 3043 O O . ILE A 1 374 ? -10.822 28.851 21.044 1.00 87.06 374 ILE A O 1
ATOM 3047 N N . PHE A 1 375 ? -9.489 28.647 19.251 1.00 85.94 375 PHE A N 1
ATOM 3048 C CA . PHE A 1 375 ? -10.261 27.573 18.648 1.00 85.94 375 PHE A CA 1
ATOM 3049 C C . PHE A 1 375 ? -10.280 26.316 19.515 1.00 85.94 375 PHE A C 1
ATOM 3051 O O . PHE A 1 375 ? -9.240 25.806 19.932 1.00 85.94 375 PHE A O 1
ATOM 3058 N N . THR A 1 376 ? -11.472 25.756 19.705 1.00 86.81 376 THR A N 1
ATOM 3059 C CA . THR A 1 376 ? -11.634 24.420 20.276 1.00 86.81 376 THR A CA 1
ATOM 3060 C C . THR A 1 376 ? -12.581 23.600 19.416 1.00 86.81 376 THR A C 1
ATOM 3062 O O . THR A 1 376 ? -13.597 24.094 18.926 1.00 86.81 376 THR A O 1
ATOM 3065 N N . VAL A 1 377 ? -12.283 22.307 19.274 1.00 81.19 377 VAL A N 1
ATOM 3066 C CA . VAL A 1 377 ? -13.170 21.372 18.564 1.00 81.19 377 VAL A CA 1
ATOM 3067 C C . VAL A 1 377 ? -14.552 21.325 19.223 1.00 81.19 377 VAL A C 1
ATOM 3069 O O . VAL A 1 377 ? -15.552 21.216 18.523 1.00 81.19 377 VAL A O 1
ATOM 3072 N N . ALA A 1 378 ? -14.612 21.453 20.552 1.00 79.12 378 ALA A N 1
ATOM 3073 C CA . ALA A 1 378 ? -15.859 21.472 21.312 1.00 79.12 378 ALA A CA 1
ATOM 3074 C C . ALA A 1 378 ? -16.766 22.653 20.925 1.00 79.12 378 ALA A C 1
ATOM 3076 O O . ALA A 1 378 ? -17.913 22.427 20.554 1.00 79.12 378 ALA A O 1
ATOM 3077 N N . SER A 1 379 ? -16.244 23.886 20.913 1.00 86.94 379 SER A N 1
ATOM 3078 C CA . SER A 1 379 ? -17.039 25.078 20.562 1.00 86.94 379 SER A CA 1
ATOM 3079 C C . SER A 1 379 ? -17.521 25.062 19.109 1.00 86.94 379 SER A C 1
ATOM 3081 O O . SER A 1 379 ? -18.678 25.378 18.836 1.00 86.94 379 SER A O 1
ATOM 3083 N N . LEU A 1 380 ? -16.673 24.619 18.168 1.00 83.69 380 LEU A N 1
ATOM 3084 C CA . LEU A 1 380 ? -17.092 24.390 16.783 1.00 83.69 380 LEU A CA 1
ATOM 3085 C C . LEU A 1 380 ? -18.216 23.354 16.720 1.00 83.69 380 LEU A C 1
ATOM 3087 O O . LEU A 1 380 ? -19.197 23.533 16.002 1.00 83.69 380 LEU A O 1
ATOM 3091 N N . ARG A 1 381 ? -18.064 22.249 17.453 1.00 79.19 381 ARG A N 1
ATOM 3092 C CA . ARG A 1 381 ? -19.024 21.153 17.430 1.00 79.19 381 ARG A CA 1
ATOM 3093 C C . ARG A 1 381 ? -20.383 21.577 17.973 1.00 79.19 381 ARG A C 1
ATOM 3095 O O . ARG A 1 381 ? -21.382 21.234 17.352 1.00 79.19 381 ARG A O 1
ATOM 3102 N N . GLU A 1 382 ? -20.414 22.320 19.073 1.00 79.69 382 GLU A N 1
ATOM 3103 C CA . GLU A 1 382 ? -21.645 22.863 19.654 1.00 79.69 382 GLU A CA 1
ATOM 3104 C C . GLU A 1 382 ? -22.355 23.808 18.683 1.00 79.69 382 GLU A C 1
ATOM 3106 O O . GLU A 1 382 ? -23.545 23.634 18.434 1.00 79.69 382 GLU A O 1
ATOM 3111 N N . ALA A 1 383 ? -21.625 24.734 18.051 1.00 81.69 383 ALA A N 1
ATOM 3112 C CA . ALA A 1 383 ? -22.201 25.633 17.052 1.00 81.69 383 ALA A CA 1
ATOM 3113 C C . ALA A 1 383 ? -22.753 24.875 15.833 1.00 81.69 383 ALA A C 1
ATOM 3115 O O . ALA A 1 383 ? -23.863 25.147 15.378 1.00 81.69 383 ALA A O 1
ATOM 3116 N N . LEU A 1 384 ? -22.015 23.882 15.326 1.00 78.12 384 LEU A N 1
ATOM 3117 C CA . LEU A 1 384 ? -22.485 23.037 14.227 1.00 78.12 384 LEU A CA 1
ATOM 3118 C C . LEU A 1 384 ? -23.711 22.214 14.628 1.00 78.12 384 LEU A C 1
ATOM 3120 O O . LEU A 1 384 ? -24.658 22.116 13.849 1.00 78.12 384 LEU A O 1
ATOM 3124 N N . ASP A 1 385 ? -23.713 21.612 15.815 1.00 73.94 385 ASP A N 1
ATOM 3125 C CA . ASP A 1 385 ? -24.840 20.821 16.302 1.00 73.94 385 ASP A CA 1
ATOM 3126 C C . ASP A 1 385 ? -26.082 21.710 16.508 1.00 73.94 385 ASP A C 1
ATOM 3128 O O . ASP A 1 385 ? -27.174 21.298 16.130 1.00 73.94 385 ASP A O 1
ATOM 3132 N N . ASP A 1 386 ? -25.935 22.950 16.978 1.00 74.81 386 ASP A N 1
ATOM 3133 C CA . ASP A 1 386 ? -27.035 23.920 17.081 1.00 74.81 386 ASP A CA 1
ATOM 3134 C C . ASP A 1 386 ? -27.618 24.335 15.731 1.00 74.81 386 ASP A C 1
ATOM 3136 O O . ASP A 1 386 ? -28.836 24.456 15.586 1.00 74.81 386 ASP A O 1
ATOM 3140 N N . MET A 1 387 ? -26.760 24.532 14.730 1.00 73.06 387 MET A N 1
ATOM 3141 C CA . MET A 1 387 ? -27.180 24.915 13.382 1.00 73.06 387 MET A CA 1
ATOM 3142 C C . MET A 1 387 ? -27.801 23.747 12.604 1.00 73.06 387 MET A C 1
ATOM 3144 O O . MET A 1 387 ? -28.611 23.965 11.702 1.00 73.06 387 MET A O 1
ATOM 3148 N N . THR A 1 388 ? -27.404 22.505 12.905 1.00 69.88 388 THR A N 1
ATOM 3149 C CA . THR A 1 388 ? -27.719 21.339 12.059 1.00 69.88 388 THR A CA 1
ATOM 3150 C C . THR A 1 388 ? -28.635 20.304 12.708 1.00 69.88 388 THR A C 1
ATOM 3152 O O . THR A 1 388 ? -29.356 19.599 11.992 1.00 69.88 388 THR A O 1
ATOM 3155 N N . LEU A 1 389 ? -28.648 20.181 14.038 1.00 64.69 389 LEU A N 1
ATOM 3156 C CA . LEU A 1 389 ? -29.490 19.224 14.752 1.00 64.69 389 LEU A CA 1
ATOM 3157 C C . LEU A 1 389 ? -30.791 19.883 15.214 1.00 64.69 389 LEU A C 1
ATOM 3159 O O . LEU A 1 389 ? -30.820 20.979 15.761 1.00 64.69 389 LEU A O 1
ATOM 3163 N N . ARG A 1 390 ? -31.908 19.161 15.069 1.00 57.94 390 ARG A N 1
ATOM 3164 C CA . ARG A 1 390 ? -33.171 19.568 15.695 1.00 57.94 390 ARG A CA 1
ATOM 3165 C C . ARG A 1 390 ? -33.042 19.459 17.216 1.00 57.94 390 ARG A C 1
ATOM 3167 O O . ARG A 1 390 ? -32.982 18.347 17.743 1.00 57.94 390 ARG A O 1
ATOM 3174 N N . ARG A 1 391 ? -33.066 20.592 17.922 1.00 56.97 391 ARG A N 1
ATOM 3175 C CA . ARG A 1 391 ? -33.293 20.633 19.372 1.00 56.97 391 ARG A CA 1
ATOM 3176 C C . ARG A 1 391 ? -34.735 20.193 19.652 1.00 56.97 391 ARG A C 1
ATOM 3178 O O . ARG A 1 391 ? -35.677 20.763 19.113 1.00 56.97 391 ARG A O 1
ATOM 3185 N N . CYS A 1 392 ? -34.923 19.149 20.459 1.00 55.09 392 CYS A N 1
ATOM 3186 C CA . CYS A 1 392 ? -36.247 18.783 20.961 1.00 55.09 392 CYS A CA 1
ATOM 3187 C C . CYS A 1 392 ? -36.483 19.575 22.253 1.00 55.09 392 CYS A C 1
ATOM 3189 O O . CYS A 1 392 ? -35.756 19.366 23.220 1.00 55.09 392 CYS A O 1
ATOM 3191 N N . GLY A 1 393 ? -37.456 20.492 22.265 1.00 56.38 393 GLY A N 1
ATOM 3192 C CA . GLY A 1 393 ? -37.643 21.482 23.341 1.00 56.38 393 GLY A CA 1
ATOM 3193 C C . GLY A 1 393 ? -38.028 20.931 24.722 1.00 56.38 393 GLY A C 1
ATOM 3194 O O . GLY A 1 393 ? -38.082 21.691 25.680 1.00 56.38 393 GLY A O 1
ATOM 3195 N N . LEU A 1 394 ? -38.271 19.622 24.853 1.00 59.47 394 LEU A N 1
ATOM 3196 C CA . LEU A 1 394 ? -38.625 18.977 26.121 1.00 59.47 394 LEU A CA 1
ATOM 3197 C C . LEU A 1 394 ? -37.570 17.921 26.497 1.00 59.47 394 LEU A C 1
ATOM 3199 O O . LEU A 1 394 ? -37.320 17.017 25.695 1.00 59.47 394 LEU A O 1
ATOM 3203 N N . PRO A 1 395 ? -36.974 17.951 27.702 1.00 64.81 395 PRO A N 1
ATOM 3204 C CA . PRO A 1 395 ? -36.097 16.883 28.185 1.00 64.81 395 PRO A CA 1
ATOM 3205 C C . PRO A 1 395 ? -36.778 15.505 28.139 1.00 64.81 395 PRO A C 1
ATOM 3207 O O . PRO A 1 395 ? -38.001 15.392 28.207 1.00 64.81 395 PRO A O 1
ATOM 3210 N N . THR A 1 396 ? -36.010 14.424 27.980 1.00 70.38 396 THR A N 1
ATOM 3211 C CA . THR A 1 396 ? -36.566 13.063 28.123 1.00 70.38 396 THR A CA 1
ATOM 3212 C C . THR A 1 396 ? -36.638 12.716 29.602 1.00 70.38 396 THR A C 1
ATOM 3214 O O . THR A 1 396 ? -35.625 12.786 30.291 1.00 70.38 396 THR A O 1
ATOM 3217 N N . ILE A 1 397 ? -37.823 12.343 30.083 1.00 78.81 397 ILE A N 1
ATOM 3218 C CA . ILE A 1 397 ? -38.037 11.957 31.478 1.00 78.81 397 ILE A CA 1
ATOM 3219 C C . ILE A 1 397 ? -37.684 10.472 31.629 1.00 78.81 397 ILE A C 1
ATOM 3221 O O . ILE A 1 397 ? -38.272 9.604 30.982 1.00 78.81 397 ILE A O 1
ATOM 3225 N N . TRP A 1 398 ? -36.714 10.167 32.490 1.00 82.25 398 TRP A N 1
ATOM 3226 C CA . TRP A 1 398 ? -36.261 8.797 32.734 1.00 82.25 398 TRP A CA 1
ATOM 3227 C C . TRP A 1 398 ? -37.018 8.188 33.916 1.00 82.25 398 TRP A C 1
ATOM 3229 O O . TRP A 1 398 ? -36.844 8.612 35.053 1.00 82.25 398 TRP A O 1
ATOM 3239 N N . ILE A 1 399 ? -37.836 7.165 33.656 1.00 85.12 399 ILE A N 1
ATOM 3240 C CA . ILE A 1 399 ? -38.614 6.468 34.693 1.00 85.12 399 ILE A CA 1
ATOM 3241 C C . ILE A 1 399 ? -37.981 5.110 34.976 1.00 85.12 399 ILE A C 1
ATOM 3243 O O . ILE A 1 399 ? -38.014 4.228 34.127 1.00 85.12 399 ILE A O 1
ATOM 3247 N N . ASN A 1 400 ? -37.408 4.924 36.164 1.00 86.00 400 ASN A N 1
ATOM 3248 C CA . ASN A 1 400 ? -36.617 3.727 36.484 1.00 86.00 400 ASN A CA 1
ATOM 3249 C C . ASN A 1 400 ? -37.409 2.411 36.474 1.00 86.00 400 ASN A C 1
ATOM 3251 O O . ASN A 1 400 ? -36.816 1.368 36.217 1.00 86.00 400 ASN A O 1
ATOM 3255 N N . THR A 1 401 ? -38.730 2.457 36.668 1.00 89.31 401 THR A N 1
ATOM 3256 C CA . THR A 1 401 ? -39.601 1.273 36.571 1.00 89.31 401 THR A CA 1
ATOM 3257 C C . THR A 1 401 ? -39.776 0.777 35.129 1.00 89.31 401 THR A C 1
ATOM 3259 O O . THR A 1 401 ? -40.199 -0.355 34.906 1.00 89.31 401 THR A O 1
ATOM 3262 N N . VAL A 1 402 ? -39.409 1.596 34.135 1.00 92.31 402 VAL A N 1
ATOM 3263 C CA . VAL A 1 402 ? -39.406 1.228 32.717 1.00 92.31 402 VAL A CA 1
ATOM 3264 C C . VAL A 1 402 ? -38.051 0.596 32.350 1.00 92.31 402 VAL A C 1
ATOM 3266 O O . VAL A 1 402 ? -36.999 1.211 32.569 1.00 92.31 402 VAL A O 1
ATOM 3269 N N . PRO A 1 403 ? -38.025 -0.602 31.729 1.00 94.31 403 PRO A N 1
ATOM 3270 C CA . PRO A 1 403 ? -36.783 -1.279 31.362 1.00 94.31 403 PRO A CA 1
ATOM 3271 C C . PRO A 1 403 ? -35.848 -0.405 30.520 1.00 94.31 403 PRO A C 1
ATOM 3273 O O . PRO A 1 403 ? -36.277 0.278 29.589 1.00 94.31 403 PRO A O 1
ATOM 3276 N N . ILE A 1 404 ? -34.539 -0.477 30.782 1.00 91.38 404 ILE A N 1
ATOM 3277 C CA . ILE A 1 404 ? -33.528 0.379 30.134 1.00 91.38 404 ILE A CA 1
ATOM 3278 C C . ILE A 1 404 ? -33.594 0.357 28.597 1.00 91.38 404 ILE A C 1
ATOM 3280 O O . ILE A 1 404 ? -33.507 1.405 27.960 1.00 91.38 404 ILE A O 1
ATOM 3284 N N . LYS A 1 405 ? -33.848 -0.810 27.990 1.00 93.88 405 LYS A N 1
ATOM 3285 C CA . LYS A 1 405 ? -33.993 -0.959 26.530 1.00 93.88 405 LYS A CA 1
ATOM 3286 C C . LYS A 1 405 ? -35.141 -0.125 25.950 1.00 93.88 405 LYS A C 1
ATOM 3288 O O . LYS A 1 405 ? -35.018 0.404 24.847 1.00 93.88 405 LYS A O 1
ATOM 3293 N N . VAL A 1 406 ? -36.231 0.021 26.704 1.00 95.56 406 VAL A N 1
ATOM 3294 C CA . VAL A 1 406 ? -37.399 0.815 26.311 1.00 95.56 406 VAL A CA 1
ATOM 3295 C C . VAL A 1 406 ? -37.068 2.297 26.406 1.00 95.56 406 VAL A C 1
ATOM 3297 O O . VAL A 1 406 ? -37.292 3.031 25.446 1.00 95.56 406 VAL A O 1
ATOM 3300 N N . ARG A 1 407 ? -36.432 2.713 27.507 1.00 93.25 407 ARG A N 1
ATOM 3301 C CA . ARG A 1 407 ? -36.009 4.104 27.712 1.00 93.25 407 ARG A CA 1
ATOM 3302 C C . ARG A 1 407 ? -35.037 4.572 26.620 1.00 93.25 407 ARG A C 1
ATOM 3304 O O . ARG A 1 407 ? -35.219 5.635 26.032 1.00 93.25 407 ARG A O 1
ATOM 3311 N N . ILE A 1 408 ? -34.058 3.732 26.265 1.00 92.06 408 ILE A N 1
ATOM 3312 C CA . ILE A 1 408 ? -33.123 3.992 25.156 1.00 92.06 408 ILE A CA 1
ATOM 3313 C C . ILE A 1 408 ? -33.860 4.052 23.811 1.00 92.06 408 ILE A C 1
ATOM 3315 O O . ILE A 1 408 ? -33.573 4.929 22.994 1.00 92.06 408 ILE A O 1
ATOM 3319 N N . CYS A 1 409 ? -34.801 3.138 23.556 1.00 95.06 409 CYS A N 1
ATOM 3320 C CA . CYS A 1 409 ? -35.597 3.145 22.328 1.00 95.06 409 CYS A CA 1
ATOM 3321 C C . CYS A 1 409 ? -36.392 4.449 22.187 1.00 95.06 409 CYS A C 1
ATOM 3323 O O . CYS A 1 409 ? -36.316 5.095 21.142 1.00 95.06 409 CYS A O 1
ATOM 3325 N N . TYR A 1 410 ? -37.073 4.867 23.253 1.00 92.88 410 TYR A N 1
ATOM 3326 C CA . TYR A 1 410 ? -37.842 6.103 23.308 1.00 92.88 410 TYR A CA 1
ATOM 3327 C C . TYR A 1 410 ? -36.973 7.340 23.058 1.00 92.88 410 TYR A C 1
ATOM 3329 O O . TYR A 1 410 ? -37.259 8.130 22.160 1.00 92.88 410 TYR A O 1
ATOM 3337 N N . TRP A 1 411 ? -35.846 7.460 23.765 1.00 90.50 411 TRP A N 1
ATOM 3338 C CA . TRP A 1 411 ? -34.880 8.541 23.554 1.00 90.50 411 TRP A CA 1
ATOM 3339 C C . TRP A 1 411 ? -34.374 8.593 22.102 1.00 90.50 411 TRP A C 1
ATOM 3341 O O . TRP A 1 411 ? -34.386 9.647 21.462 1.00 90.50 411 TRP A O 1
ATOM 3351 N N . ARG A 1 412 ? -34.008 7.442 21.518 1.00 91.75 412 ARG A N 1
ATOM 3352 C CA . ARG A 1 412 ? -33.591 7.366 20.106 1.00 91.75 412 ARG A CA 1
ATOM 3353 C C . ARG A 1 412 ? -34.713 7.726 19.136 1.00 91.75 412 ARG A C 1
ATOM 3355 O O . ARG A 1 412 ? -34.419 8.282 18.076 1.00 91.75 412 ARG A O 1
ATOM 3362 N N . ALA A 1 413 ? -35.962 7.396 19.462 1.00 91.38 413 ALA A N 1
ATOM 3363 C CA . ALA A 1 413 ? -37.131 7.750 18.664 1.00 91.38 413 ALA A CA 1
ATOM 3364 C C . ALA A 1 413 ? -37.301 9.272 18.603 1.00 91.38 413 ALA A C 1
ATOM 3366 O O . ALA A 1 413 ? -37.422 9.825 17.509 1.00 91.38 413 ALA A O 1
ATOM 3367 N N . ARG A 1 414 ? -37.200 9.944 19.756 1.00 86.75 414 ARG A N 1
ATOM 3368 C CA . ARG A 1 414 ? -37.290 11.408 19.866 1.00 86.75 414 ARG A CA 1
ATOM 3369 C C . ARG A 1 414 ? -36.190 12.135 19.102 1.00 86.75 414 ARG A C 1
ATOM 3371 O O . ARG A 1 414 ? -36.451 13.144 18.460 1.00 86.75 414 ARG A O 1
ATOM 3378 N N . LEU A 1 415 ? -34.976 11.584 19.094 1.00 83.25 415 LEU A N 1
ATOM 3379 C CA . LEU A 1 415 ? -33.862 12.121 18.304 1.00 83.25 415 LEU A CA 1
ATOM 3380 C C . LEU A 1 415 ? -33.961 11.818 16.799 1.00 83.25 415 LEU A C 1
ATOM 3382 O O . LEU A 1 415 ? -33.067 12.191 16.041 1.00 83.25 415 LEU A O 1
ATOM 3386 N N . GLY A 1 416 ? -34.978 11.073 16.353 1.00 87.69 416 GLY A N 1
ATOM 3387 C CA . GLY A 1 416 ? -35.074 10.620 14.967 1.00 87.69 416 GLY A CA 1
ATOM 3388 C C . GLY A 1 416 ? -33.920 9.695 14.561 1.00 87.69 416 GLY A C 1
ATOM 3389 O O . GLY A 1 416 ? -33.531 9.679 13.398 1.00 87.69 416 GLY A O 1
ATOM 3390 N N . ARG A 1 417 ? -33.349 8.932 15.506 1.00 88.62 417 ARG A N 1
ATOM 3391 C CA . ARG A 1 417 ? -32.160 8.069 15.319 1.00 88.62 417 ARG A CA 1
ATOM 3392 C C . ARG A 1 417 ? -32.472 6.568 15.284 1.00 88.62 417 ARG A C 1
ATOM 3394 O O . ARG A 1 417 ? -31.551 5.736 15.304 1.00 88.62 417 ARG A O 1
ATOM 3401 N N . LEU A 1 418 ? -33.750 6.198 15.244 1.00 94.00 418 LEU A N 1
ATOM 3402 C CA . LEU A 1 418 ? -34.164 4.818 14.996 1.00 94.00 418 LEU A CA 1
ATOM 3403 C C . LEU A 1 418 ? -33.886 4.411 13.536 1.00 94.00 418 LEU A C 1
ATOM 3405 O O . LEU A 1 418 ? -33.928 5.267 12.648 1.00 94.00 418 LEU A O 1
ATOM 3409 N N . PRO A 1 419 ? -33.581 3.129 13.264 1.00 94.00 419 PRO A N 1
ATOM 3410 C CA . PRO A 1 419 ? -33.322 2.616 11.918 1.00 94.00 419 PRO A CA 1
ATOM 3411 C C . PRO A 1 419 ? -34.624 2.444 11.109 1.00 94.00 419 PRO A C 1
ATOM 3413 O O . PRO A 1 419 ? -34.994 1.336 10.728 1.00 94.00 419 PRO A O 1
ATOM 3416 N N . THR A 1 420 ? -35.343 3.541 10.869 1.00 95.38 420 THR A N 1
ATOM 3417 C CA . THR A 1 420 ? -36.459 3.568 9.909 1.00 95.38 420 THR A CA 1
ATOM 3418 C C . THR A 1 420 ? -35.914 3.448 8.486 1.00 95.38 420 THR A C 1
ATOM 3420 O O . THR A 1 420 ? -34.756 3.810 8.254 1.00 95.38 420 THR A O 1
ATOM 3423 N N . LYS A 1 421 ? -36.714 2.997 7.511 1.00 93.62 421 LYS A N 1
ATOM 3424 C CA . LYS A 1 421 ? -36.246 2.877 6.116 1.00 93.62 421 LYS A CA 1
ATOM 3425 C C . LYS A 1 421 ? -35.679 4.193 5.591 1.00 93.62 421 LYS A C 1
ATOM 3427 O O . LYS A 1 421 ? -34.597 4.198 5.019 1.00 93.62 421 LYS A O 1
ATOM 3432 N N . ILE A 1 422 ? -36.309 5.327 5.901 1.00 92.62 422 ILE A N 1
ATOM 3433 C CA . ILE A 1 422 ? -35.791 6.649 5.513 1.00 92.62 422 ILE A CA 1
ATOM 3434 C C . ILE A 1 422 ? -34.432 6.966 6.149 1.00 92.62 422 ILE A C 1
ATOM 3436 O O . ILE A 1 422 ? -33.554 7.521 5.489 1.00 92.62 422 ILE A O 1
ATOM 3440 N N . ASN A 1 423 ? -34.211 6.590 7.408 1.00 89.94 423 ASN A N 1
ATOM 3441 C CA . ASN A 1 423 ? -32.910 6.771 8.052 1.00 89.94 423 ASN A CA 1
ATOM 3442 C C . ASN A 1 423 ? -31.843 5.794 7.535 1.00 89.94 423 ASN A C 1
ATOM 3444 O O . ASN A 1 423 ? -30.667 6.150 7.500 1.00 89.94 423 ASN A O 1
ATOM 3448 N N . LEU A 1 424 ? -32.230 4.588 7.117 1.00 89.19 424 LEU A N 1
ATOM 3449 C CA . LEU A 1 424 ? -31.333 3.611 6.495 1.00 89.19 424 LEU A CA 1
ATOM 3450 C C . LEU A 1 424 ? -30.936 4.036 5.073 1.00 89.19 424 LEU A C 1
ATOM 3452 O O . LEU A 1 424 ? -29.752 3.998 4.743 1.00 89.19 424 LEU A O 1
ATOM 3456 N N . VAL A 1 425 ? -31.881 4.561 4.286 1.00 85.38 425 VAL A N 1
ATOM 3457 C CA . VAL A 1 425 ? -31.619 5.172 2.971 1.00 85.38 425 VAL A CA 1
ATOM 3458 C C . VAL A 1 425 ? -30.640 6.343 3.104 1.00 85.38 425 VAL A C 1
ATOM 3460 O O . VAL A 1 425 ? -29.671 6.429 2.353 1.00 85.38 425 VAL A O 1
ATOM 3463 N N . LYS A 1 426 ? -30.808 7.209 4.116 1.00 77.69 426 LYS A N 1
ATOM 3464 C CA . LYS A 1 426 ? -29.842 8.288 4.414 1.00 77.69 426 LYS A CA 1
ATOM 3465 C C . LYS A 1 426 ? -28.430 7.773 4.724 1.00 77.69 426 LYS A C 1
ATOM 3467 O O . LYS A 1 426 ? -27.466 8.493 4.492 1.00 77.69 426 LYS A O 1
ATOM 3472 N N . ARG A 1 427 ? -28.296 6.539 5.219 1.00 80.56 427 ARG A N 1
ATOM 3473 C CA . ARG A 1 427 ? -27.013 5.871 5.502 1.00 80.56 427 ARG A CA 1
ATOM 3474 C C . ARG A 1 427 ? -26.501 5.012 4.340 1.00 80.56 427 ARG A C 1
ATOM 3476 O O . ARG A 1 427 ? -25.543 4.275 4.531 1.00 80.56 427 ARG A O 1
ATOM 3483 N N . ARG A 1 428 ? -27.107 5.123 3.149 1.00 74.69 428 ARG A N 1
ATOM 3484 C CA . ARG A 1 428 ? -26.748 4.362 1.937 1.00 74.69 428 ARG A CA 1
ATOM 3485 C C . ARG A 1 428 ? -26.892 2.841 2.089 1.00 74.69 428 ARG A C 1
ATOM 3487 O O . ARG A 1 428 ? -26.188 2.091 1.424 1.00 74.69 428 ARG A O 1
ATOM 3494 N N . MET A 1 429 ? -27.811 2.386 2.938 1.00 76.25 429 MET A N 1
ATOM 3495 C CA . MET A 1 429 ? -28.211 0.977 2.950 1.00 76.25 429 MET A CA 1
ATOM 3496 C C . MET A 1 429 ? -29.112 0.707 1.741 1.00 76.25 429 MET A C 1
ATOM 3498 O O . MET A 1 429 ? -30.012 1.503 1.467 1.00 76.25 429 MET A O 1
ATOM 3502 N N . GLY A 1 430 ? -28.884 -0.399 1.030 1.00 79.00 430 GLY A N 1
ATOM 3503 C CA . GLY A 1 430 ? -29.729 -0.827 -0.087 1.00 79.00 430 GLY A CA 1
ATOM 3504 C C . GLY A 1 430 ? -31.113 -1.243 0.407 1.00 79.00 430 GLY A C 1
ATOM 3505 O O . GLY A 1 430 ? -31.285 -2.357 0.887 1.00 79.00 430 GLY A O 1
ATOM 3506 N N . ILE A 1 431 ? -32.081 -0.328 0.341 1.00 85.88 431 ILE A N 1
ATOM 3507 C CA . ILE A 1 431 ? -33.482 -0.573 0.691 1.00 85.88 431 ILE A CA 1
ATOM 3508 C C . ILE A 1 431 ? -34.293 -0.560 -0.604 1.00 85.88 431 ILE A C 1
ATOM 3510 O O . ILE A 1 431 ? -34.327 0.459 -1.286 1.00 85.88 431 ILE A O 1
ATOM 3514 N N . GLU A 1 432 ? -34.951 -1.674 -0.918 1.00 83.25 432 GLU A N 1
ATOM 3515 C CA . GLU A 1 432 ? -35.716 -1.853 -2.163 1.00 83.25 432 GLU A CA 1
ATOM 3516 C C . GLU A 1 432 ? -36.965 -0.962 -2.238 1.00 83.25 432 GLU A C 1
ATOM 3518 O O . GLU A 1 432 ? -37.322 -0.468 -3.301 1.00 83.25 432 GLU A O 1
ATOM 3523 N N . SER A 1 433 ? -37.618 -0.720 -1.097 1.00 90.31 433 SER A N 1
ATOM 3524 C CA . SER A 1 433 ? -38.806 0.133 -0.990 1.00 90.31 433 SER A CA 1
ATOM 3525 C C . SER A 1 433 ? -38.787 0.924 0.311 1.00 90.31 433 SER A C 1
ATOM 3527 O O . SER A 1 433 ? -38.600 0.350 1.391 1.00 90.31 433 SER A O 1
ATOM 3529 N N . ASP A 1 434 ? -39.027 2.235 0.228 1.00 90.56 434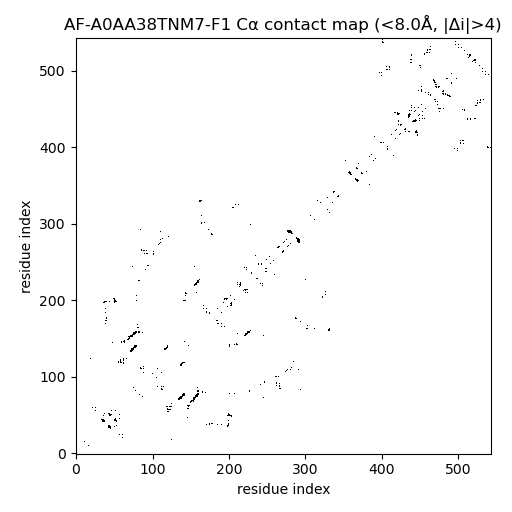 ASP A N 1
ATOM 3530 C CA . ASP A 1 434 ? -39.082 3.133 1.383 1.00 90.56 434 ASP A CA 1
ATOM 3531 C C . ASP A 1 434 ? -40.484 3.279 2.004 1.00 90.56 434 ASP A C 1
ATOM 3533 O O . ASP A 1 434 ? -40.640 4.008 2.991 1.00 90.56 434 ASP A O 1
ATOM 3537 N N . LEU A 1 435 ? -41.472 2.529 1.500 1.00 95.62 435 LEU A N 1
ATOM 3538 C CA . LEU A 1 435 ? -42.827 2.472 2.049 1.00 95.62 435 LEU A CA 1
ATOM 3539 C C . LEU A 1 435 ? -42.857 1.818 3.436 1.00 95.62 435 LEU A C 1
ATOM 3541 O O . LEU A 1 435 ? -42.093 0.894 3.746 1.00 95.62 435 LEU A O 1
ATOM 3545 N N . CYS A 1 436 ? -43.757 2.311 4.282 1.00 96.50 436 CYS A N 1
ATOM 3546 C CA . CYS A 1 436 ? -43.992 1.839 5.637 1.00 96.50 436 CYS A CA 1
ATOM 3547 C C . CYS A 1 436 ? -44.413 0.377 5.642 1.00 96.50 436 CYS A C 1
ATOM 3549 O O . CYS A 1 436 ? -45.422 0.016 5.052 1.00 96.50 436 CYS A O 1
ATOM 3551 N N . VAL A 1 437 ? -43.695 -0.464 6.384 1.00 95.00 437 VAL A N 1
ATOM 3552 C CA . VAL A 1 437 ? -43.995 -1.905 6.429 1.00 95.00 437 VAL A CA 1
ATOM 3553 C C . VAL A 1 437 ? -45.321 -2.235 7.120 1.00 95.00 437 VAL A C 1
ATOM 3555 O O . VAL A 1 437 ? -45.802 -3.353 7.008 1.00 95.00 437 VAL A O 1
ATOM 3558 N N . MET A 1 438 ? -45.909 -1.290 7.864 1.00 95.69 438 MET A N 1
ATOM 3559 C CA . MET A 1 438 ? -47.156 -1.521 8.602 1.00 95.69 438 MET A CA 1
ATOM 3560 C C . MET A 1 438 ? -48.413 -1.206 7.783 1.00 95.69 438 MET A C 1
ATOM 3562 O O . MET A 1 438 ? -49.402 -1.924 7.913 1.00 95.69 438 MET A O 1
ATOM 3566 N N . CYS A 1 439 ? -48.408 -0.126 6.991 1.00 95.06 439 CYS A N 1
ATOM 3567 C CA . CYS A 1 439 ? -49.563 0.273 6.171 1.00 95.06 439 CYS A CA 1
ATOM 3568 C C . CYS A 1 439 ? -49.327 0.167 4.665 1.00 95.06 439 CYS A C 1
ATOM 3570 O O . CYS A 1 439 ? -50.295 0.055 3.934 1.00 95.06 439 CYS A O 1
ATOM 3572 N N . ASN A 1 440 ? -48.072 0.180 4.214 1.00 94.19 440 ASN A N 1
ATOM 3573 C CA . ASN A 1 440 ? -47.681 0.186 2.806 1.00 94.19 440 ASN A CA 1
ATOM 3574 C C . ASN A 1 440 ? -48.173 1.400 1.984 1.00 94.19 440 ASN A C 1
ATOM 3576 O O . ASN A 1 440 ? -48.123 1.358 0.761 1.00 94.19 440 ASN A O 1
ATOM 3580 N N . ASP A 1 441 ? -48.587 2.487 2.646 1.00 92.00 441 ASP A N 1
ATOM 3581 C CA . ASP A 1 441 ? -49.216 3.646 1.985 1.00 92.00 441 ASP A CA 1
ATOM 3582 C C . ASP A 1 441 ? -48.309 4.890 1.901 1.00 92.00 441 ASP A C 1
ATOM 3584 O O . ASP A 1 441 ? -48.377 5.653 0.944 1.00 92.00 441 ASP A O 1
ATOM 3588 N N . GLU A 1 442 ? -47.438 5.118 2.891 1.00 93.94 442 GLU A N 1
ATOM 3589 C CA . GLU A 1 442 ? -46.549 6.291 2.940 1.00 93.94 442 GLU A CA 1
ATOM 3590 C C . GLU A 1 442 ? -45.104 5.901 3.265 1.00 93.94 442 GLU A C 1
ATOM 3592 O O . GLU A 1 442 ? -44.811 4.795 3.723 1.00 93.94 442 GLU A O 1
ATOM 3597 N N . ARG A 1 443 ? -44.182 6.850 3.090 1.00 94.69 443 ARG A N 1
ATOM 3598 C CA . ARG A 1 443 ? -42.757 6.689 3.401 1.00 94.69 443 ARG A CA 1
ATOM 3599 C C . ARG A 1 443 ? -42.512 6.454 4.894 1.00 94.69 443 ARG A C 1
ATOM 3601 O O . ARG A 1 443 ? -43.007 7.182 5.755 1.00 94.69 443 ARG A O 1
ATOM 3608 N N . GLU A 1 444 ? -41.647 5.495 5.217 1.00 95.88 444 GLU A N 1
ATOM 3609 C CA . GLU A 1 444 ? -41.395 5.068 6.596 1.00 95.88 444 GLU A CA 1
ATOM 3610 C C . GLU A 1 444 ? -40.467 6.029 7.377 1.00 95.88 444 GLU A C 1
ATOM 3612 O O . GLU A 1 444 ? -39.268 5.791 7.596 1.00 95.88 444 GLU A O 1
ATOM 3617 N N . THR A 1 445 ? -41.030 7.152 7.817 1.00 95.50 445 THR A N 1
ATOM 3618 C CA . THR A 1 445 ? -40.391 8.089 8.755 1.00 95.50 445 THR A CA 1
ATOM 3619 C C . THR A 1 445 ? -40.748 7.756 10.206 1.00 95.50 445 THR A C 1
ATOM 3621 O O . THR A 1 445 ? -41.733 7.073 10.467 1.00 95.50 445 THR A O 1
ATOM 3624 N N . GLY A 1 446 ? -39.977 8.265 11.176 1.00 93.75 446 GLY A N 1
ATOM 3625 C CA . GLY A 1 446 ? -40.319 8.111 12.597 1.00 93.75 446 GLY A CA 1
ATOM 3626 C C . GLY A 1 446 ? -41.694 8.699 12.940 1.00 93.75 446 GLY A C 1
ATOM 3627 O O . GLY A 1 446 ? -42.493 8.030 13.588 1.00 93.75 446 GLY A O 1
ATOM 3628 N N . ASN A 1 447 ? -42.000 9.902 12.438 1.00 93.44 447 ASN A N 1
ATOM 3629 C CA . ASN A 1 447 ? -43.308 10.528 12.653 1.00 93.44 447 ASN A CA 1
ATOM 3630 C C . ASN A 1 447 ? -44.440 9.717 12.019 1.00 93.44 447 ASN A C 1
ATOM 3632 O O . ASN A 1 447 ? -45.484 9.546 12.640 1.00 93.44 447 ASN A O 1
ATOM 3636 N N . HIS A 1 448 ? -44.217 9.162 10.825 1.00 95.88 448 HIS A N 1
ATOM 3637 C CA . HIS A 1 448 ? -45.207 8.297 10.203 1.00 95.88 448 HIS A CA 1
ATOM 3638 C C . HIS A 1 448 ? -45.456 7.039 11.040 1.00 95.88 448 HIS A C 1
ATOM 3640 O O . HIS A 1 448 ? -46.592 6.794 11.432 1.00 95.88 448 HIS A O 1
ATOM 3646 N N . ILE A 1 449 ? -44.404 6.286 11.392 1.00 97.06 449 ILE A N 1
ATOM 3647 C CA . ILE A 1 449 ? -44.520 5.045 12.181 1.00 97.06 449 ILE A CA 1
ATOM 3648 C C . ILE A 1 449 ? -45.347 5.267 13.453 1.00 97.06 449 ILE A C 1
ATOM 3650 O O . ILE A 1 449 ? -46.230 4.465 13.748 1.00 97.06 449 ILE A O 1
ATOM 3654 N N . PHE A 1 450 ? -45.050 6.320 14.219 1.00 95.56 450 PHE A N 1
ATOM 3655 C CA . PHE A 1 450 ? -45.638 6.498 15.548 1.00 95.56 450 PHE A CA 1
ATOM 3656 C C . PHE A 1 450 ? -46.910 7.346 15.561 1.00 95.56 450 PHE A C 1
ATOM 3658 O O . PHE A 1 450 ? -47.743 7.148 16.447 1.00 95.56 450 PHE A O 1
ATOM 3665 N N . PHE A 1 451 ? -47.088 8.270 14.614 1.00 93.19 451 PHE A N 1
ATOM 3666 C CA . PHE A 1 451 ? -48.135 9.291 14.692 1.00 93.19 451 PHE A CA 1
ATOM 3667 C C . PHE A 1 451 ? -49.123 9.210 13.527 1.00 93.19 451 PHE A C 1
ATOM 3669 O O . PHE A 1 451 ? -50.298 8.936 13.776 1.00 93.19 451 PHE A O 1
ATOM 3676 N N . THR A 1 452 ? -48.687 9.355 12.274 1.00 94.81 452 THR A N 1
ATOM 3677 C CA . THR A 1 452 ? -49.632 9.463 11.140 1.00 94.81 452 THR A CA 1
ATOM 3678 C C . THR A 1 452 ? -50.041 8.131 10.510 1.00 94.81 452 THR A C 1
ATOM 3680 O O . THR A 1 452 ? -51.045 8.079 9.808 1.00 94.81 452 THR A O 1
ATOM 3683 N N . CYS A 1 453 ? -49.334 7.029 10.778 1.00 96.12 453 CYS A N 1
ATOM 3684 C CA . CYS A 1 453 ? -49.679 5.723 10.216 1.00 96.12 453 CYS A CA 1
ATOM 3685 C C . CYS A 1 453 ? -51.095 5.287 10.629 1.00 96.12 453 CYS A C 1
ATOM 3687 O O . CYS A 1 453 ? -51.471 5.350 11.807 1.00 96.12 453 CYS A O 1
ATOM 3689 N N . ARG A 1 454 ? -51.867 4.753 9.672 1.00 95.06 454 ARG A N 1
ATOM 3690 C CA . ARG A 1 454 ? -53.211 4.204 9.917 1.00 95.06 454 ARG A CA 1
ATOM 3691 C C . ARG A 1 454 ? -53.212 3.148 11.026 1.00 95.06 454 ARG A C 1
ATOM 3693 O O . ARG A 1 454 ? -54.075 3.185 11.897 1.00 95.06 454 ARG A O 1
ATOM 3700 N N . LYS A 1 455 ? -52.211 2.260 11.052 1.00 96.06 455 LYS A N 1
ATOM 3701 C CA . LYS A 1 455 ? -52.065 1.238 12.104 1.00 96.06 455 LYS A CA 1
ATOM 3702 C C . LYS A 1 455 ? -51.803 1.845 13.483 1.00 96.06 455 LYS A C 1
ATOM 3704 O O . LYS A 1 455 ? -52.425 1.440 14.458 1.00 96.06 455 LYS A O 1
ATOM 3709 N N . ALA A 1 456 ? -50.950 2.865 13.570 1.00 94.75 456 ALA A N 1
ATOM 3710 C CA . ALA A 1 456 ? -50.716 3.590 14.820 1.00 94.75 456 ALA A CA 1
ATOM 3711 C C . ALA A 1 456 ? -51.978 4.337 15.296 1.00 94.75 456 ALA A C 1
ATOM 3713 O O . ALA A 1 456 ? -52.286 4.361 16.486 1.00 94.75 456 ALA A O 1
ATOM 3714 N N . THR A 1 457 ? -52.758 4.884 14.360 1.00 93.50 457 THR A N 1
ATOM 3715 C CA . THR A 1 457 ? -54.052 5.522 14.646 1.00 93.50 457 THR A CA 1
ATOM 3716 C C . THR A 1 457 ? -55.071 4.527 15.208 1.00 93.50 457 THR A C 1
ATOM 3718 O O . THR A 1 457 ? -55.750 4.838 16.184 1.00 93.50 457 THR A O 1
ATOM 3721 N N . GLU A 1 458 ? -55.159 3.316 14.650 1.00 94.12 458 GLU A N 1
ATOM 3722 C CA . GLU A 1 458 ? -56.004 2.234 15.181 1.00 94.12 458 GLU A CA 1
ATOM 3723 C C . GLU A 1 458 ? -55.611 1.853 16.619 1.00 94.12 458 GLU A C 1
ATOM 3725 O O . GLU A 1 458 ? -56.487 1.718 17.473 1.00 94.12 458 GLU A O 1
ATOM 3730 N N . VAL A 1 459 ? -54.305 1.759 16.913 1.00 94.75 459 VAL A N 1
ATOM 3731 C CA . VAL A 1 459 ? -53.797 1.519 18.279 1.00 94.75 459 VAL A CA 1
ATOM 3732 C C . VAL A 1 459 ? -54.243 2.632 19.232 1.00 94.75 459 VAL A C 1
ATOM 3734 O O . VAL A 1 459 ? -54.767 2.340 20.305 1.00 94.75 459 VAL A O 1
ATOM 3737 N N . ARG A 1 460 ? -54.088 3.909 18.849 1.00 91.81 460 ARG A N 1
ATOM 3738 C CA . ARG A 1 460 ? -54.529 5.042 19.688 1.00 91.81 460 ARG A CA 1
ATOM 3739 C C . ARG A 1 460 ? -56.034 5.028 19.940 1.00 91.81 460 ARG A C 1
ATOM 3741 O O . ARG A 1 460 ? -56.445 5.242 21.075 1.00 91.81 460 ARG A O 1
ATOM 3748 N N . ARG A 1 461 ? -56.852 4.728 18.924 1.00 90.94 461 ARG A N 1
ATOM 3749 C CA . ARG A 1 461 ? -58.314 4.607 19.081 1.00 90.94 461 ARG A CA 1
ATOM 3750 C C . ARG A 1 461 ? -58.684 3.532 20.101 1.00 90.94 461 ARG A C 1
ATOM 3752 O O . ARG A 1 461 ? -59.506 3.794 20.971 1.00 90.94 461 ARG A O 1
ATOM 3759 N N . ALA A 1 462 ? -58.041 2.366 20.042 1.00 91.56 462 ALA A N 1
ATOM 3760 C CA . ALA A 1 462 ? -58.258 1.300 21.018 1.00 91.56 462 ALA A CA 1
ATOM 3761 C C . ALA A 1 462 ? -57.826 1.709 22.440 1.00 91.56 462 ALA A C 1
ATOM 3763 O O . ALA A 1 462 ? -58.533 1.429 23.402 1.00 91.56 462 ALA A O 1
ATOM 3764 N N . LEU A 1 463 ? -56.702 2.420 22.586 1.00 88.75 463 LEU A N 1
ATOM 3765 C CA . LEU A 1 463 ? -56.245 2.923 23.889 1.00 88.75 463 LEU A CA 1
ATOM 3766 C C . LEU A 1 463 ? -57.136 4.037 24.455 1.00 88.75 463 LEU A C 1
ATOM 3768 O O . LEU A 1 463 ? -57.267 4.150 25.673 1.00 88.75 463 LEU A O 1
ATOM 3772 N N . ASN A 1 464 ? -57.772 4.839 23.599 1.00 87.25 464 ASN A N 1
ATOM 3773 C CA . ASN A 1 464 ? -58.707 5.876 24.034 1.00 87.25 464 ASN A CA 1
ATOM 3774 C C . ASN A 1 464 ? -59.993 5.313 24.634 1.00 87.25 464 ASN A C 1
ATOM 3776 O O . ASN A 1 464 ? -60.526 5.936 25.545 1.00 87.25 464 ASN A O 1
ATOM 3780 N N . LEU A 1 465 ? -60.428 4.118 24.221 1.00 85.94 465 LEU A N 1
ATOM 3781 C CA . LEU A 1 465 ? -61.517 3.401 24.900 1.00 85.94 465 LEU A CA 1
ATOM 3782 C C . LEU A 1 465 ? -61.164 3.040 26.352 1.00 85.94 465 LEU A C 1
ATOM 3784 O O . LEU A 1 465 ? -62.061 2.802 27.153 1.00 85.94 465 LEU A O 1
ATOM 3788 N N . TRP A 1 466 ? -59.870 2.987 26.688 1.00 84.31 466 TRP A N 1
ATOM 3789 C CA . TRP A 1 466 ? -59.389 2.634 28.020 1.00 84.31 466 TRP A CA 1
ATOM 3790 C C . TRP A 1 466 ? -59.059 3.852 28.893 1.00 84.31 466 TRP A C 1
ATOM 3792 O O . TRP A 1 466 ? -59.594 3.958 29.992 1.00 84.31 466 TRP A O 1
ATOM 3802 N N . MET A 1 467 ? -58.189 4.766 28.442 1.00 77.19 467 MET A N 1
ATOM 3803 C CA . MET A 1 467 ? -57.749 5.907 29.274 1.00 77.19 467 MET A CA 1
ATOM 3804 C C . MET A 1 467 ? -58.159 7.279 28.747 1.00 77.19 467 MET A C 1
ATOM 3806 O O . MET A 1 467 ? -57.963 8.262 29.458 1.00 77.19 467 MET A O 1
ATOM 3810 N N . ASN A 1 468 ? -58.685 7.368 27.522 1.00 82.31 468 ASN A N 1
ATOM 3811 C CA . ASN A 1 468 ? -58.999 8.636 26.855 1.00 82.31 468 ASN A CA 1
ATOM 3812 C C . ASN A 1 468 ? -57.837 9.662 26.906 1.00 82.31 468 ASN A C 1
ATOM 3814 O O . ASN A 1 468 ? -58.019 10.811 27.301 1.00 82.31 468 ASN A O 1
ATOM 3818 N N . LEU A 1 469 ? -56.615 9.221 26.575 1.00 75.56 469 LEU A N 1
ATOM 3819 C CA . LEU A 1 469 ? -55.376 9.999 26.762 1.00 75.56 469 LEU A CA 1
ATOM 3820 C C . LEU A 1 469 ? -54.688 10.449 25.476 1.00 75.56 469 LEU A C 1
ATOM 3822 O O . LEU A 1 469 ? -53.757 11.244 25.548 1.00 75.56 469 LEU A O 1
ATOM 3826 N N . PHE A 1 470 ? -55.069 9.927 24.315 1.00 75.12 470 PHE A N 1
ATOM 3827 C CA . PHE A 1 470 ? -54.396 10.216 23.056 1.00 75.12 470 PHE A CA 1
ATOM 3828 C C . PHE A 1 470 ? -55.259 11.105 22.158 1.00 75.12 470 PHE A C 1
ATOM 3830 O O . PHE A 1 470 ? -56.476 10.929 22.099 1.00 75.12 470 PHE A O 1
ATOM 3837 N N . PRO A 1 471 ? -54.662 12.025 21.389 1.00 70.88 471 PRO A N 1
ATOM 3838 C CA . PRO A 1 471 ? -55.421 12.894 20.514 1.00 70.88 471 PRO A CA 1
ATOM 3839 C C . PRO A 1 471 ? -55.903 12.106 19.291 1.00 70.88 471 PRO A C 1
ATOM 3841 O O . PRO A 1 471 ? -55.217 11.211 18.778 1.00 70.88 471 PRO A O 1
ATOM 3844 N N . ASN A 1 472 ? -57.092 12.464 18.801 1.00 67.88 472 ASN A N 1
ATOM 3845 C CA . ASN A 1 472 ? -57.669 11.858 17.598 1.00 67.88 472 ASN A CA 1
ATOM 3846 C C . ASN A 1 472 ? -56.807 12.135 16.352 1.00 67.88 472 ASN A C 1
ATOM 3848 O O . ASN A 1 472 ? -56.711 11.281 15.469 1.00 67.88 472 ASN A O 1
ATOM 3852 N N . SER A 1 473 ? -56.120 13.280 16.322 1.00 76.00 473 SER A N 1
ATOM 3853 C CA . SER A 1 473 ? -55.109 13.647 15.328 1.00 76.00 473 SER A CA 1
ATOM 3854 C C . SER A 1 473 ? -53.752 13.857 16.000 1.00 76.00 473 SER A C 1
ATOM 3856 O O . SER A 1 473 ? -53.638 14.645 16.932 1.00 76.00 473 SER A O 1
ATOM 3858 N N . CYS A 1 474 ? -52.719 13.168 15.516 1.00 84.06 474 CYS A N 1
ATOM 3859 C CA . CYS A 1 474 ? -51.343 13.294 15.995 1.00 84.06 474 CYS A CA 1
ATOM 3860 C C . CYS A 1 474 ? -50.422 13.214 14.778 1.00 84.06 474 CYS A C 1
ATOM 3862 O O . CYS A 1 474 ? -50.386 12.169 14.123 1.00 84.06 474 CYS A O 1
ATOM 3864 N N . ALA A 1 475 ? -49.700 14.285 14.459 1.00 86.06 475 ALA A N 1
ATOM 3865 C CA . ALA A 1 475 ? -48.790 14.327 13.317 1.00 86.06 475 ALA A CA 1
ATOM 3866 C C . ALA A 1 475 ? -47.316 14.254 13.733 1.00 86.06 475 ALA A C 1
ATOM 3868 O O . ALA A 1 475 ? -46.466 13.782 12.972 1.00 86.06 475 ALA A O 1
ATOM 3869 N N . ASN A 1 476 ? -46.995 14.710 14.941 1.00 87.56 476 ASN A N 1
ATOM 3870 C CA . ASN A 1 476 ? -45.621 14.823 15.412 1.00 87.56 476 ASN A CA 1
ATOM 3871 C C . ASN A 1 476 ? -45.501 14.591 16.934 1.00 87.56 476 ASN A C 1
ATOM 3873 O O . ASN A 1 476 ? -46.472 14.271 17.619 1.00 87.56 476 ASN A O 1
ATOM 3877 N N . TRP A 1 477 ? -44.276 14.728 17.449 1.00 85.69 477 TRP A N 1
ATOM 3878 C CA . TRP A 1 477 ? -43.976 14.565 18.871 1.00 85.69 477 TRP A CA 1
ATOM 3879 C C . TRP A 1 477 ? -44.630 15.626 19.763 1.00 85.69 477 TRP A C 1
ATOM 3881 O O . TRP A 1 477 ? -45.022 15.289 20.871 1.00 85.69 477 TRP A O 1
ATOM 3891 N N . GLU A 1 478 ? -44.748 16.878 19.321 1.00 82.69 478 GLU A N 1
ATOM 3892 C CA . GLU A 1 478 ? -45.382 17.952 20.101 1.00 82.69 478 GLU A CA 1
ATOM 3893 C C . GLU A 1 478 ? -46.871 17.663 20.291 1.00 82.69 478 GLU A C 1
ATOM 3895 O O . GLU A 1 478 ? -47.349 17.672 21.425 1.00 82.69 478 GLU A O 1
ATOM 3900 N N . ASP A 1 479 ? -47.565 17.259 19.222 1.00 82.75 479 ASP A N 1
ATOM 3901 C CA . ASP A 1 479 ? -48.964 16.816 19.292 1.00 82.75 479 ASP A CA 1
ATOM 3902 C C . ASP A 1 479 ? -49.136 15.630 20.246 1.00 82.75 479 ASP A C 1
ATOM 3904 O O . ASP A 1 479 ? -50.162 15.503 20.899 1.00 82.75 479 ASP A O 1
ATOM 3908 N N . PHE A 1 480 ? -48.139 14.745 20.326 1.00 83.75 480 PHE A N 1
ATOM 3909 C CA . PHE A 1 480 ? -48.157 13.578 21.207 1.00 83.75 480 PHE A CA 1
ATOM 3910 C C . PHE A 1 480 ? -47.886 13.932 22.682 1.00 83.75 480 PHE A C 1
ATOM 3912 O O . PHE A 1 480 ? -48.331 13.220 23.586 1.00 83.75 480 PHE A O 1
ATOM 3919 N N . TYR A 1 481 ? -47.146 15.017 22.937 1.00 77.44 481 TYR A N 1
ATOM 3920 C CA . TYR A 1 481 ? -46.759 15.471 24.277 1.00 77.44 481 TYR A CA 1
ATOM 3921 C C . TYR A 1 481 ? -47.768 16.435 24.908 1.00 77.44 481 TYR A C 1
ATOM 3923 O O . TYR A 1 481 ? -48.006 16.333 26.111 1.00 77.44 481 TYR A O 1
ATOM 3931 N N . ASN A 1 482 ? -48.379 17.322 24.119 1.00 70.56 482 ASN A N 1
ATOM 3932 C CA . ASN A 1 482 ? -49.283 18.386 24.580 1.00 70.56 482 ASN A CA 1
ATOM 3933 C C . ASN A 1 482 ? -50.675 17.887 25.017 1.00 70.56 482 ASN A C 1
ATOM 3935 O O . ASN A 1 482 ? -51.643 18.643 25.034 1.00 70.56 482 ASN A O 1
ATOM 3939 N N . VAL A 1 483 ? -50.802 16.604 25.357 1.00 62.03 483 VAL A N 1
ATOM 3940 C CA . VAL A 1 483 ? -52.094 15.946 25.549 1.00 62.03 483 VAL A CA 1
ATOM 3941 C C . VAL A 1 483 ? -52.346 15.714 27.029 1.00 62.03 483 VAL A C 1
ATOM 3943 O O . VAL A 1 483 ? -51.637 14.943 27.681 1.00 62.03 483 VAL A O 1
ATOM 3946 N N . HIS A 1 484 ? -53.408 16.349 27.513 1.00 58.06 484 HIS A N 1
ATOM 3947 C CA . HIS A 1 484 ? -54.092 16.040 28.760 1.00 58.06 484 HIS A CA 1
ATOM 3948 C C . HIS A 1 484 ? -55.528 15.687 28.378 1.00 58.06 484 HIS A C 1
ATOM 3950 O O . HIS A 1 484 ? -56.260 16.535 27.870 1.00 58.06 484 HIS A O 1
ATOM 3956 N N . GLY A 1 485 ? -55.918 14.421 28.527 1.00 54.22 485 GLY A N 1
ATOM 3957 C CA . GLY A 1 485 ? -57.294 14.016 28.259 1.00 54.22 485 GLY A CA 1
ATOM 3958 C C . GLY A 1 485 ? -58.228 14.736 29.227 1.00 54.22 485 GLY A C 1
ATOM 3959 O O . GLY A 1 485 ? -58.221 14.421 30.415 1.00 54.22 485 GLY A O 1
ATOM 3960 N N . ALA A 1 486 ? -59.012 15.702 28.744 1.00 47.47 486 ALA A N 1
ATOM 3961 C CA . ALA A 1 486 ? -60.074 16.302 29.543 1.00 47.47 486 ALA A CA 1
ATOM 3962 C C . ALA A 1 486 ? -61.026 15.179 29.998 1.00 47.47 486 ALA A C 1
ATOM 3964 O O . ALA A 1 486 ? -61.623 14.495 29.166 1.00 47.47 486 ALA A O 1
ATOM 3965 N N . GLY A 1 487 ? -61.101 14.940 31.310 1.00 55.16 487 GLY A N 1
ATOM 3966 C CA . GLY A 1 487 ? -61.914 13.868 31.897 1.00 55.16 487 GLY A CA 1
ATOM 3967 C C . GLY A 1 487 ? -61.260 12.479 31.968 1.00 55.16 487 GLY A C 1
ATOM 3968 O O . GLY A 1 487 ? -61.965 11.504 32.211 1.00 55.16 487 GLY A O 1
ATOM 3969 N N . SER A 1 488 ? -59.942 12.345 31.763 1.00 63.03 488 SER A N 1
ATOM 3970 C CA . SER A 1 488 ? -59.230 11.088 32.042 1.00 63.03 488 SER A CA 1
ATOM 3971 C C . SER A 1 488 ? -58.877 10.968 33.527 1.00 63.03 488 SER A C 1
ATOM 3973 O O . SER A 1 488 ? -58.235 11.858 34.080 1.00 63.03 488 SER A O 1
ATOM 3975 N N . ASN A 1 489 ? -59.173 9.814 34.138 1.00 60.75 489 ASN A N 1
ATOM 3976 C CA . ASN A 1 489 ? -58.762 9.478 35.513 1.00 60.75 489 ASN A CA 1
ATOM 3977 C C . ASN A 1 489 ? -57.230 9.456 35.717 1.00 60.75 489 ASN A C 1
ATOM 3979 O O . ASN A 1 489 ? -56.765 9.339 36.846 1.00 60.75 489 ASN A O 1
ATOM 3983 N N . PHE A 1 490 ? -56.445 9.538 34.635 1.00 63.28 490 PHE A N 1
ATOM 3984 C CA . PHE A 1 490 ? -54.981 9.467 34.641 1.00 63.28 490 PHE A CA 1
ATOM 3985 C C . PHE A 1 490 ? -54.306 10.766 34.170 1.00 63.28 490 PHE A C 1
ATOM 3987 O O . PHE A 1 490 ? -53.078 10.815 34.104 1.00 63.28 490 PHE A O 1
ATOM 3994 N N . ALA A 1 491 ? -55.074 11.809 33.819 1.00 60.34 491 ALA A N 1
ATOM 3995 C CA . ALA A 1 491 ? -54.533 13.049 33.247 1.00 60.34 491 ALA A CA 1
ATOM 3996 C C . ALA A 1 491 ? -53.586 13.806 34.195 1.00 60.34 491 ALA A C 1
ATOM 3998 O O . ALA A 1 491 ? -52.680 14.496 33.720 1.00 60.34 491 ALA A O 1
ATOM 3999 N N . ASP A 1 492 ? -53.763 13.639 35.508 1.00 63.44 492 ASP A N 1
ATOM 4000 C CA . ASP A 1 492 ? -52.983 14.345 36.530 1.00 63.44 492 ASP A CA 1
ATOM 4001 C C . ASP A 1 492 ? -51.721 13.578 36.973 1.00 63.44 492 ASP A C 1
ATOM 4003 O O . ASP A 1 492 ? -50.796 14.168 37.541 1.00 63.44 492 ASP A O 1
ATOM 4007 N N . ASP A 1 493 ? -51.609 12.280 36.658 1.00 78.12 493 ASP A N 1
ATOM 4008 C CA . ASP A 1 493 ? -50.436 11.475 37.011 1.00 78.12 493 ASP A CA 1
ATOM 4009 C C . ASP A 1 493 ? -49.373 11.521 35.902 1.00 78.12 493 ASP A C 1
ATOM 4011 O O . ASP A 1 493 ? -49.302 10.684 34.993 1.00 78.12 493 ASP A O 1
ATOM 4015 N N . LYS A 1 494 ? -48.476 12.507 36.016 1.00 79.25 494 LYS A N 1
ATOM 4016 C CA . LYS A 1 494 ? -47.342 12.710 35.096 1.00 79.25 494 LYS A CA 1
ATOM 4017 C C . LYS A 1 494 ? -46.473 11.459 34.914 1.00 79.25 494 LYS A C 1
ATOM 4019 O O . LYS A 1 494 ? -45.889 11.284 33.842 1.00 79.25 494 LYS A O 1
ATOM 4024 N N . LYS A 1 495 ? -46.367 10.593 35.929 1.00 84.31 495 LYS A N 1
ATOM 4025 C CA . LYS A 1 495 ? -45.568 9.365 35.856 1.00 84.31 495 LYS A CA 1
ATOM 4026 C C . LYS A 1 495 ? -46.284 8.319 35.003 1.00 84.31 495 LYS A C 1
ATOM 4028 O O . LYS A 1 495 ? -45.653 7.749 34.113 1.00 84.31 495 LYS A O 1
ATOM 4033 N N . ILE A 1 496 ? -47.582 8.102 35.220 1.00 84.88 496 ILE A N 1
ATOM 4034 C CA . ILE A 1 496 ? -48.392 7.165 34.420 1.00 84.88 496 ILE A CA 1
ATOM 4035 C C . ILE A 1 496 ? -48.455 7.611 32.955 1.00 84.88 496 ILE A C 1
ATOM 4037 O O . ILE A 1 496 ? -48.295 6.780 32.054 1.00 84.88 496 ILE A O 1
ATOM 4041 N N . LEU A 1 497 ? -48.609 8.913 32.697 1.00 83.19 497 LEU A N 1
ATOM 4042 C CA . LEU A 1 497 ? -48.608 9.462 31.338 1.00 83.19 497 LEU A CA 1
ATOM 4043 C C . LEU A 1 497 ? -47.309 9.144 30.592 1.00 83.19 497 LEU A C 1
ATOM 4045 O O . LEU A 1 497 ? -47.334 8.661 29.459 1.00 83.19 497 LEU A O 1
ATOM 4049 N N . GLU A 1 498 ? -46.160 9.365 31.224 1.00 86.81 498 GLU A N 1
ATOM 4050 C CA . GLU A 1 498 ? -44.878 9.125 30.567 1.00 86.81 498 GLU A CA 1
ATOM 4051 C C . GLU A 1 498 ? -44.557 7.625 30.429 1.00 86.81 498 GLU A C 1
ATOM 4053 O O . GLU A 1 498 ? -44.002 7.211 29.408 1.00 86.81 498 GLU A O 1
ATOM 4058 N N . ILE A 1 499 ? -44.963 6.784 31.391 1.00 90.56 499 ILE A N 1
ATOM 4059 C CA . ILE A 1 499 ? -44.916 5.315 31.256 1.00 90.56 499 ILE A CA 1
ATOM 4060 C C . ILE A 1 499 ? -45.732 4.877 30.035 1.00 90.56 499 ILE A C 1
ATOM 4062 O O . ILE A 1 499 ? -45.255 4.088 29.216 1.00 90.56 499 ILE A O 1
ATOM 4066 N N . THR A 1 500 ? -46.931 5.435 29.872 1.00 90.31 500 THR A N 1
ATOM 4067 C CA . THR A 1 500 ? -47.828 5.147 28.747 1.00 90.31 500 THR A CA 1
ATOM 4068 C C . THR A 1 500 ? -47.204 5.533 27.410 1.00 90.31 500 THR A C 1
ATOM 4070 O O . THR A 1 500 ? -47.205 4.730 26.473 1.00 90.31 500 THR A O 1
ATOM 4073 N N . ARG A 1 501 ? -46.617 6.729 27.308 1.00 89.75 501 ARG A N 1
ATOM 4074 C CA . ARG A 1 501 ? -45.928 7.188 26.090 1.00 89.75 501 ARG A CA 1
ATOM 4075 C C . ARG A 1 501 ? -44.766 6.270 25.712 1.00 89.75 501 ARG A C 1
ATOM 4077 O O . ARG A 1 501 ? -44.626 5.896 24.546 1.00 89.75 501 ARG A O 1
ATOM 4084 N N . GLN A 1 502 ? -43.961 5.859 26.689 1.00 93.06 502 GLN A N 1
ATOM 4085 C CA . GLN A 1 502 ? -42.847 4.937 26.461 1.00 93.06 502 GLN A CA 1
ATOM 4086 C C . GLN A 1 502 ? -43.326 3.541 26.041 1.00 93.06 502 GLN A C 1
ATOM 4088 O O . GLN A 1 502 ? -42.762 2.958 25.110 1.00 93.06 502 GLN A O 1
ATOM 4093 N N . ALA A 1 503 ? -44.391 3.029 26.666 1.00 95.12 503 ALA A N 1
ATOM 4094 C CA . ALA A 1 503 ? -45.012 1.757 26.299 1.00 95.12 503 ALA A CA 1
ATOM 4095 C C . ALA A 1 503 ? -45.550 1.787 24.864 1.00 95.12 503 ALA A C 1
ATOM 4097 O O . ALA A 1 503 ? -45.298 0.858 24.098 1.00 95.12 503 ALA A O 1
ATOM 4098 N N . TYR A 1 504 ? -46.211 2.881 24.477 1.00 95.12 504 TYR A N 1
ATOM 4099 C CA . TYR A 1 504 ? -46.742 3.089 23.132 1.00 95.12 504 TYR A CA 1
ATOM 4100 C C . TYR A 1 504 ? -45.651 3.026 22.056 1.00 95.12 504 TYR A C 1
ATOM 4102 O O . TYR A 1 504 ? -45.732 2.215 21.129 1.00 95.12 504 TYR A O 1
ATOM 4110 N N . ILE A 1 505 ? -44.592 3.830 22.203 1.00 95.81 505 ILE A N 1
ATOM 4111 C CA . ILE A 1 505 ? -43.484 3.872 21.237 1.00 95.81 505 ILE A CA 1
ATOM 4112 C C . ILE A 1 505 ? -42.798 2.507 21.143 1.00 95.81 505 ILE A C 1
ATOM 4114 O O . ILE A 1 505 ? -42.522 2.021 20.045 1.00 95.81 505 ILE A O 1
ATOM 4118 N N . TRP A 1 506 ? -42.564 1.853 22.281 1.00 97.75 506 TRP A N 1
ATOM 4119 C CA . TRP A 1 506 ? -41.941 0.534 22.316 1.00 97.75 506 TRP A CA 1
ATOM 4120 C C . TRP A 1 506 ? -42.783 -0.545 21.634 1.00 97.75 506 TRP A C 1
ATOM 4122 O O . TRP A 1 506 ? -42.266 -1.300 20.810 1.00 97.75 506 TRP A O 1
ATOM 4132 N N . ALA A 1 507 ? -44.075 -0.620 21.953 1.00 97.88 507 ALA A N 1
ATOM 4133 C CA . ALA A 1 507 ? -44.961 -1.651 21.429 1.00 97.88 507 ALA A CA 1
ATOM 4134 C C . ALA A 1 507 ? -45.160 -1.516 19.913 1.00 97.88 507 ALA A C 1
ATOM 4136 O O . ALA A 1 507 ? -45.104 -2.522 19.204 1.00 97.88 507 ALA A O 1
ATOM 4137 N N . ILE A 1 508 ? -45.300 -0.288 19.399 1.00 97.81 508 ILE A N 1
ATOM 4138 C CA . ILE A 1 508 ? -45.343 -0.040 17.950 1.00 97.81 508 ILE A CA 1
ATOM 4139 C C . ILE A 1 508 ? -44.016 -0.427 17.299 1.00 97.81 508 ILE A C 1
ATOM 4141 O O . ILE A 1 508 ? -44.013 -1.110 16.275 1.00 97.81 508 ILE A O 1
ATOM 4145 N N . TRP A 1 509 ? -42.882 -0.048 17.894 1.00 97.94 509 TRP A N 1
ATOM 4146 C CA . TRP A 1 509 ? -41.564 -0.367 17.345 1.00 97.94 509 TRP A CA 1
ATOM 4147 C C . TRP A 1 509 ? -41.309 -1.879 17.265 1.00 97.94 509 TRP A C 1
ATOM 4149 O O . TRP A 1 509 ? -40.840 -2.381 16.242 1.00 97.94 509 TRP A O 1
ATOM 4159 N N . ILE A 1 510 ? -41.661 -2.627 18.314 1.00 96.88 510 ILE A N 1
ATOM 4160 C CA . ILE A 1 510 ? -41.566 -4.092 18.327 1.00 96.88 510 ILE A CA 1
ATOM 4161 C C . ILE A 1 510 ? -42.547 -4.722 17.338 1.00 96.88 510 ILE A C 1
ATOM 4163 O O . ILE A 1 510 ? -42.156 -5.623 16.596 1.00 96.88 510 ILE A O 1
ATOM 4167 N N . GLY A 1 511 ? -43.789 -4.236 17.278 1.00 96.69 511 GLY A N 1
ATOM 4168 C CA . GLY A 1 511 ? -44.776 -4.688 16.298 1.00 96.69 511 GLY A CA 1
ATOM 4169 C C . GLY A 1 511 ? -44.264 -4.524 14.867 1.00 96.69 511 GLY A C 1
ATOM 4170 O O . GLY A 1 511 ? -44.267 -5.485 14.104 1.00 96.69 511 GLY A O 1
ATOM 4171 N N . ARG A 1 512 ? -43.719 -3.350 14.529 1.00 96.94 512 ARG A N 1
ATOM 4172 C CA . ARG A 1 512 ? -43.079 -3.069 13.235 1.00 96.94 512 ARG A CA 1
ATOM 4173 C C . ARG A 1 512 ? -41.906 -4.010 12.960 1.00 96.94 512 ARG A C 1
ATOM 4175 O O . ARG A 1 512 ? -41.790 -4.542 11.862 1.00 96.94 512 ARG A O 1
ATOM 4182 N N . ASN A 1 513 ? -41.026 -4.228 13.936 1.00 96.69 513 ASN A N 1
ATOM 4183 C CA . ASN A 1 513 ? -39.871 -5.114 13.760 1.00 96.69 513 ASN A CA 1
ATOM 4184 C C . ASN A 1 513 ? -40.282 -6.576 13.552 1.00 96.69 513 ASN A C 1
ATOM 4186 O O . ASN A 1 513 ? -39.638 -7.276 12.780 1.00 96.69 513 ASN A O 1
ATOM 4190 N N . ASN A 1 514 ? -41.371 -7.026 14.174 1.00 96.00 514 ASN A N 1
ATOM 4191 C CA . ASN A 1 514 ? -41.930 -8.351 13.921 1.00 96.00 514 ASN A CA 1
ATOM 4192 C C . ASN A 1 514 ? -42.422 -8.522 12.477 1.00 96.00 514 ASN A C 1
ATOM 4194 O O . ASN A 1 514 ? -42.316 -9.625 11.945 1.00 96.00 514 ASN A O 1
ATOM 4198 N N . VAL A 1 515 ? -42.913 -7.456 11.834 1.00 95.69 515 VAL A N 1
ATOM 4199 C CA . VAL A 1 515 ? -43.257 -7.500 10.403 1.00 95.69 515 VAL A CA 1
ATOM 4200 C C . VAL A 1 515 ? -42.018 -7.776 9.557 1.00 95.69 515 VAL A C 1
ATOM 4202 O O . VAL A 1 515 ? -42.049 -8.623 8.676 1.00 95.69 515 VAL A O 1
ATOM 4205 N N . ILE A 1 516 ? -40.904 -7.111 9.863 1.00 92.38 516 ILE A N 1
ATOM 4206 C CA . ILE A 1 516 ? -39.680 -7.200 9.056 1.00 92.38 516 ILE A CA 1
ATOM 4207 C C . ILE A 1 516 ? -38.906 -8.486 9.303 1.00 92.38 516 ILE A C 1
ATOM 4209 O O . ILE A 1 516 ? -38.497 -9.146 8.358 1.00 92.38 516 ILE A O 1
ATOM 4213 N N . PHE A 1 517 ? -38.648 -8.811 10.567 1.00 94.88 517 PHE A N 1
ATOM 4214 C CA . PHE A 1 517 ? -37.697 -9.866 10.914 1.00 94.88 517 PHE A CA 1
ATOM 4215 C C . PHE A 1 517 ? -38.367 -11.220 11.136 1.00 94.88 517 PHE A C 1
ATOM 4217 O O . PHE A 1 517 ? -37.701 -12.242 11.039 1.00 94.88 517 PHE A O 1
ATOM 4224 N N . ASN A 1 518 ? -39.671 -11.229 11.426 1.00 93.88 518 ASN A N 1
ATOM 4225 C CA . ASN A 1 518 ? -40.411 -12.440 11.785 1.00 93.88 518 ASN A CA 1
ATOM 4226 C C . ASN A 1 518 ? -41.604 -12.709 10.853 1.00 93.88 518 ASN A C 1
ATOM 4228 O O . ASN A 1 518 ? -42.425 -13.567 11.172 1.00 93.88 518 ASN A O 1
ATOM 4232 N N . ASN A 1 519 ? -41.722 -11.965 9.745 1.00 91.06 519 ASN A N 1
ATOM 4233 C CA . ASN A 1 519 ? -42.781 -12.098 8.740 1.00 91.06 519 ASN A CA 1
ATOM 4234 C C . ASN A 1 519 ? -44.210 -12.123 9.3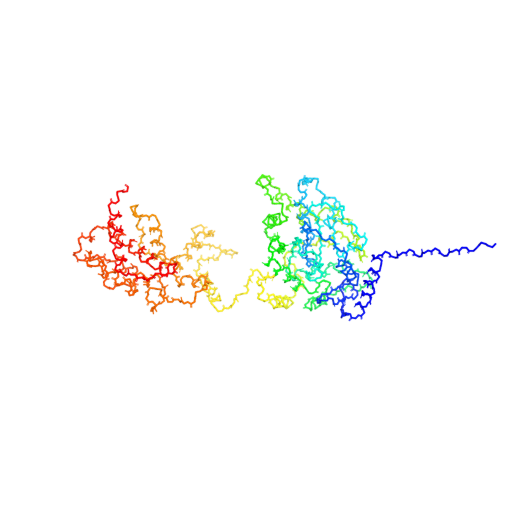32 1.00 91.06 519 ASN A C 1
ATOM 4236 O O . ASN A 1 519 ? -45.077 -12.876 8.892 1.00 91.06 519 ASN A O 1
ATOM 4240 N N . LYS A 1 520 ? -44.449 -11.339 10.393 1.00 93.31 520 LYS A N 1
ATOM 4241 C CA . LYS A 1 520 ? -45.762 -11.242 11.053 1.00 93.31 520 LYS A CA 1
ATOM 4242 C C . LYS A 1 520 ? -46.596 -10.108 10.461 1.00 93.31 520 LYS A C 1
ATOM 4244 O O . LYS A 1 520 ? -46.062 -9.117 9.981 1.00 93.31 520 LYS A O 1
ATOM 4249 N N . VAL A 1 521 ? -47.918 -10.188 10.591 1.00 93.69 521 VAL A N 1
ATOM 4250 C CA . VAL A 1 521 ? -48.813 -9.058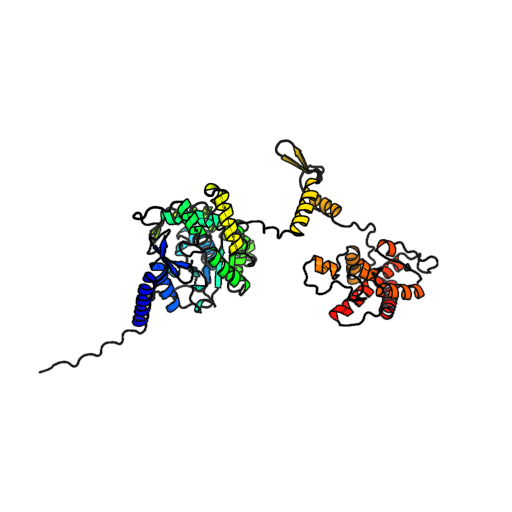 10.292 1.00 93.69 521 VAL A CA 1
ATOM 4251 C C . VAL A 1 521 ? -48.930 -8.156 11.520 1.00 93.69 521 VAL A C 1
ATOM 4253 O O . VAL A 1 521 ? -49.104 -8.636 12.642 1.00 93.69 521 VAL A O 1
ATOM 4256 N N . PHE A 1 522 ? -48.846 -6.838 11.325 1.00 97.06 522 PHE A N 1
ATOM 4257 C CA . PHE A 1 522 ? -49.051 -5.883 12.413 1.00 97.06 522 PHE A CA 1
ATOM 4258 C C . PHE A 1 522 ? -50.516 -5.901 12.878 1.00 97.06 522 PHE A C 1
ATOM 4260 O O . PHE A 1 522 ? -51.423 -5.606 12.097 1.00 97.06 522 PHE A O 1
ATOM 4267 N N . ASN A 1 523 ? -50.747 -6.204 14.158 1.00 96.31 523 ASN A N 1
ATOM 4268 C CA . ASN A 1 523 ? -52.081 -6.280 14.753 1.00 96.31 523 ASN A CA 1
ATOM 4269 C C . ASN A 1 523 ? -52.293 -5.147 15.770 1.00 96.31 523 ASN A C 1
ATOM 4271 O O . ASN A 1 523 ? -51.781 -5.200 16.887 1.00 96.31 523 ASN A O 1
ATOM 4275 N N . SER A 1 524 ? -53.088 -4.148 15.381 1.00 95.88 524 SER A N 1
ATOM 4276 C CA . SER A 1 524 ? -53.356 -2.942 16.172 1.00 95.88 524 SER A CA 1
ATOM 4277 C C . SER A 1 524 ? -54.008 -3.240 17.532 1.00 95.88 524 SER A C 1
ATOM 4279 O O . SER A 1 524 ? -53.649 -2.620 18.531 1.00 95.88 524 SER A O 1
ATOM 4281 N N . LEU A 1 525 ? -54.924 -4.215 17.603 1.00 94.19 525 LEU A N 1
ATOM 4282 C CA . LEU A 1 525 ? -55.609 -4.579 18.849 1.00 94.19 525 LEU A CA 1
ATOM 4283 C C . LEU A 1 525 ? -54.657 -5.283 19.822 1.00 94.19 525 LEU A C 1
ATOM 4285 O O . LEU A 1 525 ? -54.577 -4.910 20.989 1.00 94.19 525 LEU A O 1
ATOM 4289 N N . TYR A 1 526 ? -53.881 -6.250 19.328 1.00 95.69 526 TYR A N 1
ATOM 4290 C CA . TYR A 1 526 ? -52.860 -6.923 20.131 1.00 95.69 526 TYR A CA 1
ATOM 4291 C C . TYR A 1 526 ? -51.814 -5.930 20.651 1.00 95.69 526 TYR A C 1
ATOM 4293 O O . TYR A 1 526 ? -51.432 -5.984 21.817 1.00 95.69 526 TYR A O 1
ATOM 4301 N N . THR A 1 527 ? -51.375 -4.986 19.813 1.00 97.19 527 THR A N 1
ATOM 4302 C CA . THR A 1 527 ? -50.453 -3.927 20.235 1.00 97.19 527 THR A CA 1
ATOM 4303 C C . THR A 1 527 ? -51.066 -3.037 21.318 1.00 97.19 527 THR A C 1
ATOM 4305 O O . THR A 1 527 ? -50.365 -2.704 22.271 1.00 97.19 527 THR A O 1
ATOM 4308 N N . ALA A 1 528 ? -52.354 -2.690 21.233 1.00 95.56 528 ALA A N 1
ATOM 4309 C CA . ALA A 1 528 ? -53.037 -1.931 22.282 1.00 95.56 528 ALA A CA 1
ATOM 4310 C C . ALA A 1 528 ? -53.111 -2.707 23.612 1.00 95.56 528 ALA A C 1
ATOM 4312 O O . ALA A 1 528 ? -52.796 -2.143 24.659 1.00 95.56 528 ALA A O 1
ATOM 4313 N N . ILE A 1 529 ? -53.430 -4.006 23.570 1.00 95.19 529 ILE A N 1
ATOM 4314 C CA . ILE A 1 529 ? -53.433 -4.886 24.754 1.00 95.19 529 ILE A CA 1
ATOM 4315 C C . ILE A 1 529 ? -52.027 -4.979 25.358 1.00 95.19 529 ILE A C 1
ATOM 4317 O O . ILE A 1 529 ? -51.859 -4.836 26.566 1.00 95.19 529 ILE A O 1
ATOM 4321 N N . LEU A 1 530 ? -50.994 -5.143 24.525 1.00 96.56 530 LEU A N 1
ATOM 4322 C CA . LEU A 1 530 ? -49.607 -5.149 24.987 1.00 96.56 530 LEU A CA 1
ATOM 4323 C C . LEU A 1 530 ? -49.260 -3.842 25.709 1.00 96.56 530 LEU A C 1
ATOM 4325 O O . LEU A 1 530 ? -48.640 -3.880 26.767 1.00 96.56 530 LEU A O 1
ATOM 4329 N N . ILE A 1 531 ? -49.670 -2.691 25.172 1.00 95.88 531 ILE A N 1
ATOM 4330 C CA . ILE A 1 531 ? -49.446 -1.392 25.819 1.00 95.88 531 ILE A CA 1
ATOM 4331 C C . ILE A 1 531 ? -50.131 -1.351 27.187 1.00 95.88 531 ILE A C 1
ATOM 4333 O O . ILE A 1 531 ? -49.478 -0.977 28.156 1.00 95.88 531 ILE A O 1
ATOM 4337 N N . GLN A 1 532 ? -51.388 -1.792 27.298 1.00 93.00 532 GLN A N 1
ATOM 4338 C CA . GLN A 1 532 ? -52.100 -1.880 28.581 1.00 93.00 532 GLN A CA 1
ATOM 4339 C C . GLN A 1 532 ? -51.338 -2.738 29.598 1.00 93.00 532 GLN A C 1
ATOM 4341 O O . GLN A 1 532 ? -51.102 -2.302 30.726 1.00 93.00 532 GLN A O 1
ATOM 4346 N N . SER A 1 533 ? -50.888 -3.929 29.189 1.00 94.12 533 SER A N 1
ATOM 4347 C CA . SER A 1 533 ? -50.120 -4.830 30.053 1.00 94.12 533 SER A CA 1
ATOM 4348 C C . SER A 1 533 ? -48.788 -4.218 30.496 1.00 94.12 533 SER A C 1
ATOM 4350 O O . SER A 1 533 ? -48.417 -4.337 31.661 1.00 94.12 533 SER A O 1
ATOM 4352 N N . LEU A 1 534 ? -48.072 -3.544 29.588 1.00 95.19 534 LEU A N 1
ATOM 4353 C CA . LEU A 1 534 ? -46.802 -2.885 29.900 1.00 95.19 534 LEU A CA 1
ATOM 4354 C C . LEU A 1 534 ? -46.993 -1.702 30.850 1.00 95.19 534 LEU A C 1
ATOM 4356 O O . LEU A 1 534 ? -46.216 -1.564 31.790 1.00 95.19 534 LEU A O 1
ATOM 4360 N N . VAL A 1 535 ? -48.027 -0.882 30.636 1.00 92.00 535 VAL A N 1
ATOM 4361 C CA . VAL A 1 535 ? -48.356 0.224 31.542 1.00 92.00 535 VAL A CA 1
ATOM 4362 C C . VAL A 1 535 ? -48.640 -0.324 32.931 1.00 92.00 535 VAL A C 1
ATOM 4364 O O . VAL A 1 535 ? -47.959 0.079 33.865 1.00 92.00 535 VAL A O 1
ATOM 4367 N N . HIS A 1 536 ? -49.537 -1.306 33.054 1.00 90.00 536 HIS A N 1
ATOM 4368 C CA . HIS A 1 536 ? -49.865 -1.929 34.336 1.00 90.00 536 HIS A CA 1
ATOM 4369 C C . HIS A 1 536 ? -48.622 -2.488 35.051 1.00 90.00 536 HIS A C 1
ATOM 4371 O O . HIS A 1 536 ? -48.373 -2.176 36.218 1.00 90.00 536 HIS A O 1
ATOM 4377 N N . LEU A 1 537 ? -47.792 -3.248 34.328 1.00 92.38 537 LEU A N 1
ATOM 4378 C CA . LEU A 1 537 ? -46.563 -3.834 34.859 1.00 92.38 537 LEU A CA 1
ATOM 4379 C C . LEU A 1 537 ? -45.582 -2.761 35.358 1.00 92.38 537 LEU A C 1
ATOM 4381 O O . LEU A 1 537 ? -45.030 -2.887 36.448 1.00 92.38 537 LEU A O 1
ATOM 4385 N N . TRP A 1 538 ? -45.360 -1.699 34.581 1.00 92.94 538 TRP A N 1
ATOM 4386 C CA . TRP A 1 538 ? -44.378 -0.658 34.910 1.00 92.94 538 TRP A CA 1
ATOM 4387 C C . TRP A 1 538 ? -44.892 0.371 35.917 1.00 92.94 538 TRP A C 1
ATOM 4389 O O . TRP A 1 538 ? -44.082 1.055 36.547 1.00 92.94 538 TRP A O 1
ATOM 4399 N N . THR A 1 539 ? -46.210 0.481 36.097 1.00 87.12 539 THR A N 1
ATOM 4400 C CA . THR A 1 539 ? -46.807 1.263 37.186 1.00 87.12 539 THR A CA 1
ATOM 4401 C C . THR A 1 539 ? -46.755 0.526 38.521 1.00 87.12 539 THR A C 1
ATOM 4403 O O . THR A 1 539 ? -46.529 1.165 39.545 1.00 87.12 539 THR A O 1
ATOM 4406 N N . LEU A 1 540 ? -46.928 -0.803 38.518 1.00 80.69 540 LEU A N 1
ATOM 4407 C CA . LEU A 1 540 ? -46.922 -1.625 39.734 1.00 80.69 540 LEU A CA 1
ATOM 4408 C C . LEU A 1 540 ? -45.526 -2.053 40.188 1.00 80.69 540 LEU A C 1
ATOM 4410 O O . LEU A 1 540 ? -45.338 -2.348 41.368 1.00 80.69 540 LEU A O 1
ATOM 4414 N N . ALA A 1 541 ? -44.551 -2.087 39.279 1.00 71.69 541 ALA A N 1
ATOM 4415 C CA . ALA A 1 541 ? -43.162 -2.338 39.629 1.00 71.69 541 ALA A CA 1
ATOM 4416 C C . ALA A 1 541 ? -42.681 -1.260 40.618 1.00 71.69 541 ALA A C 1
ATOM 4418 O O . ALA A 1 541 ? -42.460 -0.107 40.244 1.00 71.69 541 ALA A O 1
ATOM 4419 N N . ARG A 1 542 ? -42.541 -1.629 41.896 1.00 52.53 542 ARG A N 1
ATOM 4420 C CA . ARG A 1 542 ? -41.817 -0.817 42.879 1.00 52.53 542 ARG A CA 1
ATOM 4421 C C . ARG A 1 542 ? -40.340 -0.882 42.493 1.00 52.53 542 ARG A C 1
ATOM 4423 O O . ARG A 1 542 ? -39.802 -1.979 42.361 1.00 52.53 542 ARG A O 1
ATOM 4430 N N . GLY A 1 543 ? -39.769 0.282 42.182 1.00 49.31 543 GLY A N 1
ATOM 4431 C CA . GLY A 1 543 ? -38.352 0.428 41.845 1.00 49.31 543 GLY A CA 1
ATOM 4432 C C . GLY A 1 543 ? -37.455 0.128 43.029 1.00 49.31 543 GLY A C 1
ATOM 4433 O O . GLY A 1 543 ? -37.914 0.378 44.167 1.00 49.31 543 GLY A O 1
#